Protein 2H92 (pdb70)

Solvent-accessible surface area: 30514 Å² total; per-residue (Å²): 122,31,6,1,0,2,5,0,8,1,11,2,26,17,42,54,7,0,116,67,1,4,84,99,47,110,22,40,17,0,20,3,25,5,1,15,25,0,0,0,34,15,10,29,120,66,138,105,33,112,70,8,51,107,2,18,119,107,9,80,1,49,12,1,19,74,55,104,108,26,27,6,1,9,3,54,83,59,14,0,43,79,63,0,101,42,13,28,0,23,106,49,12,13,68,0,6,17,51,113,46,0,9,46,41,0,5,119,55,1,90,140,36,6,84,163,81,23,10,2,0,5,4,35,2,0,2,25,49,3,16,68,120,12,55,17,12,1,19,0,58,12,62,39,92,50,13,0,88,62,86,73,125,46,4,63,149,160,36,8,102,28,66,66,94,63,28,78,137,37,6,64,61,38,6,92,97,8,88,98,19,169,55,21,29,4,120,93,10,156,93,13,62,61,2,65,7,48,76,77,51,87,101,93,2,1,84,64,1,37,50,32,18,95,142,145,123,29,5,0,0,0,7,0,3,0,5,1,9,16,39,51,1,0,104,74,0,4,84,102,44,112,22,69,12,0,23,3,23,5,1,16,24,0,0,0,58,18,9,49,108,41,31,65,17,53,18,7,41,76,4,19,116,119,10,83,1,83,24,57,67,123,100,101,136,21,26,17,2,41,1,48,140,88,84,3,34,122,116,0,84,76,62,93,4,24,101,47,13,13,62,0,7,19,44,93,32,0,10,61,37,0,19,137,46,1,97,109,62,4,72,152,85,22,11,0,0,5,2,38,3,1,2,36,55,2,15,68,129,11,58,15,13,1,23,0,63,11,65,42,72,48,11,0,85,72,73,68,148,57,2,66,149,143,66,46,144,28,82,49,103,66,29,58,169,48,6,83,61,28,4,95,100,8,86,102,18,171,63,24,19,7,139,88,9,156,92,15,64,65,6,66,6,52,73,67,50,72,86,91,0,1,82,64,0,38,62,47,24,96,163,130,122,30,8,0,0,0,6,0,8,0,11,3,13,24,43,70,6,0,89,80,0,4,84,105,46,111,25,45,13,1,20,4,21,6,2,16,31,0,0,0,48,19,10,48,118,72,140,98,30,117,61,6,60,111,4,21,115,120,10,79,1,51,12,0,20,75,60,104,110,14,22,8,1,2,6,54,57,75,23,0,32,124,89,0,94,80,62,93,4,26,106,48,12,13,67,0,6,18,52,94,32,0,10,59,34,0,19,138,49,0,89,99,36,4,70,152,88,21,9,0,0,1,2,27,2,0,2,27,54,2,17,68,126,11,59,8,12,1,26,0,62,12,62,30,81,51,11,0,79,101,80,62,139,58,3,69,149,142,66,51,156,30,79,55,104,78,31,60,182,46,8,72,59,38,6,85,97,7,82,106,19,174,64,20,28,5,127,90,12,157,91,13,61,57,5,59,18,51,76,68,53,51,100,87,2,0,84,62,0,37,55,32,19,100,147,116

B-factor: mean 42.33, std 24.15, range [4.58, 169.53]

InterPro domains:
  IPR003136 Cytidylate kinase [MF_00238] (4-219)
  IPR003136 Cytidylate kinase [TIGR00017] (4-213)
  IPR011994 Cytidylate kinase domain [PF02224] (6-216)
  IPR011994 Cytidylate kinase domain [cd02020] (6-200)
  IPR027417 P-loop containing nucleoside triphosphate hydrolase [G3DSA:3.40.50.300] (1-219)
  IPR027417 P-loop containing nucleoside triphosphate hydrolase [SSF52540] (1-217)

Secondary structure (DSSP, 8-state):
---EEEE--TTSSHHHHHHHHHHHTT-EEEEHHHHHHHHHHHHHHTTS-S-HHHHHHT--EEEEE-TT--EEEEETTEE-GGGSSSSHHHHHHHHHHTSHHHHHHHHHHHHHHHTT--EEEEESSIIIII-TT-SEEEEEE--HHHHHHHHHHHHHHTT----HHHHHHHHHHHHHHHHH-SSS-S---TT-EEEE-TT--HHHHHHHHHHHHHT-/---EEEE--TTSSHHHHHHHHHHHTT-EEEEHHHHHHHHHHHHHHTTS-S-HHHHHHT--EEEEE-TT--EEEEETTEE-GGGSSSSHHHHHHHHHHTSHHHHHHHHHHHHHHHTT--EEEEESSIIIII-TT-SEEEEEE--HHHHHHHHHHHHHHTT----HHHHHHHHHHHHHHHHH-SSS-S---TT-EEEE-TT--HHHHHHHHHHHHHT-/---EEEE--TTSSHHHHHHHHHHHTT-EEEEHHHHHHHHHHHHHHTTS-S-HHHHHHT--EEEEE-TT--EEEEETTEE-GGGSSSSHHHHHHHHHHTSHHHHHHHHHHHHHHHTT--EEEEESSIIIII-TT-SEEEEEE--HHHHHHHHHHHHHHTT----HHHHHHHHHHHHHHHHH-SSS-S---TT-EEEE-TT--HHHHHHHHHHHHHT-

Foldseek 3Di:
DFEEEEEEAPLLCLQVLLLVLLVVVVFAEDELLLLLLVLLVLCVVVVNDPPSLVSLVPKDWDWDADPSSDIFIQIPNRTCSPPRDPDCSLVCSLVSCLDDNSVVSSLVNLLVVCVVHRYYYYYQQCCPPRCVPGPAYAYEYEDLLQSLVSVCVVQVVVVHHDDSVVSSVSSVVSLVSQQPRPPRRRDDDPRHHYDYCGPHDSVRSSVVVVVVVVVD/DFEEEEEEAPLLCQQVLLLVLLVVVVFAEDELLLLLLLLLVLCVVVVNDPCLLVSLVPKDWDWDADPSSDIFIQIPNRGCSPPRDPDCSLVCSLVSCLDPNSVVSSLVNLLVVCVVHRYYYYYQQCCPPRCVPGPAYAYEYEDLLQSLVSVCVVCVVVVHHDDSVVSSVSSVVSLVSQQPRPPRRRDDDPPHHYDYCGPHDSVRSSVVVVVVVVVD/DFEEEAEEAPLLCQQVLQLVLLVVVVFAEDELLLLLLVLLVLCVVVVNDPPLLVSLVPKDWDWDADPSSDIFIQIPNRGCSPVRDPDCSLVCSLVSCLDPNSVVSSLVNLLVVCVVHRYYYYYQQCCPPRCVPGPAYAYEYEDLLQSLVSVCVVQVVVVHHDDSVVSSVSSVVSLVSQQPRPPRRRDDDPRHHYDYCGPHDSVRSSVVVVVVVVVD

Organism: Staphylococcus aureus (strain MW2) (NCBI:txid196620)

Structure (mmCIF, N/CA/C/O backbone):
data_2H92
#
_entry.id   2H92
#
_cell.length_a   157.890
_cell.length_b   157.890
_cell.length_c   76.230
_cell.angle_alpha   90.00
_cell.angle_beta   90.00
_cell.angle_gamma   120.00
#
_symmetry.space_group_name_H-M   'P 64'
#
loop_
_entity.id
_entity.type
_entity.pdbx_description
1 polymer 'Cytidylate kinase'
2 non-polymer 'SULFATE ION'
3 non-polymer "CYTIDINE-5'-MONOPHOSPHATE"
4 non-polymer 'TETRAETHYLENE GLYCOL'
5 water water
#
loop_
_atom_site.group_PDB
_atom_site.id
_atom_site.type_symbol
_atom_site.label_atom_id
_atom_site.label_alt_id
_atom_site.label_comp_id
_atom_site.label_asym_id
_atom_site.label_entity_id
_atom_site.label_seq_id
_atom_site.pdbx_PDB_ins_code
_atom_site.Cartn_x
_atom_site.Cartn_y
_atom_site.Cartn_z
_atom_site.occupancy
_atom_site.B_iso_or_equiv
_atom_site.auth_seq_id
_atom_site.auth_comp_id
_atom_site.auth_asym_id
_atom_site.auth_atom_id
_atom_site.pdbx_PDB_model_num
ATOM 1 N N . ALA A 1 3 ? -33.000 124.837 28.678 1.00 67.10 3 ALA A N 1
ATOM 2 C CA . ALA A 1 3 ? -31.840 125.775 28.774 1.00 64.50 3 ALA A CA 1
ATOM 3 C C . ALA A 1 3 ? -32.328 127.208 28.643 1.00 72.11 3 ALA A C 1
ATOM 4 O O . ALA A 1 3 ? -32.571 127.701 27.542 1.00 77.39 3 ALA A O 1
ATOM 6 N N . ILE A 1 4 ? -32.447 127.880 29.780 1.00 77.97 4 ILE A N 1
ATOM 7 C CA . ILE A 1 4 ? -32.942 129.246 29.826 1.00 72.82 4 ILE A CA 1
ATOM 8 C C . ILE A 1 4 ? -32.131 130.106 30.802 1.00 68.39 4 ILE A C 1
ATOM 9 O O . ILE A 1 4 ? -31.529 129.591 31.745 1.00 63.56 4 ILE A O 1
ATOM 14 N N . ASN A 1 5 ? -32.098 131.412 30.551 1.00 63.94 5 ASN A N 1
ATOM 15 C CA . ASN A 1 5 ? -31.431 132.354 31.448 1.00 50.22 5 ASN A CA 1
ATOM 16 C C . ASN A 1 5 ? -32.487 133.349 31.889 1.00 47.26 5 ASN A C 1
ATOM 17 O O . ASN A 1 5 ? -33.295 133.810 31.085 1.00 47.43 5 ASN A O 1
ATOM 22 N N . ILE A 1 6 ? -32.499 133.653 33.179 1.00 47.99 6 ILE A N 1
ATOM 23 C CA . ILE A 1 6 ? -33.461 134.599 33.723 1.00 50.19 6 ILE A CA 1
ATOM 24 C C . ILE A 1 6 ? -32.743 135.792 34.343 1.00 51.74 6 ILE A C 1
ATOM 25 O O . ILE A 1 6 ? -31.903 135.626 35.224 1.00 60.40 6 ILE A O 1
ATOM 30 N N . ALA A 1 7 ? -33.072 136.988 33.867 1.00 49.94 7 ALA A N 1
ATOM 31 C CA . ALA A 1 7 ? -32.465 138.215 34.372 1.00 37.32 7 ALA A CA 1
ATOM 32 C C . ALA A 1 7 ? -33.376 138.825 35.416 1.00 39.82 7 ALA A C 1
ATOM 33 O O . ALA A 1 7 ? -34.568 139.011 35.187 1.00 51.64 7 ALA A O 1
ATOM 35 N N . LEU A 1 8 ? -32.806 139.125 36.575 1.00 40.89 8 LEU A N 1
ATOM 36 C CA . LEU A 1 8 ? -33.573 139.695 37.665 1.00 33.78 8 LEU A CA 1
ATOM 37 C C . LEU A 1 8 ? -32.888 140.979 38.112 1.00 43.57 8 LEU A C 1
ATOM 38 O O . LEU A 1 8 ? -31.915 140.935 38.863 1.00 56.65 8 LEU A O 1
ATOM 43 N N . ASP A 1 9 ? -33.384 142.119 37.633 1.00 38.73 9 ASP A N 1
ATOM 44 C CA . ASP A 1 9 ? -32.808 143.417 37.986 1.00 42.87 9 ASP A CA 1
ATOM 45 C C . ASP A 1 9 ? -33.705 144.154 38.983 1.00 41.94 9 ASP A C 1
ATOM 46 O O . ASP A 1 9 ? -34.913 143.926 39.030 1.00 41.08 9 ASP A O 1
ATOM 51 N N . GLY A 1 10 ? -33.111 145.044 39.772 1.00 43.03 10 GLY A N 1
ATOM 52 C CA . GLY A 1 10 ? -33.877 145.786 40.759 1.00 41.76 10 GLY A CA 1
ATOM 53 C C . GLY A 1 10 ? -33.004 146.598 41.700 1.00 46.36 10 GLY A C 1
ATOM 54 O O . GLY A 1 10 ? -31.788 146.401 41.747 1.00 50.38 10 GLY A O 1
ATOM 55 N N . PRO A 1 11 ? -33.602 147.519 42.472 1.00 53.14 11 PRO A N 1
ATOM 56 C CA . PRO A 1 11 ? -32.877 148.373 43.421 1.00 49.89 11 PRO A CA 1
ATOM 57 C C . PRO A 1 11 ? -32.396 147.611 44.663 1.00 49.42 11 PRO A C 1
ATOM 58 O O . PRO A 1 11 ? -32.620 146.412 44.785 1.00 49.30 11 PRO A O 1
ATOM 62 N N . ALA A 1 12 ? -31.746 148.317 45.584 1.00 50.77 12 ALA A N 1
ATOM 63 C CA . ALA A 1 12 ? -31.230 147.686 46.798 1.00 54.35 12 ALA A CA 1
ATOM 64 C C . ALA A 1 12 ? -32.316 147.169 47.741 1.00 59.81 12 ALA A C 1
ATOM 65 O O . ALA A 1 12 ? -33.405 147.741 47.848 1.00 52.63 12 ALA A O 1
ATOM 67 N N . ALA A 1 13 ? -32.002 146.068 48.418 1.00 65.72 13 ALA A N 1
ATOM 68 C CA . ALA A 1 13 ? -32.910 145.448 49.377 1.00 60.50 13 ALA A CA 1
ATOM 69 C C . ALA A 1 13 ? -34.282 145.160 48.801 1.00 56.89 13 ALA A C 1
ATOM 70 O O . ALA A 1 13 ? -35.279 145.216 49.512 1.00 62.03 13 ALA A O 1
ATOM 72 N N . ALA A 1 14 ? -34.339 144.849 47.513 1.00 64.05 14 ALA A N 1
ATOM 73 C CA . ALA A 1 14 ? -35.615 144.554 46.869 1.00 64.90 14 ALA A CA 1
ATOM 74 C C . ALA A 1 14 ? -35.996 143.077 47.011 1.00 74.22 14 ALA A C 1
ATOM 75 O O . ALA A 1 14 ? -37.096 142.676 46.626 1.00 68.17 14 ALA A O 1
ATOM 77 N N . GLY A 1 15 ? -35.083 142.277 47.563 1.00 79.41 15 GLY A N 1
ATOM 78 C CA . GLY A 1 15 ? -35.346 140.857 47.746 1.00 79.34 15 GLY A CA 1
ATOM 79 C C . GLY A 1 15 ? -34.676 139.951 46.726 1.00 78.28 15 GLY A C 1
ATOM 80 O O . GLY A 1 15 ? -34.492 138.757 46.965 1.00 81.08 15 GLY A O 1
ATOM 81 N N . LYS A 1 16 ? -34.306 140.534 45.591 1.00 70.04 16 LYS A N 1
ATOM 82 C CA . LYS A 1 16 ? -33.668 139.827 44.483 1.00 58.79 16 LYS A CA 1
ATOM 83 C C . LYS A 1 16 ? -32.948 138.504 44.786 1.00 62.67 16 LYS A C 1
ATOM 84 O O . LYS A 1 16 ? -33.359 137.454 44.290 1.00 54.42 16 LYS A O 1
ATOM 90 N N . SER A 1 17 ? -31.883 138.557 45.585 1.00 72.19 17 SER A N 1
ATOM 91 C CA . SER A 1 17 ? -31.092 137.371 45.934 1.00 78.04 17 SER A CA 1
ATOM 92 C C . SER A 1 17 ? -31.938 136.240 46.520 1.00 81.22 17 SER A C 1
ATOM 93 O O . SER A 1 17 ? -31.805 135.081 46.129 1.00 85.97 17 SER A O 1
ATOM 96 N N . THR A 1 18 ? -32.792 136.592 47.474 1.00 80.16 18 THR A N 1
ATOM 97 C CA . THR A 1 18 ? -33.698 135.651 48.126 1.00 76.06 18 THR A CA 1
ATOM 98 C C . THR A 1 18 ? -34.511 134.955 47.043 1.00 70.25 18 THR A C 1
ATOM 99 O O . THR A 1 18 ? -34.462 133.735 46.871 1.00 68.56 18 THR A O 1
ATOM 103 N N . ILE A 1 19 ? -35.276 135.769 46.326 1.00 65.02 19 ILE A N 1
ATOM 104 C CA . ILE A 1 19 ? -36.128 135.293 45.251 1.00 56.20 19 ILE A CA 1
ATOM 105 C C . ILE A 1 19 ? -35.358 134.472 44.230 1.00 54.19 19 ILE A C 1
ATOM 106 O O . ILE A 1 19 ? -35.789 133.393 43.847 1.00 63.79 19 ILE A O 1
ATOM 111 N N . ALA A 1 20 ? -34.221 134.990 43.790 1.00 51.43 20 ALA A N 1
ATOM 112 C CA . ALA A 1 20 ? -33.406 134.305 42.804 1.00 42.03 20 ALA A CA 1
ATOM 113 C C . ALA A 1 20 ? -32.980 132.908 43.241 1.00 52.53 20 ALA A C 1
ATOM 114 O O . ALA A 1 20 ? -32.823 132.010 42.413 1.00 63.54 20 ALA A O 1
ATOM 116 N N . LYS A 1 21 ? -32.790 132.726 44.541 1.00 57.32 21 LYS A N 1
ATOM 117 C CA . LYS A 1 21 ? -32.371 131.437 45.074 1.00 60.73 21 LYS A CA 1
ATOM 118 C C . LYS A 1 21 ? -33.500 130.428 44.896 1.00 65.09 21 LYS A C 1
ATOM 119 O O . LYS A 1 21 ? -33.306 129.333 44.361 1.00 71.34 21 LYS A O 1
ATOM 125 N N . ARG A 1 22 ? -34.682 130.813 45.368 1.00 57.37 22 ARG A N 1
ATOM 126 C CA . ARG A 1 22 ? -35.865 129.968 45.293 1.00 53.92 22 ARG A CA 1
ATOM 127 C C . ARG A 1 22 ? -36.163 129.565 43.865 1.00 58.26 22 ARG A C 1
ATOM 128 O O . ARG A 1 22 ? -36.295 128.381 43.553 1.00 68.52 22 ARG A O 1
ATOM 136 N N . VAL A 1 23 ? -36.293 130.562 43.000 1.00 56.02 23 VAL A N 1
ATOM 137 C CA . VAL A 1 23 ? -36.591 130.297 41.605 1.00 43.14 23 VAL A CA 1
ATOM 138 C C . VAL A 1 23 ? -35.575 129.324 41.022 1.00 51.80 23 VAL A C 1
ATOM 139 O O . VAL A 1 23 ? -35.959 128.341 40.395 1.00 58.21 23 VAL A O 1
ATOM 143 N N . ALA A 1 24 ? -34.287 129.582 41.244 1.00 52.12 24 ALA A N 1
ATOM 144 C CA . ALA A 1 24 ? -33.246 128.706 40.720 1.00 58.93 24 ALA A CA 1
ATOM 145 C C . ALA A 1 24 ? -33.446 127.283 41.233 1.00 55.95 24 ALA A C 1
ATOM 146 O O . ALA A 1 24 ? -33.300 126.313 40.489 1.00 56.69 24 ALA A O 1
ATOM 148 N N . SER A 1 25 ? -33.784 127.177 42.512 1.00 60.66 25 SER A N 1
ATOM 149 C CA . SER A 1 25 ? -34.004 125.889 43.150 1.00 70.64 25 SER A CA 1
ATOM 150 C C . SER A 1 25 ? -35.129 125.137 42.462 1.00 71.73 25 SER A C 1
ATOM 151 O O . SER A 1 25 ? -34.959 123.998 42.036 1.00 75.77 25 SER A O 1
ATOM 154 N N . GLU A 1 26 ? -36.282 125.787 42.353 1.00 77.08 26 GLU A N 1
ATOM 155 C CA . GLU A 1 26 ? -37.439 125.169 41.727 1.00 77.11 26 GLU A CA 1
ATOM 156 C C . GLU A 1 26 ? -37.246 124.800 40.257 1.00 67.37 26 GLU A C 1
ATOM 157 O O . GLU A 1 26 ? -37.880 123.874 39.767 1.00 80.88 26 GLU A O 1
ATOM 163 N N . LEU A 1 27 ? -36.358 125.496 39.559 1.00 52.07 27 LEU A N 1
ATOM 164 C CA . LEU A 1 27 ? -36.116 125.198 38.154 1.00 46.95 27 LEU A CA 1
ATOM 165 C C . LEU A 1 27 ? -34.816 124.435 37.948 1.00 55.78 27 LEU A C 1
ATOM 166 O O . LEU A 1 27 ? -34.343 124.284 36.816 1.00 56.42 27 LEU A O 1
ATOM 171 N N . SER A 1 28 ? -34.238 123.940 39.039 1.00 59.40 28 SER A N 1
ATOM 172 C CA . SER A 1 28 ? -32.988 123.191 38.948 1.00 61.09 28 SER A CA 1
ATOM 173 C C . SER A 1 28 ? -31.966 124.003 38.161 1.00 65.50 28 SER A C 1
ATOM 174 O O . SER A 1 28 ? -31.295 123.478 37.270 1.00 57.89 28 SER A O 1
ATOM 177 N N . MET A 1 29 ? -31.866 125.288 38.489 1.00 72.30 29 MET A N 1
ATOM 178 C CA . MET A 1 29 ? -30.927 126.188 37.826 1.00 72.42 29 MET A CA 1
ATOM 179 C C . MET A 1 29 ? -29.975 126.771 38.861 1.00 72.34 29 MET A C 1
ATOM 180 O O . MET A 1 29 ? -30.119 126.524 40.060 1.00 76.57 29 MET A O 1
ATOM 185 N N . ILE A 1 30 ? -28.999 127.544 38.408 1.00 71.18 30 ILE A N 1
ATOM 186 C CA . ILE A 1 30 ? -28.071 128.140 39.347 1.00 61.09 30 ILE A CA 1
ATOM 187 C C . ILE A 1 30 ? -28.291 129.640 39.466 1.00 52.42 30 ILE A C 1
ATOM 188 O O . ILE A 1 30 ? -28.530 130.341 38.483 1.00 48.12 30 ILE A O 1
ATOM 193 N N . TYR A 1 31 ? -28.228 130.106 40.702 1.00 46.08 31 TYR A N 1
ATOM 194 C CA . TYR A 1 31 ? -28.399 131.508 41.020 1.00 44.51 31 TYR A CA 1
ATOM 195 C C . TYR A 1 31 ? -27.055 132.219 41.084 1.00 44.83 31 TYR A C 1
ATOM 196 O O . TYR A 1 31 ? -26.157 131.794 41.803 1.00 44.94 31 TYR A O 1
ATOM 205 N N . VAL A 1 32 ? -26.919 133.299 40.324 1.00 41.36 32 VAL A N 1
ATOM 206 C CA . VAL A 1 32 ? -25.691 134.078 40.348 1.00 33.01 32 VAL A CA 1
ATOM 207 C C . VAL A 1 32 ? -26.009 135.476 40.869 1.00 34.86 32 VAL A C 1
ATOM 208 O O . VAL A 1 32 ? -26.780 136.220 40.264 1.00 48.44 32 VAL A O 1
ATOM 212 N N . ASP A 1 33 ? -25.417 135.808 42.013 1.00 30.87 33 ASP A N 1
ATOM 213 C CA . ASP A 1 33 ? -25.589 137.099 42.679 1.00 27.74 33 ASP A CA 1
ATOM 214 C C . ASP A 1 33 ? -24.433 137.996 42.214 1.00 28.69 33 ASP A C 1
ATOM 215 O O . ASP A 1 33 ? -23.322 137.881 42.727 1.00 33.78 33 ASP A O 1
ATOM 220 N N . THR A 1 34 ? -24.699 138.882 41.254 1.00 27.79 34 THR A N 1
ATOM 221 C CA . THR A 1 34 ? -23.671 139.750 40.701 1.00 23.56 34 THR A CA 1
ATOM 222 C C . THR A 1 34 ? -23.244 140.830 41.683 1.00 27.03 34 THR A C 1
ATOM 223 O O . THR A 1 34 ? -22.123 141.333 41.621 1.00 39.98 34 THR A O 1
ATOM 227 N N . GLY A 1 35 ? -24.146 141.197 42.579 1.00 24.13 35 GLY A N 1
ATOM 228 C CA . GLY A 1 35 ? -23.798 142.194 43.577 1.00 26.86 35 GLY A CA 1
ATOM 229 C C . GLY A 1 35 ? -22.581 141.740 44.380 1.00 28.50 35 GLY A C 1
ATOM 230 O O . GLY A 1 35 ? -21.686 142.541 44.699 1.00 27.36 35 GLY A O 1
ATOM 231 N N . ALA A 1 36 ? -22.538 140.449 44.702 1.00 25.41 36 ALA A N 1
ATOM 232 C CA . ALA A 1 36 ? -21.439 139.918 45.486 1.00 21.36 36 ALA A CA 1
ATOM 233 C C . ALA A 1 36 ? -20.112 140.193 44.784 1.00 25.31 36 ALA A C 1
ATOM 234 O O . ALA A 1 36 ? -19.107 140.479 45.431 1.00 26.83 36 ALA A O 1
ATOM 236 N N . MET A 1 37 ? -20.121 140.142 43.460 1.00 17.45 37 MET A N 1
ATOM 237 C CA . MET A 1 37 ? -18.920 140.407 42.700 1.00 16.92 37 MET A CA 1
ATOM 238 C C . MET A 1 37 ? -18.434 141.837 42.875 1.00 21.11 37 MET A C 1
ATOM 239 O O . MET A 1 37 ? -17.250 142.081 43.143 1.00 18.90 37 MET A O 1
ATOM 244 N N . TYR A 1 38 ? -19.343 142.794 42.719 1.00 24.57 38 TYR A N 1
ATOM 245 C CA . TYR A 1 38 ? -18.949 144.186 42.871 1.00 14.51 38 TYR A CA 1
ATOM 246 C C . TYR A 1 38 ? -18.520 144.461 44.314 1.00 21.10 38 TYR A C 1
ATOM 247 O O . TYR A 1 38 ? -17.582 145.227 44.553 1.00 23.74 38 TYR A O 1
ATOM 256 N N . ARG A 1 39 ? -19.195 143.835 45.278 1.00 18.39 39 ARG A N 1
ATOM 257 C CA . ARG A 1 39 ? -18.813 144.020 46.678 1.00 14.61 39 ARG A CA 1
ATOM 258 C C . ARG A 1 39 ? -17.420 143.436 46.938 1.00 20.44 39 ARG A C 1
ATOM 259 O O . ARG A 1 39 ? -16.641 144.020 47.692 1.00 22.12 39 ARG A O 1
ATOM 267 N N . ALA A 1 40 ? -17.101 142.294 46.321 1.00 18.71 40 ALA A N 1
ATOM 268 C CA . ALA A 1 40 ? -15.788 141.676 46.529 1.00 12.04 40 ALA A CA 1
ATOM 269 C C . ALA A 1 40 ? -14.704 142.603 46.008 1.00 18.18 40 ALA A C 1
ATOM 270 O O . ALA A 1 40 ? -13.677 142.803 46.653 1.00 22.05 40 ALA A O 1
ATOM 272 N N . LEU A 1 41 ? -14.945 143.182 44.839 1.00 26.08 41 LEU A N 1
ATOM 273 C CA . LEU A 1 41 ? -13.989 144.101 44.229 1.00 17.69 41 LEU A CA 1
ATOM 274 C C . LEU A 1 41 ? -13.866 145.357 45.113 1.00 19.03 41 LEU A C 1
ATOM 275 O O . LEU A 1 41 ? -12.787 145.943 45.236 1.00 18.91 41 LEU A O 1
ATOM 280 N N . THR A 1 42 ? -14.972 145.754 45.740 1.00 24.08 42 THR A N 1
ATOM 281 C CA . THR A 1 42 ? -14.974 146.920 46.637 1.00 21.90 42 THR A CA 1
ATOM 282 C C . THR A 1 42 ? -14.156 146.562 47.894 1.00 22.78 42 THR A C 1
ATOM 283 O O . THR A 1 42 ? -13.474 147.397 48.472 1.00 20.34 42 THR A O 1
ATOM 287 N N . TYR A 1 43 ? -14.236 145.303 48.302 1.00 22.68 43 TYR A N 1
ATOM 288 C CA . TYR A 1 43 ? -13.485 144.818 49.459 1.00 18.91 43 TYR A CA 1
ATOM 289 C C . TYR A 1 43 ? -11.986 144.954 49.156 1.00 17.81 43 TYR A C 1
ATOM 290 O O . TYR A 1 43 ? -11.193 145.396 49.995 1.00 17.79 43 TYR A O 1
ATOM 299 N N . LYS A 1 44 ? -11.612 144.580 47.940 1.00 19.32 44 LYS A N 1
ATOM 300 C CA . LYS A 1 44 ? -10.217 144.652 47.510 1.00 12.52 44 LYS A CA 1
ATOM 301 C C . LYS A 1 44 ? -9.790 146.121 47.469 1.00 20.14 44 LYS A C 1
ATOM 302 O O . LYS A 1 44 ? -8.687 146.469 47.874 1.00 26.36 44 LYS A O 1
ATOM 308 N N . TYR A 1 45 ? -10.688 146.967 46.969 1.00 27.61 45 TYR A N 1
ATOM 309 C CA . TYR A 1 45 ? -10.476 148.407 46.881 1.00 17.79 45 TYR A CA 1
ATOM 310 C C . TYR A 1 45 ? -10.151 148.986 48.261 1.00 21.61 45 TYR A C 1
ATOM 311 O O . TYR A 1 45 ? -9.184 149.733 48.411 1.00 16.13 45 TYR A O 1
ATOM 320 N N . LEU A 1 46 ? -10.933 148.605 49.272 1.00 21.31 46 LEU A N 1
ATOM 321 C CA . LEU A 1 46 ? -10.702 149.100 50.628 1.00 15.09 46 LEU A CA 1
ATOM 322 C C . LEU A 1 46 ? -9.361 148.608 51.146 1.00 21.79 46 LEU A C 1
ATOM 323 O O . LEU A 1 46 ? -8.604 149.363 51.754 1.00 26.74 46 LEU A O 1
ATOM 328 N N . LYS A 1 47 ? -9.063 147.339 50.888 1.00 22.99 47 LYS A N 1
ATOM 329 C CA . LYS A 1 47 ? -7.806 146.738 51.326 1.00 21.53 47 LYS A CA 1
ATOM 330 C C . LYS A 1 47 ? -6.634 147.517 50.702 1.00 25.67 47 LYS A C 1
ATOM 331 O O . LYS A 1 47 ? -5.589 147.703 51.321 1.00 29.07 47 LYS A O 1
ATOM 337 N N . LEU A 1 48 ? -6.817 147.972 49.467 1.00 21.74 48 LEU A N 1
ATOM 338 C CA . LEU A 1 48 ? -5.767 148.717 48.778 1.00 16.14 48 LEU A CA 1
ATOM 339 C C . LEU A 1 48 ? -5.791 150.236 49.031 1.00 24.83 48 LEU A C 1
ATOM 340 O O . LEU A 1 48 ? -5.413 151.019 48.152 1.00 23.99 48 LEU A O 1
ATOM 345 N N . ASN A 1 49 ? -6.249 150.644 50.214 1.00 26.85 49 ASN A N 1
ATOM 346 C CA . ASN A 1 49 ? -6.300 152.052 50.570 1.00 25.77 49 ASN A CA 1
ATOM 347 C C . ASN A 1 49 ? -7.111 152.905 49.594 1.00 24.93 49 ASN A C 1
ATOM 348 O O . ASN A 1 49 ? -6.707 154.014 49.246 1.00 24.46 49 ASN A O 1
ATOM 353 N N . LYS A 1 50 ? -8.250 152.365 49.164 1.00 26.07 50 LYS A N 1
ATOM 354 C CA . LYS A 1 50 ? -9.157 153.032 48.232 1.00 20.26 50 LYS A CA 1
ATOM 355 C C . LYS A 1 50 ? -8.418 153.581 47.012 1.00 26.03 50 LYS A C 1
ATOM 356 O O . LYS A 1 50 ? -8.553 154.750 46.661 1.00 24.42 50 LYS A O 1
ATOM 362 N N . THR A 1 51 ? -7.633 152.723 46.371 1.00 25.05 51 THR A N 1
ATOM 363 C CA . THR A 1 51 ? -6.900 153.114 45.175 1.00 23.80 51 THR A CA 1
ATOM 364 C C . THR A 1 51 ? -7.833 153.641 44.085 1.00 28.34 51 THR A C 1
ATOM 365 O O . THR A 1 51 ? -8.955 153.165 43.917 1.00 28.83 51 THR A O 1
ATOM 369 N N . GLU A 1 52 ? -7.352 154.623 43.337 1.00 25.74 52 GLU A N 1
ATOM 370 C CA . GLU A 1 52 ? -8.130 155.184 42.240 1.00 24.63 52 GLU A CA 1
ATOM 371 C C . GLU A 1 52 ? -7.722 154.505 40.939 1.00 33.03 52 GLU A C 1
ATOM 372 O O . GLU A 1 52 ? -8.291 154.789 39.887 1.00 31.87 52 GLU A O 1
ATOM 378 N N . ASP A 1 53 ? -6.736 153.610 41.012 1.00 20.86 53 ASP A N 1
ATOM 379 C CA . ASP A 1 53 ? -6.292 152.903 39.817 1.00 17.97 53 ASP A CA 1
ATOM 380 C C . ASP A 1 53 ? -7.034 151.571 39.703 1.00 20.14 53 ASP A C 1
ATOM 381 O O . ASP A 1 53 ? -6.503 150.505 40.049 1.00 23.72 53 ASP A O 1
ATOM 386 N N . PHE A 1 54 ? -8.267 151.639 39.210 1.00 17.15 5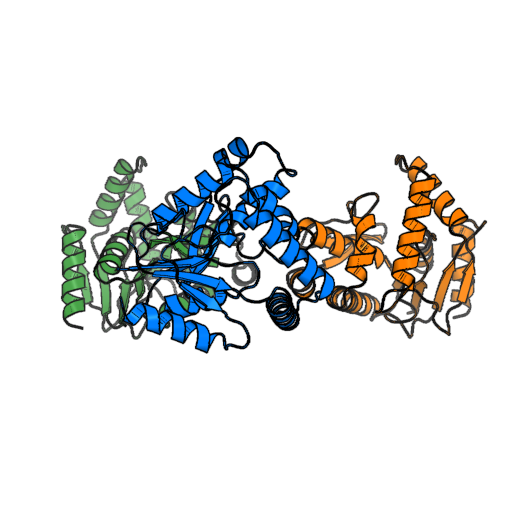4 PHE A N 1
ATOM 387 C CA . PHE A 1 54 ? -9.094 150.446 39.061 1.00 18.40 54 PHE A CA 1
ATOM 388 C C . PHE A 1 54 ? -8.604 149.467 38.006 1.00 26.18 54 PHE A C 1
ATOM 389 O O . PHE A 1 54 ? -8.842 148.259 38.123 1.00 30.89 54 PHE A O 1
ATOM 397 N N . ALA A 1 55 ? -7.910 149.970 36.988 1.00 27.18 55 ALA A N 1
ATOM 398 C CA . ALA A 1 55 ? -7.372 149.096 35.950 1.00 28.47 55 ALA A CA 1
ATOM 399 C C . ALA A 1 55 ? -6.344 148.175 36.591 1.00 30.32 55 ALA A C 1
ATOM 400 O O . ALA A 1 55 ? -6.343 146.969 36.368 1.00 32.30 55 ALA A O 1
ATOM 402 N N . LYS A 1 56 ? -5.473 148.757 37.401 1.00 26.07 56 LYS A N 1
ATOM 403 C CA . LYS A 1 56 ? -4.443 147.991 38.072 1.00 21.64 56 LYS A CA 1
ATOM 404 C C . LYS A 1 56 ? -5.075 147.032 39.097 1.00 32.05 56 LYS A C 1
ATOM 405 O O . LYS A 1 56 ? -4.665 145.876 39.230 1.00 51.87 56 LYS A O 1
ATOM 411 N N . LEU A 1 57 ? -6.087 147.511 39.809 1.00 37.65 57 LEU A N 1
ATOM 412 C CA . LEU A 1 57 ? -6.747 146.686 40.811 1.00 28.67 57 LEU A CA 1
ATOM 413 C C . LEU A 1 57 ? -7.273 145.414 40.155 1.00 26.77 57 LEU A C 1
ATOM 414 O O . LEU A 1 57 ? -7.053 144.309 40.643 1.00 32.95 57 LEU A O 1
ATOM 419 N N . VAL A 1 58 ? -7.966 145.584 39.039 1.00 26.89 58 VAL A N 1
ATOM 420 C CA . VAL A 1 58 ? -8.539 144.459 38.329 1.00 32.17 58 VAL A CA 1
ATOM 421 C C . VAL A 1 58 ? -7.491 143.540 37.733 1.00 29.49 58 VAL A C 1
ATOM 422 O O . VAL A 1 58 ? -7.647 142.322 37.738 1.00 35.65 58 VAL A O 1
ATOM 426 N N . ASP A 1 59 ? -6.429 144.135 37.213 1.00 34.04 59 ASP A N 1
ATOM 427 C CA . ASP A 1 59 ? -5.337 143.386 36.605 1.00 30.65 59 ASP A CA 1
ATOM 428 C C . ASP A 1 59 ? -4.724 142.418 37.590 1.00 33.16 59 ASP A C 1
ATOM 429 O O . ASP A 1 59 ? -4.447 141.266 37.270 1.00 47.16 59 ASP A O 1
ATOM 434 N N . GLN A 1 60 ? -4.486 142.927 38.791 1.00 35.26 60 GLN A N 1
ATOM 435 C CA . GLN A 1 60 ? -3.853 142.172 39.859 1.00 38.87 60 GLN A CA 1
ATOM 436 C C . GLN A 1 60 ? -4.848 141.472 40.784 1.00 42.64 60 GLN A C 1
ATOM 437 O O . GLN A 1 60 ? -4.587 141.309 41.981 1.00 38.23 60 GLN A O 1
ATOM 443 N N . THR A 1 61 ? -5.977 141.042 40.236 1.00 47.33 61 THR A N 1
ATOM 444 C CA . THR A 1 61 ? -6.989 140.396 41.055 1.00 33.00 61 THR A CA 1
ATOM 445 C C . THR A 1 61 ? -7.606 139.185 40.376 1.00 38.87 61 THR A C 1
ATOM 446 O O . THR A 1 61 ? -7.827 139.189 39.166 1.00 42.71 61 THR A O 1
ATOM 450 N N . THR A 1 62 ? -7.872 138.147 41.163 1.00 31.83 62 THR A N 1
ATOM 451 C CA . THR A 1 62 ? -8.516 136.954 40.636 1.00 36.88 62 THR A CA 1
ATOM 452 C C . THR A 1 62 ? -9.829 136.884 41.394 1.00 33.61 62 THR A C 1
ATOM 453 O O . THR A 1 62 ? -9.873 137.168 42.602 1.00 25.33 62 THR A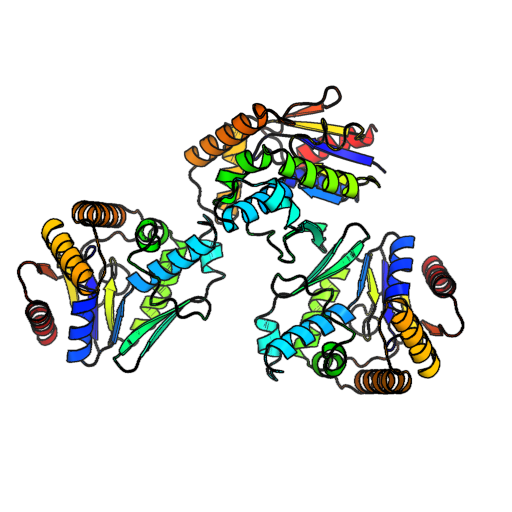 O 1
ATOM 457 N N . LEU A 1 63 ? -10.892 136.518 40.692 1.00 27.73 63 LEU A N 1
ATOM 458 C CA . LEU A 1 63 ? -12.197 136.457 41.315 1.00 24.97 63 LEU A CA 1
ATOM 459 C C . LEU A 1 63 ? -12.997 135.334 40.677 1.00 24.53 63 LEU A C 1
ATOM 460 O O . LEU A 1 63 ? -13.187 135.323 39.463 1.00 29.69 63 LEU A O 1
ATOM 465 N N . ASP A 1 64 ? -13.475 134.407 41.494 1.00 26.11 64 ASP A N 1
ATOM 466 C CA . ASP A 1 64 ? -14.275 133.310 40.989 1.00 26.71 64 ASP A CA 1
ATOM 467 C C . ASP A 1 64 ? -15.484 133.125 41.877 1.00 27.88 64 ASP A C 1
ATOM 468 O O . ASP A 1 64 ? -15.402 133.324 43.094 1.00 29.83 64 ASP A O 1
ATOM 473 N N . LEU A 1 65 ? -16.607 132.775 41.257 1.00 44.65 65 LEU A N 1
ATOM 474 C CA . LEU A 1 65 ? -17.831 132.494 41.986 1.00 39.60 65 LEU A CA 1
ATOM 475 C C . LEU A 1 65 ? -17.890 130.972 41.995 1.00 35.13 65 LEU A C 1
ATOM 476 O O . LEU A 1 65 ? -17.654 130.341 40.973 1.00 37.14 65 LEU A O 1
ATOM 481 N N . THR A 1 66 ? -18.159 130.388 43.154 1.00 35.79 66 THR A N 1
ATOM 482 C CA . THR A 1 66 ? -18.253 128.938 43.267 1.00 31.98 66 THR A CA 1
ATOM 483 C C . THR A 1 66 ? -19.503 128.641 44.071 1.00 39.83 66 THR A C 1
ATOM 484 O O . THR A 1 66 ? -20.037 129.545 44.737 1.00 35.38 66 THR A O 1
ATOM 488 N N . TYR A 1 67 ? -19.967 127.389 44.020 1.00 40.16 67 TYR A N 1
ATOM 489 C CA . TYR A 1 67 ? -21.189 127.025 44.725 1.00 45.17 67 TYR A CA 1
ATOM 490 C C . TYR A 1 67 ? -21.064 125.800 45.619 1.00 39.11 67 TYR A C 1
ATOM 491 O O . TYR A 1 67 ? -20.430 124.813 45.252 1.00 34.94 67 TYR A O 1
ATOM 500 N N . LYS A 1 68 ? -21.662 125.892 46.805 1.00 50.98 68 LYS A N 1
ATOM 501 C CA . LYS A 1 68 ? -21.619 124.815 47.789 1.00 60.73 68 LYS A CA 1
ATOM 502 C C . LYS A 1 68 ? -22.639 123.703 47.551 1.00 84.91 68 LYS A C 1
ATOM 503 O O . LYS A 1 68 ? -23.187 123.554 46.452 1.00 89.15 68 LYS A O 1
ATOM 509 N N . ALA A 1 69 ? -22.868 122.917 48.600 1.00 91.79 69 ALA A N 1
ATOM 510 C CA . ALA A 1 69 ? -23.803 121.802 48.560 1.00 92.24 69 ALA A CA 1
ATOM 511 C C . ALA A 1 69 ? -25.207 122.348 48.377 1.00 85.20 69 ALA A C 1
ATOM 512 O O . ALA A 1 69 ? -25.940 121.941 47.471 1.00 84.34 69 ALA A O 1
ATOM 514 N N . ASP A 1 70 ? -25.568 123.282 49.250 1.00 76.97 70 ASP A N 1
ATOM 515 C CA . ASP A 1 70 ? -26.876 123.913 49.218 1.00 96.77 70 ASP A CA 1
ATOM 516 C C . ASP A 1 70 ? -27.009 124.853 48.014 1.00 93.00 70 ASP A C 1
ATOM 517 O O . ASP A 1 70 ? -27.977 125.610 47.908 1.00 100.58 70 ASP A O 1
ATOM 522 N N . LYS A 1 71 ? -26.033 124.788 47.110 1.00 75.79 71 LYS A N 1
ATOM 523 C CA . LYS A 1 71 ? -26.005 125.623 45.912 1.00 60.26 71 LYS A CA 1
ATOM 524 C C . LYS A 1 71 ? -25.784 127.100 46.252 1.00 54.58 71 LYS A C 1
ATOM 525 O O . LYS A 1 71 ? -25.939 127.976 45.399 1.00 46.37 71 LYS A O 1
ATOM 531 N N . GLY A 1 72 ? -25.432 127.372 47.506 1.00 54.65 72 GLY A N 1
ATOM 532 C CA . GLY A 1 72 ? -25.175 128.741 47.921 1.00 52.79 72 GLY A CA 1
ATOM 533 C C . GLY A 1 72 ? -23.908 129.250 47.238 1.00 50.07 72 GLY A C 1
ATOM 534 O O . GLY A 1 72 ? -22.942 128.503 47.079 1.00 39.00 72 GLY A O 1
ATOM 535 N N . GLN A 1 73 ? -23.905 130.515 46.829 1.00 45.02 73 GLN A N 1
ATOM 536 C CA . GLN A 1 73 ? -22.747 131.089 46.151 1.00 36.58 73 GLN A CA 1
ATOM 537 C C . GLN A 1 73 ? -21.622 131.517 47.086 1.00 36.71 73 GLN A C 1
ATOM 538 O O . GLN A 1 73 ? -21.853 132.121 48.129 1.00 44.38 73 GLN A O 1
ATOM 544 N N . CYS A 1 74 ? -20.401 131.185 46.685 1.00 31.84 74 CYS A N 1
ATOM 545 C CA . CYS A 1 74 ? -19.184 131.530 47.418 1.00 43.41 74 CYS A CA 1
ATOM 546 C C . CYS A 1 74 ? -18.317 132.397 46.523 1.00 40.14 74 CYS A C 1
ATOM 547 O O . CYS A 1 74 ? -18.145 132.102 45.334 1.00 33.50 74 CYS A O 1
ATOM 550 N N . VAL A 1 75 ? -17.760 133.458 47.094 1.00 35.87 75 VAL A N 1
ATOM 551 C CA . VAL A 1 75 ? -16.917 134.364 46.326 1.00 21.38 75 VAL A CA 1
ATOM 552 C C . VAL A 1 75 ? -15.460 134.169 46.709 1.00 20.90 75 VAL A C 1
ATOM 553 O O . VAL A 1 75 ? -15.075 134.389 47.857 1.00 27.32 75 VAL A O 1
ATOM 557 N N . ILE A 1 76 ? -14.654 133.752 45.746 1.00 20.30 76 ILE A N 1
ATOM 558 C CA . ILE A 1 76 ? -13.238 133.526 45.986 1.00 19.60 76 ILE A CA 1
ATOM 559 C C . ILE A 1 76 ? -12.434 134.671 45.379 1.00 22.52 76 ILE A C 1
ATOM 560 O O . ILE A 1 76 ? -12.275 134.763 44.168 1.00 24.22 76 ILE A O 1
ATOM 565 N N . LEU A 1 77 ? -11.921 135.538 46.236 1.00 32.57 77 LEU A N 1
ATOM 566 C CA . LEU A 1 77 ? -11.152 136.695 45.801 1.00 17.38 77 LEU A CA 1
ATOM 567 C C . LEU A 1 77 ? -9.681 136.477 46.148 1.00 21.49 77 LEU A C 1
ATOM 568 O O . LEU A 1 77 ? -9.335 136.305 47.316 1.00 26.78 77 LEU A O 1
ATOM 573 N N . ASP A 1 78 ? -8.816 136.508 45.139 1.00 28.13 78 ASP A N 1
ATOM 574 C CA . ASP A 1 78 ? -7.386 136.277 45.346 1.00 21.58 78 ASP A CA 1
ATOM 575 C C . ASP A 1 78 ? -7.198 135.020 46.216 1.00 30.82 78 ASP A C 1
ATOM 576 O O . ASP A 1 78 ? -6.420 135.042 47.167 1.00 29.94 78 ASP A O 1
ATOM 581 N N . ASN A 1 79 ? -7.931 133.946 45.908 1.00 26.90 79 ASN A N 1
ATOM 582 C CA . ASN A 1 79 ? -7.829 132.684 46.653 1.00 31.06 79 ASN A CA 1
ATOM 583 C C . ASN A 1 79 ? -8.353 132.677 48.076 1.00 28.61 79 ASN A C 1
ATOM 584 O O . ASN A 1 79 ? -8.060 131.753 48.838 1.00 35.38 79 ASN A O 1
ATOM 589 N N . GLU A 1 80 ? -9.117 133.696 48.447 1.00 20.24 80 GLU A N 1
ATOM 590 C CA . GLU A 1 80 ? -9.673 133.729 49.791 1.00 19.54 80 GLU A CA 1
ATOM 591 C C . GLU A 1 80 ? -11.184 133.758 49.653 1.00 23.30 80 GLU A C 1
ATOM 592 O O . GLU A 1 80 ? -11.714 134.415 48.758 1.00 23.45 80 GLU A O 1
ATOM 598 N N . ASP A 1 81 ? -11.870 133.028 50.525 1.00 20.20 81 ASP A N 1
ATOM 599 C CA . ASP A 1 81 ? -13.311 133.008 50.501 1.00 19.09 81 ASP A CA 1
ATOM 600 C C . ASP A 1 81 ? -13.757 134.252 51.291 1.00 31.72 81 ASP A C 1
ATOM 601 O O . ASP A 1 81 ? -13.674 134.275 52.519 1.00 29.42 81 ASP A O 1
ATOM 606 N N . VAL A 1 82 ? -14.211 135.285 50.583 1.00 34.92 82 VAL A N 1
ATOM 607 C CA . VAL A 1 82 ? -14.641 136.522 51.235 1.00 26.45 82 VAL A CA 1
ATOM 608 C C . VAL A 1 82 ? -16.155 136.689 51.291 1.00 28.58 82 VAL A C 1
ATOM 609 O O . VAL A 1 82 ? -16.654 137.768 51.617 1.00 37.57 82 VAL A O 1
ATOM 613 N N . THR A 1 83 ? -16.867 135.604 50.994 1.00 24.77 83 THR A N 1
ATOM 614 C CA . THR A 1 83 ? -18.333 135.579 50.978 1.00 22.82 83 THR A CA 1
ATOM 615 C C . THR A 1 83 ? -19.015 136.278 52.144 1.00 24.53 83 THR A C 1
ATOM 616 O O . THR A 1 83 ? -19.979 137.014 51.956 1.00 32.74 83 THR A O 1
ATOM 620 N N . ASP A 1 84 ? -18.493 136.062 53.341 1.00 23.45 84 ASP A N 1
ATOM 621 C CA . ASP A 1 84 ? -19.088 136.612 54.555 1.00 34.64 84 ASP A CA 1
ATOM 622 C C . ASP A 1 84 ? -18.624 138.022 54.956 1.00 29.77 84 ASP A C 1
ATOM 623 O O . ASP A 1 84 ? -19.002 138.505 56.020 1.00 39.34 84 ASP A O 1
ATOM 628 N N . PHE A 1 85 ? -17.828 138.684 54.111 1.00 28.26 85 PHE A N 1
ATOM 629 C CA . PHE A 1 85 ? -17.316 140.020 54.452 1.00 27.12 85 PHE A CA 1
ATOM 630 C C . PHE A 1 85 ? -17.728 141.099 53.470 1.00 18.42 85 PHE A C 1
ATOM 631 O O . PHE A 1 85 ? -17.068 142.120 53.364 1.00 27.30 85 PHE A O 1
ATOM 639 N N . LEU A 1 86 ? -18.840 140.882 52.781 1.00 23.67 86 LEU A N 1
ATOM 640 C CA . LEU A 1 86 ? -19.272 141.820 51.760 1.00 18.17 86 LEU A CA 1
ATOM 641 C C . LEU A 1 86 ? -20.460 142.728 52.077 1.00 20.49 86 LEU A C 1
ATOM 642 O O . LEU A 1 86 ? -20.903 143.488 51.214 1.00 25.57 86 LEU A O 1
ATOM 647 N N . ARG A 1 87 ? -20.975 142.665 53.301 1.00 21.99 87 ARG A N 1
ATOM 648 C CA . ARG A 1 87 ? -22.125 143.490 53.659 1.00 27.50 87 ARG A CA 1
ATOM 649 C C . ARG A 1 87 ? -22.170 143.880 55.124 1.00 29.34 87 ARG A C 1
ATOM 650 O O . ARG A 1 87 ? -21.391 143.384 55.941 1.00 31.38 87 ARG A O 1
ATOM 658 N N . ASN A 1 88 ? -23.115 144.756 55.452 1.00 24.10 88 ASN A N 1
ATOM 659 C CA . ASN A 1 88 ? -23.280 145.257 56.808 1.00 27.33 88 ASN A CA 1
ATOM 660 C C . ASN A 1 88 ? -21.951 145.796 57.314 1.00 30.37 88 ASN A C 1
ATOM 661 O O . ASN A 1 88 ? -21.612 145.618 58.480 1.00 35.65 88 ASN A O 1
ATOM 666 N N . ASN A 1 89 ? -21.199 146.442 56.426 1.00 31.73 89 ASN A N 1
ATOM 667 C CA . ASN A 1 89 ? -19.907 147.014 56.788 1.00 24.29 89 ASN A CA 1
ATOM 668 C C . ASN A 1 89 ? -19.518 148.102 55.782 1.00 20.75 89 ASN A C 1
ATOM 669 O O . ASN A 1 89 ? -20.355 148.535 54.991 1.00 25.44 89 ASN A O 1
ATOM 674 N N . ASP A 1 90 ? -18.255 148.532 55.800 1.00 16.14 90 ASP A N 1
ATOM 675 C CA . ASP A 1 90 ? -17.801 149.601 54.905 1.00 21.78 90 ASP A CA 1
ATOM 676 C C . ASP A 1 90 ? -17.925 149.297 53.416 1.00 26.48 90 ASP A C 1
ATOM 677 O O . ASP A 1 90 ? -17.918 150.209 52.589 1.00 24.50 90 ASP A O 1
ATOM 682 N N . VAL A 1 91 ? -18.008 148.022 53.064 1.00 27.43 91 VAL A N 1
ATOM 683 C CA . VAL A 1 91 ? -18.123 147.674 51.658 1.00 23.80 91 VAL A CA 1
ATOM 684 C C . VAL A 1 91 ? -19.401 148.295 51.070 1.00 21.64 91 VAL A C 1
ATOM 685 O O . VAL A 1 91 ? -19.387 148.865 49.981 1.00 24.29 91 VAL A O 1
ATOM 689 N N . THR A 1 92 ? -20.493 148.187 51.814 1.00 25.93 92 THR A N 1
ATOM 690 C CA . THR A 1 92 ? -21.786 148.715 51.395 1.00 32.04 92 THR A CA 1
ATOM 691 C C . THR A 1 92 ? -21.716 150.211 51.063 1.00 29.05 92 THR A C 1
ATOM 692 O O . THR A 1 92 ? -22.337 150.676 50.115 1.00 27.92 92 THR A O 1
ATOM 696 N N . GLN A 1 93 ? -20.948 150.955 51.856 1.00 30.34 93 GLN A N 1
ATOM 697 C CA . GLN A 1 93 ? -20.805 152.404 51.670 1.00 30.50 93 GLN A CA 1
ATOM 698 C C . GLN A 1 93 ? -19.948 152.823 50.478 1.00 29.50 93 GLN A C 1
ATOM 699 O O . GLN A 1 93 ? -19.962 153.986 50.088 1.00 39.13 93 GLN A O 1
ATOM 705 N N . HIS A 1 94 ? -19.195 151.888 49.908 1.00 30.52 94 HIS A N 1
ATOM 706 C CA . HIS A 1 94 ? -18.309 152.220 48.799 1.00 24.44 94 HIS A CA 1
ATOM 707 C C . HIS A 1 94 ? -18.598 151.450 47.510 1.00 20.59 94 HIS A C 1
ATOM 708 O O . HIS A 1 94 ? -18.077 151.804 46.452 1.00 25.92 94 HIS A O 1
ATOM 715 N N . VAL A 1 95 ? -19.418 150.403 47.586 1.00 16.63 95 VAL A N 1
ATOM 716 C CA . VAL A 1 95 ? -19.660 149.587 46.398 1.00 23.60 95 VAL A CA 1
ATOM 717 C C . VAL A 1 95 ? -20.217 150.350 45.187 1.00 22.50 95 VAL A C 1
ATOM 718 O O . VAL A 1 95 ? -19.777 150.117 44.057 1.00 27.15 95 VAL A O 1
ATOM 722 N N . SER A 1 96 ? -21.142 151.283 45.405 1.00 27.88 96 SER A N 1
ATOM 723 C CA . SER A 1 96 ? -21.710 152.046 44.281 1.00 27.76 96 SER A CA 1
ATOM 724 C C . SER A 1 96 ? -20.626 152.790 43.519 1.00 27.46 96 SER A C 1
ATOM 725 O O . SER A 1 96 ? -20.607 152.808 42.284 1.00 27.73 96 SER A O 1
ATOM 728 N N . TYR A 1 97 ? -19.710 153.392 44.266 1.00 26.47 97 TYR A N 1
ATOM 729 C CA . TYR A 1 97 ? -18.635 154.141 43.644 1.00 17.01 97 TYR A CA 1
ATOM 730 C C . TYR A 1 97 ? -17.734 153.212 42.818 1.00 24.02 97 TYR A C 1
ATOM 731 O O . TYR A 1 97 ? -17.464 153.475 41.649 1.00 35.39 97 TYR A O 1
ATOM 740 N N . VAL A 1 98 ? -17.272 152.127 43.432 1.00 22.10 98 VAL A N 1
ATOM 741 C CA . VAL A 1 98 ? -16.418 151.170 42.744 1.00 23.39 98 VAL A CA 1
ATOM 742 C C . VAL A 1 98 ? -17.127 150.535 41.513 1.00 28.20 98 VAL A C 1
ATOM 743 O O . VAL A 1 98 ? -16.524 150.371 40.455 1.00 29.34 98 VAL A O 1
ATOM 747 N N . ALA A 1 99 ? -18.409 150.213 41.647 1.00 28.24 99 ALA A N 1
ATOM 748 C CA . ALA A 1 99 ? -19.141 149.588 40.543 1.00 25.91 99 ALA A CA 1
ATOM 749 C C . ALA A 1 99 ? -19.361 150.532 39.364 1.00 25.17 99 ALA A C 1
ATOM 750 O O . ALA A 1 99 ? -19.719 150.095 38.266 1.00 23.70 99 ALA A O 1
ATOM 752 N N . SER A 1 100 ? -19.129 151.824 39.575 1.00 25.29 100 SER A N 1
ATOM 753 C CA . SER A 1 100 ? -19.331 152.779 38.492 1.00 25.74 100 SER A CA 1
ATOM 754 C C . SER A 1 100 ? -18.114 152.876 37.577 1.00 31.90 100 SER A C 1
ATOM 755 O O . SER A 1 100 ? -18.199 153.454 36.499 1.00 36.57 100 SER A O 1
ATOM 758 N N . LYS A 1 101 ? -16.994 152.290 38.001 1.00 24.03 101 LYS A N 1
ATOM 759 C CA . LYS A 1 101 ? -15.766 152.348 37.216 1.00 21.67 101 LYS A CA 1
ATOM 760 C C . LYS A 1 101 ? -15.672 151.318 36.086 1.00 29.18 101 LYS A C 1
ATOM 761 O O . LYS A 1 101 ? -15.908 150.122 36.277 1.00 32.19 101 LYS A O 1
ATOM 767 N N . GLU A 1 102 ? -15.326 151.811 34.902 1.00 36.09 102 GLU A N 1
ATOM 768 C CA . GLU A 1 102 ? -15.227 150.999 33.694 1.00 33.83 102 GLU A CA 1
ATOM 769 C C . GLU A 1 102 ? -14.450 149.684 33.812 1.00 34.96 102 GLU A C 1
ATOM 770 O O . GLU A 1 102 ? -14.969 148.622 33.452 1.00 37.36 102 GLU A O 1
ATOM 776 N N . PRO A 1 103 ? -13.199 149.730 34.305 1.00 29.74 103 PRO A N 1
ATOM 777 C CA . PRO A 1 103 ? -12.418 148.488 34.430 1.00 20.95 103 PRO A CA 1
ATOM 778 C C . PRO A 1 103 ? -13.113 147.467 35.333 1.00 28.08 103 PRO A C 1
ATOM 779 O O . PRO A 1 103 ? -13.009 146.260 35.125 1.00 27.50 103 PRO A O 1
ATOM 783 N N . VAL A 1 104 ? -13.816 147.962 36.344 1.00 29.14 104 VAL A N 1
ATOM 784 C CA . VAL A 1 104 ? -14.508 147.093 37.276 1.00 27.36 104 VAL A CA 1
ATOM 785 C C . VAL A 1 104 ? -15.663 146.391 36.582 1.00 29.97 104 VAL A C 1
ATOM 786 O O . VAL A 1 104 ? -15.784 145.162 36.655 1.00 29.80 104 VAL A O 1
ATOM 790 N N . ARG A 1 105 ? -16.501 147.162 35.895 1.00 29.12 105 ARG A N 1
ATOM 791 C CA . ARG A 1 105 ? -17.642 146.590 35.190 1.00 23.10 105 ARG A CA 1
ATOM 792 C C . ARG A 1 105 ? -17.241 145.667 34.043 1.00 29.89 105 ARG A C 1
ATOM 793 O O . ARG A 1 105 ? -17.896 144.653 33.817 1.00 38.65 105 ARG A O 1
ATOM 801 N N . SER A 1 106 ? -16.168 146.001 33.332 1.00 28.10 106 SER A N 1
ATOM 802 C CA . SER A 1 106 ? -15.704 145.174 32.221 1.00 22.16 106 SER A CA 1
ATOM 803 C C . SER A 1 106 ? -15.276 143.815 32.762 1.00 27.00 106 SER A C 1
ATOM 804 O O . SER A 1 106 ? -15.622 142.772 32.214 1.00 33.99 106 SER A O 1
ATOM 807 N N . PHE A 1 107 ? -14.514 143.845 33.848 1.00 36.59 107 PHE A N 1
ATOM 808 C CA . PHE A 1 107 ? -14.021 142.623 34.473 1.00 29.38 107 PHE A CA 1
ATOM 809 C C . PHE A 1 107 ? -15.172 141.746 34.947 1.00 30.82 107 PHE A C 1
ATOM 810 O O . PHE A 1 107 ? -15.229 140.550 34.656 1.00 34.28 107 PHE A O 1
ATOM 818 N N . ALA A 1 108 ? -16.095 142.351 35.680 1.00 31.28 108 ALA A N 1
ATOM 819 C CA . ALA A 1 108 ? -17.225 141.616 36.224 1.00 25.98 108 ALA A CA 1
ATOM 820 C C . ALA A 1 108 ? -18.185 141.080 35.171 1.00 32.36 108 ALA A C 1
ATOM 821 O O . ALA A 1 108 ? -18.624 139.931 35.254 1.00 31.24 108 ALA A O 1
ATOM 823 N N . VAL A 1 109 ? -18.525 141.916 34.196 1.00 32.54 109 VAL A N 1
ATOM 824 C CA . VAL A 1 109 ? -19.444 141.499 33.155 1.00 30.04 109 VAL A CA 1
ATOM 825 C C . VAL A 1 109 ? -18.900 140.315 32.363 1.00 27.66 109 VAL A C 1
ATOM 826 O O . VAL A 1 109 ? -19.612 139.337 32.128 1.00 31.47 109 VAL A O 1
ATOM 830 N N . LYS A 1 110 ? -17.631 140.380 31.983 1.00 24.47 110 LYS A N 1
ATOM 831 C CA . LYS A 1 110 ? -17.063 139.295 31.203 1.00 37.03 110 LYS A CA 1
ATOM 832 C C . LYS A 1 110 ? -17.192 137.991 31.957 1.00 37.52 110 LYS A C 1
ATOM 833 O O . LYS A 1 110 ? -17.552 136.971 31.379 1.00 50.18 110 LYS A O 1
ATOM 839 N N . LYS A 1 111 ? -16.940 138.027 33.258 1.00 38.30 111 LYS A N 1
ATOM 840 C CA . LYS A 1 111 ? -17.060 136.824 34.064 1.00 30.39 111 LYS A CA 1
ATOM 841 C C . LYS A 1 111 ? -18.511 136.374 34.155 1.00 38.74 111 LYS A C 1
ATOM 842 O O . LYS A 1 111 ? -18.807 135.178 34.157 1.00 41.68 111 LYS A O 1
ATOM 848 N N . GLN A 1 112 ? -19.424 137.335 34.228 1.00 41.36 112 GLN A N 1
ATOM 849 C CA . GLN A 1 112 ? -20.832 137.000 34.340 1.00 36.94 112 GLN A CA 1
ATOM 850 C C . GLN A 1 112 ? -21.366 136.335 33.076 1.00 39.89 112 GLN A C 1
ATOM 851 O O . GLN A 1 112 ? -22.160 135.407 33.162 1.00 36.26 112 GLN A O 1
ATOM 857 N N . LYS A 1 113 ? -20.921 136.791 31.911 1.00 48.25 113 LYS A N 1
ATOM 858 C CA . LYS A 1 113 ? -21.372 136.188 30.664 1.00 45.94 113 LYS A CA 1
ATOM 859 C C . LYS A 1 113 ? -20.820 134.774 30.549 1.00 48.31 113 LYS A C 1
ATOM 860 O O . LYS A 1 113 ? -21.538 133.859 30.155 1.00 52.94 113 LYS A O 1
ATOM 866 N N . GLU A 1 114 ? -19.554 134.590 30.915 1.00 48.16 114 GLU A N 1
ATOM 867 C CA . GLU A 1 114 ? -18.946 133.266 30.860 1.00 58.77 114 GLU A CA 1
ATOM 868 C C . GLU A 1 114 ? -19.774 132.292 31.689 1.00 54.95 114 GLU A C 1
ATOM 869 O O . GLU A 1 114 ? -20.021 131.158 31.288 1.00 62.77 114 GLU A O 1
ATOM 875 N N . LEU A 1 115 ? -20.194 132.752 32.856 1.00 45.66 115 LEU A N 1
ATOM 876 C CA . LEU A 1 115 ? -20.975 131.923 33.759 1.00 41.27 115 LEU A CA 1
ATOM 877 C C . LEU A 1 115 ? -22.329 131.535 33.171 1.00 41.23 115 LEU A C 1
ATOM 878 O O . LEU A 1 115 ? -22.877 130.494 33.511 1.00 46.77 115 LEU A O 1
ATOM 883 N N . ALA A 1 116 ? -22.865 132.371 32.291 1.00 45.05 116 ALA A N 1
ATOM 884 C CA . ALA A 1 116 ? -24.176 132.100 31.714 1.00 50.11 116 ALA A CA 1
ATOM 885 C C . ALA A 1 116 ? -24.164 131.637 30.253 1.00 50.25 116 ALA A C 1
ATOM 886 O O . ALA A 1 116 ? -25.221 131.499 29.642 1.00 47.19 116 ALA A O 1
ATOM 888 N N . ALA A 1 117 ? -22.976 131.381 29.706 1.00 49.75 117 ALA A N 1
ATOM 889 C CA . ALA A 1 117 ? -22.843 130.956 28.311 1.00 54.83 117 ALA A CA 1
ATOM 890 C C . ALA A 1 117 ? -23.674 129.718 27.972 1.00 67.26 117 ALA A C 1
ATOM 891 O O . ALA A 1 117 ? -24.238 129.620 26.882 1.00 72.91 117 ALA A O 1
ATOM 893 N N . GLU A 1 118 ? -23.743 128.781 28.913 1.00 63.43 118 GLU A N 1
ATOM 894 C CA . GLU A 1 118 ? -24.481 127.540 28.729 1.00 54.26 118 GLU A CA 1
ATOM 895 C C . GLU A 1 118 ? -25.892 127.642 29.290 1.00 56.24 118 GLU A C 1
ATOM 896 O O . GLU A 1 118 ? -26.566 126.628 29.476 1.00 61.55 118 GLU A O 1
ATOM 902 N N . LYS A 1 119 ? -26.330 128.868 29.564 1.00 60.16 119 LYS A N 1
ATOM 903 C CA . LYS A 1 119 ? -27.663 129.113 30.118 1.00 53.75 119 LYS A CA 1
ATOM 904 C C . LYS A 1 119 ? -27.847 128.353 31.437 1.00 51.65 119 LYS A C 1
ATOM 905 O O . LYS A 1 119 ? -26.891 127.815 32.003 1.00 53.89 119 LYS A O 1
ATOM 911 N N . GLY A 1 120 ? -29.084 128.312 31.918 1.00 42.07 120 GLY A N 1
ATOM 912 C CA . GLY A 1 120 ? -29.366 127.620 33.162 1.00 39.44 120 GLY A CA 1
ATOM 913 C C . GLY A 1 120 ? -29.107 128.516 34.362 1.00 48.79 120 GLY A C 1
ATOM 914 O O . GLY A 1 120 ? -29.101 128.061 35.510 1.00 42.78 120 GLY A O 1
ATOM 915 N N . ILE A 1 121 ? -28.914 129.805 34.100 1.00 55.83 121 ILE A N 1
ATOM 916 C CA . ILE A 1 121 ? -28.632 130.744 35.175 1.00 50.59 121 ILE A CA 1
ATOM 917 C C . ILE A 1 121 ? -29.736 131.737 35.490 1.00 48.26 121 ILE A C 1
ATOM 918 O O . ILE A 1 121 ? -30.364 132.285 34.592 1.00 49.09 121 ILE A O 1
ATOM 923 N N . VAL A 1 122 ? -29.959 131.947 36.785 1.00 52.15 122 VAL A N 1
ATOM 924 C CA . VAL A 1 122 ? -30.922 132.935 37.268 1.00 57.01 122 VAL A CA 1
ATOM 925 C C . VAL A 1 122 ? -30.002 134.007 37.864 1.00 51.99 122 VAL A C 1
ATOM 926 O O . VAL A 1 122 ? -29.565 133.890 39.008 1.00 42.37 122 VAL A O 1
ATOM 930 N N . MET A 1 123 ? -29.711 135.038 37.077 1.00 41.86 123 MET A N 1
ATOM 931 C CA . MET A 1 123 ? -28.803 136.093 37.496 1.00 28.18 123 MET A CA 1
ATOM 932 C C . MET A 1 123 ? -29.473 137.395 37.918 1.00 35.89 123 MET A C 1
ATOM 933 O O . MET A 1 123 ? -30.256 137.974 37.164 1.00 44.46 123 MET A O 1
ATOM 938 N N . ASP A 1 124 ? -29.170 137.859 39.124 1.00 37.22 124 ASP A N 1
ATOM 939 C CA . ASP A 1 124 ? -29.736 139.121 39.585 1.00 36.40 124 ASP A CA 1
ATOM 940 C C . ASP A 1 124 ? -28.662 140.207 39.537 1.00 32.27 124 ASP A C 1
ATOM 941 O O . ASP A 1 124 ? -27.464 139.914 39.461 1.00 34.11 124 ASP A O 1
ATOM 946 N N . GLY A 1 125 ? -29.098 141.462 39.565 1.00 27.66 125 GLY A N 1
ATOM 947 C CA . GLY A 1 125 ? -28.165 142.568 39.497 1.00 27.92 125 GLY A CA 1
ATOM 948 C C . GLY A 1 125 ? -28.864 143.872 39.167 1.00 33.46 125 GLY A C 1
ATOM 949 O O . GLY A 1 125 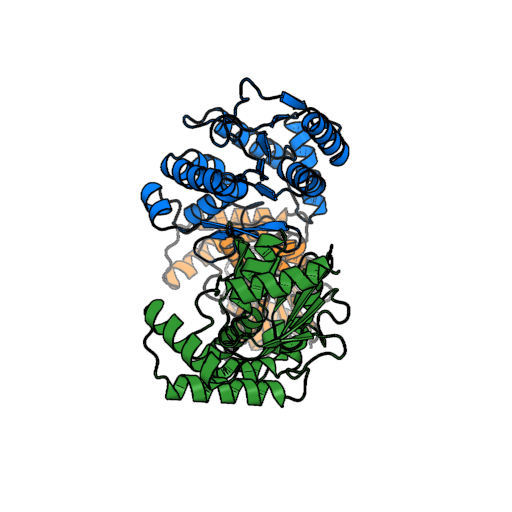? -29.995 144.087 39.599 1.00 35.32 125 GLY A O 1
ATOM 950 N N . ARG A 1 126 ? -28.191 144.739 38.409 1.00 38.04 126 ARG A N 1
ATOM 951 C CA . ARG A 1 126 ? -28.741 146.040 38.025 1.00 39.65 126 ARG A CA 1
ATOM 952 C C . ARG A 1 126 ? -28.816 146.190 36.503 1.00 42.46 126 ARG A C 1
ATOM 953 O O . ARG A 1 126 ? -29.731 146.825 35.987 1.00 34.97 126 ARG A O 1
ATOM 961 N N . ASP A 1 127 ? -27.848 145.600 35.801 1.00 33.02 127 ASP A N 1
ATOM 962 C CA . ASP A 1 127 ? -27.761 145.708 34.348 1.00 36.99 127 ASP A CA 1
ATOM 963 C C . ASP A 1 127 ? -27.773 144.354 33.663 1.00 32.12 127 ASP A C 1
ATOM 964 O O . ASP A 1 127 ? -27.175 144.185 32.599 1.00 38.56 127 ASP A O 1
ATOM 969 N N . ILE A 1 128 ? -28.443 143.385 34.271 1.00 37.99 128 ILE A N 1
ATOM 970 C CA . ILE A 1 128 ? -28.475 142.048 33.691 1.00 47.21 128 ILE A CA 1
ATOM 971 C C . ILE A 1 128 ? -29.326 142.005 32.413 1.00 41.34 128 ILE A C 1
ATOM 972 O O . ILE A 1 128 ? -28.872 141.532 31.367 1.00 38.77 128 ILE A O 1
ATOM 977 N N . GLY A 1 129 ? -30.553 142.506 32.505 1.00 39.57 129 GLY A N 1
ATOM 978 C CA . GLY A 1 129 ? -31.432 142.504 31.346 1.00 44.22 129 GLY A CA 1
ATOM 979 C C . GLY A 1 129 ? -31.041 143.494 30.259 1.00 52.31 129 GLY A C 1
ATOM 980 O O . GLY A 1 129 ? -31.466 143.358 29.105 1.00 53.18 129 GLY A O 1
ATOM 981 N N . THR A 1 130 ? -30.228 144.487 30.610 1.00 51.57 130 THR A N 1
ATOM 982 C CA . THR A 1 130 ? -29.819 145.484 29.635 1.00 38.70 130 THR A CA 1
ATOM 983 C C . THR A 1 130 ? -28.434 145.297 29.049 1.00 40.55 130 THR A C 1
ATOM 984 O O . THR A 1 130 ? -28.224 145.552 27.870 1.00 56.49 130 THR A O 1
ATOM 988 N N . VAL A 1 131 ? -27.490 144.835 29.855 1.00 38.87 131 VAL A N 1
ATOM 989 C CA . VAL A 1 131 ? -26.123 144.691 29.373 1.00 32.47 131 VAL A CA 1
ATOM 990 C C . VAL A 1 131 ? -25.532 143.286 29.383 1.00 39.95 131 VAL A C 1
ATOM 991 O O . VAL A 1 131 ? -24.964 142.835 28.390 1.00 47.49 131 VAL A O 1
ATOM 995 N N . VAL A 1 132 ? -25.667 142.592 30.505 1.00 46.58 132 VAL A N 1
ATOM 996 C CA . VAL A 1 132 ? -25.087 141.258 30.646 1.00 51.43 132 VAL A CA 1
ATOM 997 C C . VAL A 1 132 ? -25.760 140.163 29.815 1.00 53.28 132 VAL A C 1
ATOM 998 O O . VAL A 1 132 ? -25.097 139.479 29.035 1.00 57.74 132 VAL A O 1
ATOM 1002 N N . LEU A 1 133 ? -27.067 139.991 29.993 1.00 49.64 133 LEU A N 1
ATOM 1003 C CA . LEU A 1 133 ? -27.828 138.971 29.262 1.00 43.42 133 LEU A CA 1
ATOM 1004 C C . LEU A 1 133 ? -28.929 139.645 28.435 1.00 43.51 133 LEU A C 1
ATOM 1005 O O . LEU A 1 133 ? -30.120 139.467 28.700 1.00 39.25 133 LEU A O 1
ATOM 1010 N N . PRO A 1 134 ? -28.544 140.427 27.420 1.00 42.08 134 PRO A N 1
ATOM 1011 C CA . PRO A 1 134 ? -29.528 141.118 26.579 1.00 54.06 134 PRO A CA 1
ATOM 1012 C C . PRO A 1 134 ? -30.514 140.169 25.880 1.00 57.17 134 PRO A C 1
ATOM 1013 O O . PRO A 1 134 ? -31.596 140.583 25.458 1.00 65.57 134 PRO A O 1
ATOM 1017 N N . ASP A 1 135 ? -30.134 138.897 25.772 1.00 56.45 135 ASP A N 1
ATOM 1018 C CA . ASP A 1 135 ? -30.969 137.884 25.132 1.00 64.35 135 ASP A CA 1
ATOM 1019 C C . ASP A 1 135 ? -31.589 136.913 26.136 1.00 58.88 135 ASP A C 1
ATOM 1020 O O . ASP A 1 135 ? -32.003 135.815 25.764 1.00 61.40 135 ASP A O 1
ATOM 1025 N N . ALA A 1 136 ? -31.635 137.296 27.404 1.00 51.10 136 ALA A N 1
ATOM 1026 C CA . ALA A 1 136 ? -32.217 136.434 28.422 1.00 52.94 136 ALA A CA 1
ATOM 1027 C C . ALA A 1 136 ? -33.646 136.092 28.008 1.00 62.26 136 ALA A C 1
ATOM 1028 O O . ALA A 1 136 ? -34.366 136.928 27.463 1.00 65.27 136 ALA A O 1
ATOM 1030 N N . ASP A 1 137 ? -34.049 134.858 28.270 1.00 69.11 137 ASP A N 1
ATOM 1031 C CA . ASP A 1 137 ? -35.374 134.374 27.926 1.00 64.52 137 ASP A CA 1
ATOM 1032 C C . ASP A 1 137 ? -36.451 135.086 28.742 1.00 62.91 137 ASP A C 1
ATOM 1033 O O . ASP A 1 137 ? -37.588 135.237 28.289 1.00 70.88 137 ASP A O 1
ATOM 1038 N N . LEU A 1 138 ? -36.099 135.522 29.946 1.00 57.75 138 LEU A N 1
ATOM 1039 C CA . LEU A 1 138 ? -37.027 136.263 30.794 1.00 57.71 138 LEU A CA 1
ATOM 1040 C C . LEU A 1 138 ? -36.262 137.340 31.567 1.00 58.90 138 LEU A C 1
ATOM 1041 O O . LEU A 1 138 ? -35.230 137.071 32.178 1.00 61.53 138 LEU A O 1
ATOM 1046 N N . LYS A 1 139 ? -36.769 138.566 31.503 1.00 55.64 139 LYS A N 1
ATOM 1047 C CA . LYS A 1 139 ? -36.158 139.691 32.198 1.00 40.55 139 LYS A CA 1
ATOM 1048 C C . LYS A 1 139 ? -37.189 140.283 33.146 1.00 49.35 139 LYS A C 1
ATOM 1049 O O . LYS A 1 139 ? -38.237 140.766 32.717 1.00 52.95 139 LYS A O 1
ATOM 1055 N N . VAL A 1 140 ? -36.902 140.219 34.438 1.00 50.51 140 VAL A N 1
ATOM 1056 C CA . VAL A 1 140 ? -37.815 140.774 35.416 1.00 42.44 140 VAL A CA 1
ATOM 1057 C C . VAL A 1 140 ? -37.169 142.000 36.037 1.00 47.00 140 VAL A C 1
ATOM 1058 O O . VAL A 1 140 ? -35.956 142.045 36.241 1.00 51.05 140 VAL A O 1
ATOM 1062 N N . TYR A 1 141 ? -37.994 143.004 36.307 1.00 45.11 141 TYR A N 1
ATOM 1063 C CA . TYR A 1 141 ? -37.541 144.245 36.911 1.00 45.63 141 TYR A CA 1
ATOM 1064 C C . TYR A 1 141 ? -38.324 144.394 38.212 1.00 49.45 141 TYR A C 1
ATOM 1065 O O . TYR A 1 141 ? -39.473 144.836 38.206 1.00 48.30 141 TYR A O 1
ATOM 1074 N N . MET A 1 142 ? -37.703 144.006 39.322 1.00 64.00 142 MET A N 1
ATOM 1075 C CA . MET A 1 142 ? -38.347 144.081 40.629 1.00 71.85 142 MET A CA 1
ATOM 1076 C C . MET A 1 142 ? -38.282 145.466 41.252 1.00 74.99 142 MET A C 1
ATOM 1077 O O . MET A 1 142 ? -37.233 146.112 41.244 1.00 87.34 142 MET A O 1
ATOM 1082 N N . ILE A 1 143 ? -39.415 145.926 41.778 1.00 59.51 143 ILE A N 1
ATOM 1083 C CA . ILE A 1 143 ? -39.469 147.221 42.433 1.00 59.11 143 ILE A CA 1
ATOM 1084 C C . ILE A 1 143 ? -40.346 147.202 43.672 1.00 57.24 143 ILE A C 1
ATOM 1085 O O . ILE A 1 143 ? -41.147 146.288 43.876 1.00 52.93 143 ILE A O 1
ATOM 1090 N N . ALA A 1 144 ? -40.157 148.218 44.505 1.00 56.87 144 ALA A N 1
ATOM 1091 C CA . ALA A 1 144 ? -40.899 148.386 45.744 1.00 53.27 144 ALA A CA 1
ATOM 1092 C C . ALA A 1 144 ? -40.495 149.755 46.266 1.00 55.45 144 ALA A C 1
ATOM 1093 O O . ALA A 1 144 ? -39.444 150.272 45.896 1.00 62.42 144 ALA A O 1
ATOM 1095 N N . SER A 1 145 ? -41.325 150.353 47.110 1.00 66.03 145 SER A N 1
ATOM 1096 C CA . SER A 1 145 ? -40.997 151.671 47.640 1.00 66.30 145 SER A CA 1
ATOM 1097 C C . SER A 1 145 ? -39.765 151.570 48.527 1.00 65.96 145 SER A C 1
ATOM 1098 O O . SER A 1 145 ? -39.478 150.513 49.095 1.00 62.04 145 SER A O 1
ATOM 1101 N N . VAL A 1 146 ? -39.043 152.680 48.630 1.00 63.04 146 VAL A N 1
ATOM 1102 C CA . VAL A 1 146 ? -37.850 152.759 49.456 1.00 64.12 146 VAL A CA 1
ATOM 1103 C C . VAL A 1 146 ? -38.220 152.351 50.884 1.00 72.69 146 VAL A C 1
ATOM 1104 O O . VAL A 1 146 ? -37.520 151.563 51.528 1.00 72.87 146 VAL A O 1
ATOM 1108 N N . GLU A 1 147 ? -39.337 152.888 51.369 1.00 75.32 147 GLU A N 1
ATOM 1109 C CA . GLU A 1 147 ? -39.786 152.603 52.728 1.00 76.00 147 GLU A CA 1
ATOM 1110 C C . GLU A 1 147 ? -40.068 151.116 52.919 1.00 66.91 147 GLU A C 1
ATOM 1111 O O . GLU A 1 147 ? -39.710 150.527 53.943 1.00 50.10 147 GLU A O 1
ATOM 1117 N N . GLU A 1 148 ? -40.705 150.513 51.924 1.00 63.32 148 GLU A N 1
ATOM 1118 C CA . GLU A 1 148 ? -41.024 149.096 51.963 1.00 62.38 148 GLU A CA 1
ATOM 1119 C C . GLU A 1 148 ? -39.732 148.296 52.069 1.00 68.74 148 GLU A C 1
ATOM 1120 O O . GLU A 1 148 ? -39.584 147.433 52.940 1.00 74.62 148 GLU A O 1
ATOM 1126 N N . ARG A 1 149 ? -38.799 148.589 51.167 1.00 68.05 149 ARG A N 1
ATOM 1127 C CA . ARG A 1 149 ? -37.524 147.896 51.144 1.00 61.33 149 ARG A CA 1
ATOM 1128 C C . ARG A 1 149 ? -36.708 148.126 52.409 1.00 59.97 149 ARG A C 1
ATOM 1129 O O . ARG A 1 149 ? -36.097 147.193 52.942 1.00 52.11 149 ARG A O 1
ATOM 1137 N N . ALA A 1 150 ? -36.721 149.358 52.908 1.00 56.68 150 ALA A N 1
ATOM 1138 C CA . ALA A 1 150 ? -35.987 149.680 54.125 1.00 59.95 150 ALA A CA 1
ATOM 1139 C C . ALA A 1 150 ? -36.527 148.844 55.278 1.00 57.26 150 ALA A C 1
ATOM 1140 O O . ALA A 1 150 ? -35.769 148.219 56.016 1.00 68.81 150 ALA A O 1
ATOM 1142 N N . GLU A 1 151 ? -37.847 148.833 55.420 1.00 63.85 151 GLU A N 1
ATOM 1143 C CA . GLU A 1 151 ? -38.485 148.073 56.486 1.00 66.61 151 GLU A CA 1
ATOM 1144 C C . GLU A 1 151 ? -38.152 146.596 56.417 1.00 61.15 151 GLU A C 1
ATOM 1145 O O . GLU A 1 151 ? -37.893 145.967 57.444 1.00 59.25 151 GLU A O 1
ATOM 1151 N N . ARG A 1 152 ? -38.154 146.041 55.210 1.00 59.35 152 ARG A N 1
ATOM 1152 C CA . ARG A 1 152 ? -37.861 144.623 55.072 1.00 65.64 152 ARG A CA 1
ATOM 1153 C C . ARG A 1 152 ? -36.407 144.336 55.430 1.00 67.51 152 ARG A C 1
ATOM 1154 O O . ARG A 1 152 ? -36.124 143.337 56.086 1.00 67.21 152 ARG A O 1
ATOM 1162 N N . ARG A 1 153 ? -35.492 145.217 55.030 1.00 67.37 153 ARG A N 1
ATOM 1163 C CA . ARG A 1 153 ? -34.078 145.034 55.359 1.00 55.05 153 ARG A CA 1
ATOM 1164 C C . ARG A 1 153 ? -33.900 145.130 56.868 1.00 52.66 153 ARG A C 1
ATOM 1165 O O . ARG A 1 153 ? -33.178 144.335 57.471 1.00 50.41 153 ARG A O 1
ATOM 1173 N N . TYR A 1 154 ? -34.557 146.117 57.468 1.00 54.23 154 TYR A N 1
ATOM 1174 C CA . TYR A 1 154 ? -34.484 146.323 58.907 1.00 61.07 154 TYR A CA 1
ATOM 1175 C C . TYR A 1 154 ? -34.927 145.073 59.662 1.00 67.37 154 TYR A C 1
ATOM 1176 O O . TYR A 1 154 ? -34.262 144.634 60.600 1.00 69.41 154 TYR A O 1
ATOM 1185 N N . LYS A 1 155 ? -36.063 144.516 59.251 1.00 69.01 155 LYS A N 1
ATOM 1186 C CA . LYS A 1 155 ? -36.622 143.327 59.887 1.00 70.73 155 LYS A CA 1
ATOM 1187 C C . LYS A 1 155 ? -35.626 142.172 59.809 1.00 65.82 155 LYS A C 1
ATOM 1188 O O . LYS A 1 155 ? -35.300 141.540 60.812 1.00 65.64 155 LYS A O 1
ATOM 1194 N N . ASP A 1 156 ? -35.153 141.910 58.597 1.00 57.34 156 ASP A N 1
ATOM 1195 C CA . ASP A 1 156 ? -34.185 140.861 58.331 1.00 51.44 156 ASP A CA 1
ATOM 1196 C C . ASP A 1 156 ? -33.001 141.024 59.283 1.00 56.87 156 ASP A C 1
ATOM 1197 O O . ASP A 1 156 ? -32.615 140.091 59.984 1.00 59.39 156 ASP A O 1
ATOM 1202 N N . ASN A 1 157 ? -32.429 142.225 59.294 1.00 68.55 157 ASN A N 1
ATOM 1203 C CA . ASN A 1 157 ? -31.287 142.526 60.153 1.00 76.45 157 ASN A CA 1
ATOM 1204 C C . ASN A 1 157 ? -31.555 142.192 61.623 1.00 78.17 157 ASN A C 1
ATOM 1205 O O . ASN A 1 157 ? -30.770 141.477 62.247 1.00 73.65 157 ASN A O 1
ATOM 1210 N N . GLN A 1 158 ? -32.653 142.706 62.175 1.00 82.10 158 GLN A N 1
ATOM 1211 C CA . GLN A 1 158 ? -33.000 142.431 63.570 1.00 83.49 158 GLN A CA 1
ATOM 1212 C C . GLN A 1 158 ? -33.030 140.923 63.802 1.00 77.39 158 GLN A C 1
ATOM 1213 O O . GLN A 1 158 ? -32.624 140.439 64.858 1.00 77.96 158 GLN A O 1
ATOM 1219 N N . LEU A 1 159 ? -33.512 140.189 62.802 1.00 73.52 159 LEU A N 1
ATOM 1220 C CA . LEU A 1 159 ? -33.604 138.731 62.872 1.00 79.96 159 LEU A CA 1
ATOM 1221 C C . LEU A 1 159 ? -32.216 138.106 62.919 1.00 85.79 159 LEU A C 1
ATOM 1222 O O . LEU A 1 159 ? -31.883 137.365 63.847 1.00 95.15 159 LEU A O 1
ATOM 1227 N N . ARG A 1 160 ? -31.424 138.406 61.892 1.00 82.77 160 ARG A N 1
ATOM 1228 C CA . ARG A 1 160 ? -30.051 137.906 61.749 1.00 72.79 160 ARG A CA 1
ATOM 1229 C C . ARG A 1 160 ? -29.156 138.265 62.927 1.00 66.79 160 ARG A C 1
ATOM 1230 O O . ARG A 1 160 ? -27.984 137.890 62.945 1.00 58.09 160 ARG A O 1
ATOM 1238 N N . GLY A 1 161 ? -29.692 139.021 63.881 1.00 62.44 161 GLY A N 1
ATOM 1239 C CA . GLY A 1 161 ? -28.910 139.429 65.032 1.00 59.91 161 GLY A CA 1
ATOM 1240 C C . GLY A 1 161 ? -28.103 140.689 64.774 1.00 60.64 161 GLY A C 1
ATOM 1241 O O . GLY A 1 161 ? -27.098 140.936 65.444 1.00 71.93 161 GLY A O 1
ATOM 1242 N N . ILE A 1 162 ? -28.536 141.490 63.803 1.00 58.23 162 ILE A N 1
ATOM 1243 C CA . ILE A 1 162 ? -27.830 142.726 63.482 1.00 43.44 162 ILE A CA 1
ATOM 1244 C C . ILE A 1 162 ? -28.673 143.946 63.778 1.00 44.12 162 ILE A C 1
ATOM 1245 O O . ILE A 1 162 ? -29.753 144.124 63.219 1.00 47.55 162 ILE A O 1
ATOM 1250 N N . GLU A 1 163 ? -28.175 144.790 64.670 1.00 58.99 163 GLU A N 1
ATOM 1251 C CA . GLU A 1 163 ? -28.901 145.996 65.018 1.00 65.80 163 GLU A CA 1
ATOM 1252 C C . GLU A 1 163 ? -28.619 147.040 63.954 1.00 70.46 163 GLU A C 1
ATOM 1253 O O . GLU A 1 163 ? -27.477 147.225 63.527 1.00 88.42 163 GLU A O 1
ATOM 1259 N N . SER A 1 164 ? -29.677 147.707 63.515 1.00 60.23 164 SER A N 1
ATOM 1260 C CA . SER A 1 164 ? -29.567 148.725 62.487 1.00 65.82 164 SER A CA 1
ATOM 1261 C C . SER A 1 164 ? -30.568 149.828 62.768 1.00 63.46 164 SER A C 1
ATOM 1262 O O . SER A 1 164 ? -31.630 149.581 63.332 1.00 52.75 164 SER A O 1
ATOM 1265 N N . ASN A 1 165 ? -30.219 151.046 62.378 1.00 67.43 165 ASN A N 1
ATOM 1266 C CA . ASN A 1 165 ? -31.078 152.200 62.571 1.00 66.14 165 ASN A CA 1
ATOM 1267 C C . ASN A 1 165 ? -31.889 152.405 61.285 1.00 70.63 165 ASN A C 1
ATOM 1268 O O . ASN A 1 165 ? -31.324 152.648 60.222 1.00 82.53 165 ASN A O 1
ATOM 1273 N N . PHE A 1 166 ? -33.211 152.283 61.396 1.00 65.65 166 PHE A N 1
ATOM 1274 C CA . PHE A 1 166 ? -34.109 152.422 60.247 1.00 67.04 166 PHE A CA 1
ATOM 1275 C C . PHE A 1 166 ? -33.823 153.617 59.349 1.00 69.72 166 PHE A C 1
ATOM 1276 O O . PHE A 1 166 ? -33.725 153.471 58.132 1.00 75.17 166 PHE A O 1
ATOM 1284 N N . GLU A 1 167 ? -33.706 154.801 59.942 1.00 67.43 167 GLU A N 1
ATOM 1285 C CA . GLU A 1 167 ? -33.453 156.004 59.160 1.00 71.82 167 GLU A CA 1
ATOM 1286 C C . GLU A 1 167 ? -32.169 155.923 58.348 1.00 72.60 167 GLU A C 1
ATOM 1287 O O . GLU A 1 167 ? -32.141 156.331 57.192 1.00 74.54 167 GLU A O 1
ATOM 1293 N N . ASP A 1 168 ? -31.107 155.402 58.953 1.00 77.12 168 ASP A N 1
ATOM 1294 C CA . ASP A 1 168 ? -29.831 155.282 58.262 1.00 83.78 168 ASP A CA 1
ATOM 1295 C C . ASP A 1 168 ? -29.984 154.292 57.106 1.00 76.54 168 ASP A C 1
ATOM 1296 O O . ASP A 1 168 ? -29.498 154.524 55.998 1.00 84.99 168 ASP A O 1
ATOM 1301 N N . LEU A 1 169 ? -30.669 153.188 57.385 1.00 67.13 169 LEU A N 1
ATOM 1302 C CA . LEU A 1 169 ? -30.911 152.138 56.403 1.00 63.00 169 LEU A CA 1
ATOM 1303 C C . LEU A 1 169 ? -31.631 152.717 55.185 1.00 62.98 169 LEU A C 1
ATOM 1304 O O . LEU A 1 169 ? -31.215 152.522 54.042 1.00 64.91 169 LEU A O 1
ATOM 1309 N N . LYS A 1 170 ? -32.719 153.430 55.443 1.00 65.43 170 LYS A N 1
ATOM 1310 C CA . LYS A 1 170 ? -33.497 154.042 54.378 1.00 68.69 170 LYS A CA 1
ATOM 1311 C C . LYS A 1 170 ? -32.662 155.061 53.615 1.00 60.95 170 LYS A C 1
ATOM 1312 O O . LYS A 1 170 ? -32.696 155.098 52.384 1.00 65.31 170 LYS A O 1
ATOM 1318 N N . ARG A 1 171 ? -31.896 155.876 54.336 1.00 60.98 171 ARG A N 1
ATOM 1319 C CA . ARG A 1 171 ? -31.089 156.888 53.664 1.00 65.23 171 ARG A CA 1
ATOM 1320 C C . ARG A 1 171 ? -30.008 156.266 52.792 1.00 60.66 171 ARG A C 1
ATOM 1321 O O . ARG A 1 171 ? -29.792 156.713 51.667 1.00 57.75 171 ARG A O 1
ATOM 1329 N N . ASP A 1 172 ? -29.343 155.227 53.291 1.00 56.42 172 ASP A N 1
ATOM 1330 C CA . ASP A 1 172 ? -28.287 154.577 52.517 1.00 57.28 172 ASP A CA 1
ATOM 1331 C C . ASP A 1 172 ? -28.828 153.849 51.291 1.00 38.97 172 ASP A C 1
ATOM 1332 O O . ASP A 1 172 ? -28.219 153.877 50.221 1.00 46.76 172 ASP A O 1
ATOM 1337 N N . ILE A 1 173 ? -29.980 153.208 51.446 1.00 41.20 173 ILE A N 1
ATOM 1338 C CA . ILE A 1 173 ? -30.617 152.499 50.343 1.00 36.68 173 ILE A CA 1
ATOM 1339 C C . ILE A 1 173 ? -30.986 153.483 49.240 1.00 43.98 173 ILE A C 1
ATOM 1340 O O . ILE A 1 173 ? -30.797 153.215 48.052 1.00 43.54 173 ILE A O 1
ATOM 1345 N N . GLU A 1 174 ? -31.514 154.633 49.643 1.00 51.32 174 GLU A N 1
ATOM 1346 C CA . GLU A 1 174 ? -31.911 155.657 48.688 1.00 54.43 174 GLU A CA 1
ATOM 1347 C C . GLU A 1 174 ? -30.689 156.199 47.956 1.00 44.23 174 GLU A C 1
ATOM 1348 O O . GLU A 1 174 ? -30.696 156.356 46.735 1.00 48.42 174 GLU A O 1
ATOM 1354 N N . ALA A 1 175 ? -29.632 156.468 48.710 1.00 42.75 175 ALA A N 1
ATOM 1355 C CA . ALA A 1 175 ? -28.401 156.996 48.147 1.00 32.36 175 ALA A CA 1
ATOM 1356 C C . ALA A 1 175 ? -27.751 156.024 47.163 1.00 35.99 175 ALA A C 1
ATOM 1357 O O . ALA A 1 175 ? -27.242 156.447 46.128 1.00 38.48 175 ALA A O 1
ATOM 1359 N N . ARG A 1 176 ? -27.762 154.729 47.483 1.00 38.33 176 ARG A N 1
ATOM 1360 C CA . ARG A 1 176 ? -27.167 153.734 46.582 1.00 41.94 176 ARG A CA 1
ATOM 1361 C C . ARG A 1 176 ? -27.981 153.637 45.296 1.00 36.02 176 ARG A C 1
ATOM 1362 O O . ARG A 1 176 ? -27.419 153.677 44.196 1.00 45.81 176 ARG A O 1
ATOM 1370 N N . ASP A 1 177 ? -29.301 153.508 45.426 1.00 25.37 177 ASP A N 1
ATOM 1371 C CA . ASP A 1 177 ? -30.163 153.443 44.247 1.00 33.09 177 ASP A CA 1
ATOM 1372 C C . ASP A 1 177 ? -29.973 154.686 43.367 1.00 41.59 177 ASP A C 1
ATOM 1373 O O . ASP A 1 177 ? -29.859 154.583 42.146 1.00 45.50 177 ASP A O 1
ATOM 1378 N N . GLN A 1 178 ? -29.917 155.858 43.990 1.00 41.20 178 GLN A N 1
ATOM 1379 C CA . GLN A 1 178 ? -29.748 157.087 43.233 1.00 41.89 178 GLN A CA 1
ATOM 1380 C C . GLN A 1 178 ? -28.434 157.051 42.458 1.00 41.28 178 GLN A C 1
ATOM 1381 O O . GLN A 1 178 ? -28.403 157.316 41.251 1.00 46.70 178 GLN A O 1
ATOM 1387 N N . TYR A 1 179 ? -27.350 156.710 43.145 1.00 33.87 179 TYR A N 1
ATOM 1388 C CA . TYR A 1 179 ? -26.050 156.653 42.491 1.00 32.80 179 TYR A CA 1
ATOM 1389 C C . TYR A 1 179 ? -26.058 155.642 41.343 1.00 34.09 179 TYR A C 1
ATOM 1390 O O . TYR A 1 179 ? -25.579 155.937 40.246 1.00 38.93 179 TYR A O 1
ATOM 1399 N N . ASP A 1 180 ? -26.618 154.456 41.595 1.00 41.49 180 ASP A N 1
ATOM 1400 C CA . ASP A 1 180 ? -26.691 153.397 40.574 1.00 49.10 180 ASP A CA 1
ATOM 1401 C C . ASP A 1 180 ? -27.567 153.754 39.364 1.00 53.25 180 ASP A C 1
ATOM 1402 O O . ASP A 1 180 ? -27.339 153.264 38.252 1.00 39.44 180 ASP A O 1
ATOM 1407 N N . MET A 1 181 ? -28.582 154.585 39.587 1.00 52.65 181 MET A N 1
ATOM 1408 C CA . MET A 1 181 ? -29.470 154.979 38.498 1.00 45.38 181 MET A CA 1
ATOM 1409 C C . MET A 1 181 ? -28.899 156.136 37.693 1.00 39.78 181 MET A C 1
ATOM 1410 O O . MET A 1 181 ? -29.255 156.312 36.533 1.00 40.07 181 MET A O 1
ATOM 1415 N N . ASN A 1 182 ? -27.993 156.901 38.294 1.00 37.73 182 ASN A N 1
ATOM 1416 C CA . ASN A 1 182 ? -27.413 158.044 37.603 1.00 38.30 182 ASN A CA 1
ATOM 1417 C C . ASN A 1 182 ? -25.990 157.902 37.092 1.00 39.91 182 ASN A C 1
ATOM 1418 O O . ASN A 1 182 ? -25.494 158.800 36.414 1.00 54.38 182 ASN A O 1
ATOM 1423 N N . ARG A 1 183 ? -25.323 156.795 37.403 1.00 31.98 183 ARG A N 1
ATOM 1424 C CA . ARG A 1 183 ? -23.951 156.628 36.926 1.00 44.00 183 ARG A CA 1
ATOM 1425 C C . ARG A 1 183 ? -23.921 156.582 35.394 1.00 42.63 183 ARG A C 1
ATOM 1426 O O . ARG A 1 183 ? -24.894 156.176 34.756 1.00 36.58 183 ARG A O 1
ATOM 1434 N N . GLU A 1 184 ? -22.792 156.990 34.820 1.00 37.63 184 GLU A N 1
ATOM 1435 C CA . GLU A 1 184 ? -22.610 157.014 33.371 1.00 39.26 184 GLU A CA 1
ATOM 1436 C C . GLU A 1 184 ? -22.663 155.646 32.691 1.00 48.05 184 GLU A C 1
ATOM 1437 O O . GLU A 1 184 ? -23.274 155.499 31.634 1.00 50.99 184 GLU A O 1
ATOM 1443 N N . ILE A 1 185 ? -22.023 154.648 33.294 1.00 41.28 185 ILE A N 1
ATOM 1444 C CA . ILE A 1 185 ? -21.969 153.319 32.701 1.00 36.37 185 ILE A CA 1
ATOM 1445 C C . ILE A 1 185 ? -23.022 152.338 33.213 1.00 40.08 185 ILE A C 1
ATOM 1446 O O . ILE A 1 185 ? -23.188 152.160 34.420 1.00 37.03 185 ILE A O 1
ATOM 1451 N N . SER A 1 186 ? -23.736 151.713 32.277 1.00 33.87 186 SER A N 1
ATOM 1452 C CA . SER A 1 186 ? -24.768 150.715 32.585 1.00 43.18 186 SER A CA 1
ATOM 1453 C C . SER A 1 186 ? -25.573 150.987 33.854 1.00 42.89 186 SER A C 1
ATOM 1454 O O . SER A 1 186 ? -25.642 150.135 34.736 1.00 38.90 186 SER A O 1
ATOM 1457 N N . PRO A 1 187 ? -26.211 152.159 33.954 1.00 48.07 187 PRO A N 1
ATOM 1458 C CA . PRO A 1 187 ? -26.989 152.448 35.161 1.00 45.71 187 PRO A CA 1
ATOM 1459 C C . PRO A 1 187 ? -28.157 151.487 35.318 1.00 38.20 187 PRO A C 1
ATOM 1460 O O . PRO A 1 187 ? -28.552 150.823 34.363 1.00 42.97 187 PRO A O 1
ATOM 1464 N N . LEU A 1 188 ? -28.688 151.406 36.534 1.00 44.62 188 LEU A N 1
ATOM 1465 C CA . LEU A 1 188 ? -29.842 150.556 36.799 1.00 44.83 188 LEU A CA 1
ATOM 1466 C C . LEU A 1 188 ? -31.020 151.126 36.008 1.00 53.46 188 LEU A C 1
ATOM 1467 O O . LEU A 1 188 ? -31.379 152.295 36.168 1.00 38.52 188 LEU A O 1
ATOM 1472 N N . ARG A 1 189 ? -31.602 150.305 35.145 1.00 46.78 189 ARG A N 1
ATOM 1473 C CA . ARG A 1 189 ? -32.752 150.729 34.361 1.00 40.44 189 ARG A CA 1
ATOM 1474 C C . ARG A 1 189 ? -33.425 149.519 33.734 1.00 52.02 189 ARG A C 1
ATOM 1475 O O . ARG A 1 189 ? -32.780 148.509 33.464 1.00 64.08 189 ARG A O 1
ATOM 1483 N N . LYS A 1 190 ? -34.729 149.627 33.515 1.00 62.63 190 LYS A N 1
ATOM 1484 C CA . LYS A 1 190 ? -35.511 148.541 32.938 1.00 62.77 190 LYS A CA 1
ATOM 1485 C C . LYS A 1 190 ? -35.272 148.337 31.445 1.00 54.71 190 LYS A C 1
ATOM 1486 O O . LYS A 1 190 ? -35.289 149.288 30.670 1.00 49.65 190 LYS A O 1
ATOM 1492 N N . ALA A 1 191 ? -35.048 147.089 31.049 1.00 58.26 191 ALA A N 1
ATOM 1493 C CA . ALA A 1 191 ? -34.847 146.764 29.641 1.00 60.04 191 ALA A CA 1
ATOM 1494 C C . ALA A 1 191 ? -36.209 146.912 28.974 1.00 65.73 191 ALA A C 1
ATOM 1495 O O . ALA A 1 191 ? -37.244 146.812 29.637 1.00 65.27 191 ALA A O 1
ATOM 1497 N N . ASP A 1 192 ? -36.213 147.139 27.667 1.00 77.04 192 ASP A N 1
ATOM 1498 C CA . ASP A 1 192 ? -37.468 147.303 26.940 1.00 84.40 192 ASP A CA 1
ATOM 1499 C C . ASP A 1 192 ? -38.375 146.076 27.002 1.00 80.94 192 ASP A C 1
ATOM 1500 O O . ASP A 1 192 ? -39.601 146.206 27.067 1.00 82.26 192 ASP A O 1
ATOM 1505 N N . ASP A 1 193 ? -37.776 144.889 26.997 1.00 67.25 193 ASP A N 1
ATOM 1506 C CA . ASP A 1 193 ? -38.547 143.654 27.036 1.00 64.30 193 ASP A CA 1
ATOM 1507 C C . ASP A 1 193 ? -38.671 143.043 28.429 1.00 61.63 193 ASP A C 1
ATOM 1508 O O . ASP A 1 193 ? -39.009 141.867 28.576 1.00 62.24 193 ASP A O 1
ATOM 1513 N N . ALA A 1 194 ? -38.415 143.852 29.449 1.00 57.24 194 ALA A N 1
ATOM 1514 C CA . ALA A 1 194 ? -38.489 143.381 30.823 1.00 54.99 194 ALA A CA 1
ATOM 1515 C C . ALA A 1 194 ? -39.903 143.550 31.368 1.00 61.47 194 ALA A C 1
ATOM 1516 O O . ALA A 1 194 ? -40.669 144.370 30.873 1.00 67.37 194 ALA A O 1
ATOM 1518 N N . VAL A 1 195 ? -40.242 142.771 32.389 1.00 62.63 195 VAL A N 1
ATOM 1519 C CA . VAL A 1 195 ? -41.560 142.842 32.991 1.00 53.78 195 VAL A CA 1
ATOM 1520 C C . VAL A 1 195 ? -41.439 143.395 34.404 1.00 58.09 195 VAL A C 1
ATOM 1521 O O . VAL A 1 195 ? -40.683 142.873 35.219 1.00 75.65 195 VAL A O 1
ATOM 1525 N N . THR A 1 196 ? -42.179 144.455 34.693 1.00 51.35 196 THR A N 1
ATOM 1526 C CA . THR A 1 196 ? -42.123 145.050 36.011 1.00 53.65 196 THR A CA 1
ATOM 1527 C C . THR A 1 196 ? -42.831 144.158 37.012 1.00 60.33 196 THR A C 1
ATOM 1528 O O . THR A 1 196 ? -43.867 143.577 36.703 1.00 62.52 196 THR A O 1
ATOM 1532 N N . LEU A 1 197 ? -42.258 144.038 38.204 1.00 69.95 197 LEU A N 1
ATOM 1533 C CA . LEU A 1 197 ? -42.852 143.209 39.236 1.00 76.78 197 LEU A CA 1
ATOM 1534 C C . LEU A 1 197 ? -42.680 143.900 40.583 1.00 84.84 197 LEU A C 1
ATOM 1535 O O . LEU A 1 197 ? -41.572 144.016 41.105 1.00 97.26 197 LEU A O 1
ATOM 1540 N N . ASP A 1 198 ? -43.794 144.374 41.122 1.00 84.93 198 ASP A N 1
ATOM 1541 C CA . ASP A 1 198 ? -43.828 145.061 42.406 1.00 89.91 198 ASP A CA 1
ATOM 1542 C C . ASP A 1 198 ? -43.848 143.973 43.478 1.00 97.86 198 ASP A C 1
ATOM 1543 O O . ASP A 1 198 ? -44.698 143.088 43.446 1.00 101.34 198 ASP A O 1
ATOM 1548 N N . THR A 1 199 ? -42.913 144.034 44.418 1.00 102.80 199 THR A N 1
ATOM 1549 C CA . THR A 1 199 ? -42.835 143.019 45.461 1.00 112.60 199 THR A CA 1
ATOM 1550 C C . THR A 1 199 ? -43.519 143.418 46.761 1.00 113.81 199 THR A C 1
ATOM 1551 O O . THR A 1 199 ? -43.662 142.600 47.670 1.00 119.20 199 THR A O 1
ATOM 1555 N N . THR A 1 200 ? -43.946 144.672 46.842 1.00 109.01 200 THR A N 1
ATOM 1556 C CA . THR A 1 200 ? -44.604 145.183 48.038 1.00 104.41 200 THR A CA 1
ATOM 1557 C C . THR A 1 200 ? -45.786 144.326 48.484 1.00 103.35 200 THR A C 1
ATOM 1558 O O . THR A 1 200 ? -46.600 143.903 47.665 1.00 99.00 200 THR A O 1
ATOM 1562 N N . GLY A 1 201 ? -45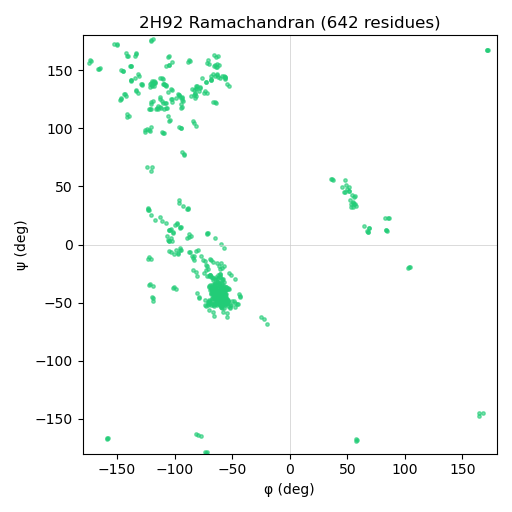.875 144.085 49.791 1.00 104.70 201 GLY A N 1
ATOM 1563 C CA . GLY A 1 201 ? -46.965 143.293 50.338 1.00 109.56 201 GLY A CA 1
ATOM 1564 C C . GLY A 1 201 ? -47.110 141.910 49.730 1.00 114.03 201 GLY A C 1
ATOM 1565 O O . GLY A 1 201 ? -48.225 141.408 49.575 1.00 115.46 201 GLY A O 1
ATOM 1566 N N . LYS A 1 202 ? -45.987 141.293 49.376 1.00 110.17 202 LYS A N 1
ATOM 1567 C CA . LYS A 1 202 ? -46.017 139.959 48.795 1.00 96.43 202 LYS A CA 1
ATOM 1568 C C . LYS A 1 202 ? -44.993 139.047 49.447 1.00 95.29 202 LYS A C 1
ATOM 1569 O O . LYS A 1 202 ? -43.828 139.406 49.626 1.00 104.05 202 LYS A O 1
ATOM 1575 N N . SER A 1 203 ? -45.449 137.856 49.803 1.00 94.64 203 SER A N 1
ATOM 1576 C CA . SER A 1 203 ? -44.596 136.874 50.438 1.00 103.99 203 SER A CA 1
ATOM 1577 C C . SER A 1 203 ? -43.463 136.461 49.507 1.00 104.85 203 SER A C 1
ATOM 1578 O O . SER A 1 203 ? -43.631 136.409 48.289 1.00 99.41 203 SER A O 1
ATOM 1581 N N . ILE A 1 204 ? -42.308 136.182 50.098 1.00 109.97 204 ILE A N 1
ATOM 1582 C CA . ILE A 1 204 ? -41.133 135.729 49.365 1.00 118.54 204 ILE A CA 1
ATOM 1583 C C . ILE A 1 204 ? -41.540 134.598 48.410 1.00 128.18 204 ILE A C 1
ATOM 1584 O O . ILE A 1 204 ? -40.939 134.412 47.349 1.00 137.09 204 ILE A O 1
ATOM 1589 N N . GLU A 1 205 ? -42.562 133.845 48.811 1.00 128.46 205 GLU A N 1
ATOM 1590 C CA . GLU A 1 205 ? -43.070 132.726 48.019 1.00 123.90 205 GLU A CA 1
ATOM 1591 C C . GLU A 1 205 ? -43.949 133.213 46.878 1.00 115.37 205 GLU A C 1
ATOM 1592 O O . GLU A 1 205 ? -43.844 132.735 45.747 1.00 116.23 205 GLU A O 1
ATOM 1598 N N . GLU A 1 206 ? -44.835 134.150 47.195 1.00 106.49 206 GLU A N 1
ATOM 1599 C CA . GLU A 1 206 ? -45.743 134.719 46.209 1.00 102.30 206 GLU A CA 1
ATOM 1600 C C . GLU A 1 206 ? -44.983 135.258 45.006 1.00 102.04 206 GLU A C 1
ATOM 1601 O O . GLU A 1 206 ? -45.330 134.968 43.856 1.00 103.43 206 GLU A O 1
ATOM 1607 N N . VAL A 1 207 ? -43.947 136.050 45.267 1.00 94.41 207 VAL A N 1
ATOM 1608 C CA . VAL A 1 207 ? -43.184 136.617 44.169 1.00 84.66 207 VAL A CA 1
ATOM 1609 C C . VAL A 1 207 ? -42.471 135.533 43.380 1.00 87.02 207 VAL A C 1
ATOM 1610 O O . VAL A 1 207 ? -42.342 135.643 42.159 1.00 82.19 207 VAL A O 1
ATOM 1614 N N . THR A 1 208 ? -42.029 134.478 44.060 1.00 86.38 208 THR A N 1
ATOM 1615 C CA . THR A 1 208 ? -41.360 133.381 43.372 1.00 91.84 208 THR A CA 1
ATOM 1616 C C . THR A 1 208 ? -42.383 132.696 42.463 1.00 93.90 208 THR A C 1
ATOM 1617 O O . THR A 1 208 ? -42.080 132.369 41.313 1.00 94.74 208 THR A O 1
ATOM 1621 N N . ASP A 1 209 ? -43.599 132.502 42.972 1.00 93.12 209 ASP A N 1
ATOM 1622 C CA . ASP A 1 209 ? -44.671 131.874 42.198 1.00 83.80 209 ASP A CA 1
ATOM 1623 C C . ASP A 1 209 ? -44.997 132.692 40.947 1.00 77.27 209 ASP A C 1
ATOM 1624 O O . ASP A 1 209 ? -45.255 132.141 39.870 1.00 68.37 209 ASP A O 1
ATOM 1629 N N . GLU A 1 210 ? -44.989 134.013 41.093 1.00 70.51 210 GLU A N 1
ATOM 1630 C CA . GLU A 1 210 ? -45.305 134.874 39.967 1.00 66.60 210 GLU A CA 1
ATOM 1631 C C . GLU A 1 210 ? -44.258 134.738 38.873 1.00 68.57 210 GLU A C 1
ATOM 1632 O O . GLU A 1 210 ? -44.595 134.618 37.692 1.00 63.42 210 GLU A O 1
ATOM 1638 N N . ILE A 1 211 ? -42.989 134.744 39.263 1.00 72.52 211 ILE A N 1
ATOM 1639 C CA . ILE A 1 211 ? -41.913 134.617 38.296 1.00 77.19 211 ILE A CA 1
ATOM 1640 C C . ILE A 1 211 ? -41.970 133.245 37.620 1.00 80.56 211 ILE A C 1
ATOM 1641 O O . ILE A 1 211 ? -41.763 133.129 36.411 1.00 78.78 211 ILE A O 1
ATOM 1646 N N . LEU A 1 212 ? -42.271 132.210 38.397 1.00 77.67 212 LEU A N 1
ATOM 1647 C CA . LEU A 1 212 ? -42.369 130.865 37.852 1.00 73.81 212 LEU A CA 1
ATOM 1648 C C . LEU A 1 212 ? -43.486 130.845 36.819 1.00 71.69 212 LEU A C 1
ATOM 1649 O O . LEU A 1 212 ? -43.360 130.238 35.753 1.00 67.64 212 LEU A O 1
ATOM 1654 N N . ALA A 1 213 ? -44.584 131.516 37.153 1.00 71.26 213 ALA A N 1
ATOM 1655 C CA . ALA A 1 213 ? -45.731 131.599 36.263 1.00 72.80 213 ALA A CA 1
ATOM 1656 C C . ALA A 1 213 ? -45.296 132.163 34.915 1.00 72.81 213 ALA A C 1
ATOM 1657 O O . ALA A 1 213 ? -45.718 131.680 33.867 1.00 77.74 213 ALA A O 1
ATOM 1659 N N . MET A 1 214 ? -44.449 133.188 34.948 1.00 70.76 214 MET A N 1
ATOM 1660 C CA . MET A 1 214 ? -43.966 133.801 33.720 1.00 66.23 214 MET A CA 1
ATOM 1661 C C . MET A 1 214 ? -43.051 132.824 32.983 1.00 71.89 214 MET A C 1
ATOM 1662 O O . MET A 1 214 ? -43.080 132.735 31.754 1.00 67.76 214 MET A O 1
ATOM 1667 N N . VAL A 1 215 ? -42.246 132.087 33.744 1.00 85.50 215 VAL A N 1
ATOM 1668 C CA . VAL A 1 215 ? -41.313 131.122 33.166 1.00 87.71 215 VAL A CA 1
ATOM 1669 C C . VAL A 1 215 ? -42.050 130.027 32.409 1.00 96.90 215 VAL A C 1
ATOM 1670 O O . VAL A 1 215 ? -41.624 129.612 31.332 1.00 102.69 215 VAL A O 1
ATOM 1674 N N . SER A 1 216 ? -43.155 129.560 32.982 1.00 99.99 216 SER A N 1
ATOM 1675 C CA . SER A 1 216 ? -43.945 128.503 32.360 1.00 103.84 216 SER A CA 1
ATOM 1676 C C . SER A 1 216 ? -44.464 128.943 30.993 1.00 104.24 216 SER A C 1
ATOM 1677 O O . SER A 1 216 ? -44.725 128.115 30.123 1.00 107.09 216 SER A O 1
ATOM 1680 N N . GLN A 1 217 ? -44.603 130.253 30.813 1.00 102.88 217 GLN A N 1
ATOM 1681 C CA . GLN A 1 217 ? -45.093 130.804 29.556 1.00 98.14 217 GLN A CA 1
ATOM 1682 C C . GLN A 1 217 ? -43.997 130.893 28.502 1.00 106.66 217 GLN A C 1
ATOM 1683 O O . GLN A 1 217 ? -44.256 131.279 27.365 1.00 102.45 217 GLN A O 1
ATOM 1689 N N . ILE A 1 218 ? -42.765 130.575 28.876 1.00 119.24 218 ILE A N 1
ATOM 1690 C CA . ILE A 1 218 ? -41.734 130.596 27.862 1.00 128.08 218 ILE A CA 1
ATOM 1691 C C . ILE A 1 218 ? -40.643 129.558 28.047 1.00 145.45 218 ILE A C 1
ATOM 1692 O O . ILE A 1 218 ? -40.672 128.846 29.073 1.00 153.34 218 ILE A O 1
ATOM 1697 N N . ALA B 1 3 ? -8.470 138.800 100.773 1.00 44.59 3 ALA B N 1
ATOM 1698 C CA . ALA B 1 3 ? -9.194 138.592 99.479 1.00 48.60 3 ALA B CA 1
ATOM 1699 C C . ALA B 1 3 ? -10.194 139.722 99.264 1.00 43.89 3 ALA B C 1
ATOM 1700 O O . ALA B 1 3 ? -11.303 139.691 99.789 1.00 57.34 3 ALA B O 1
ATOM 1702 N N . ILE B 1 4 ? -9.793 140.713 98.480 1.00 45.50 4 ILE B N 1
ATOM 1703 C CA . ILE B 1 4 ? -10.645 141.865 98.213 1.00 38.88 4 ILE B CA 1
ATOM 1704 C C . ILE B 1 4 ? -10.593 142.272 96.736 1.00 37.02 4 ILE B C 1
ATOM 1705 O O . ILE B 1 4 ? -9.610 142.000 96.039 1.00 27.33 4 ILE B O 1
ATOM 1710 N N . ASN B 1 5 ? -11.667 142.905 96.266 1.00 32.31 5 ASN B N 1
ATOM 1711 C CA . ASN B 1 5 ? -11.747 143.433 94.908 1.00 32.57 5 ASN B CA 1
ATOM 1712 C C . ASN B 1 5 ? -11.919 144.943 95.042 1.00 32.67 5 ASN B C 1
ATOM 1713 O O . ASN B 1 5 ? -12.691 145.419 95.882 1.00 27.30 5 ASN B O 1
ATOM 1718 N N . ILE B 1 6 ? -11.194 145.690 94.217 1.00 35.77 6 ILE B N 1
ATOM 1719 C CA . ILE B 1 6 ? -11.283 147.141 94.224 1.00 23.86 6 ILE B CA 1
ATOM 1720 C C . ILE B 1 6 ? -11.730 147.647 92.854 1.00 20.88 6 ILE B C 1
ATOM 1721 O O . ILE B 1 6 ? -11.076 147.390 91.850 1.00 26.66 6 ILE B O 1
ATOM 1726 N N . ALA B 1 7 ? -12.852 148.358 92.831 1.00 22.31 7 ALA B N 1
ATOM 1727 C CA . ALA B 1 7 ? -13.391 148.942 91.603 1.00 25.83 7 ALA B CA 1
ATOM 1728 C C . ALA B 1 7 ? -12.883 150.384 91.453 1.00 29.30 7 ALA B C 1
ATOM 1729 O O . ALA B 1 7 ? -13.031 151.201 92.356 1.00 22.95 7 ALA B O 1
ATOM 1731 N N . LEU B 1 8 ? -12.298 150.683 90.300 1.00 23.88 8 LEU B N 1
ATOM 1732 C CA . LEU B 1 8 ? -11.781 152.006 90.016 1.00 20.85 8 LEU B CA 1
ATOM 1733 C C . LEU B 1 8 ? -12.426 152.512 88.731 1.00 23.09 8 LEU B C 1
ATOM 1734 O O . LEU B 1 8 ? -12.000 152.132 87.634 1.00 27.69 8 LEU B O 1
ATOM 1739 N N . ASP B 1 9 ? -13.452 153.349 88.863 1.00 21.12 9 ASP B N 1
ATOM 1740 C CA . ASP B 1 9 ? -14.143 153.901 87.701 1.00 24.36 9 ASP B CA 1
ATOM 1741 C C . ASP B 1 9 ? -13.821 155.368 87.510 1.00 18.07 9 ASP B C 1
ATOM 1742 O O . ASP B 1 9 ? -13.491 156.070 88.466 1.00 29.79 9 ASP B O 1
ATOM 1747 N N . GLY B 1 10 ? -13.923 155.832 86.272 1.00 25.43 10 GLY B N 1
ATOM 1748 C CA . GLY B 1 10 ? -13.636 157.224 85.985 1.00 19.93 10 GLY B CA 1
ATOM 1749 C C . GLY B 1 10 ? -13.596 157.534 84.499 1.00 19.12 10 GLY B C 1
ATOM 1750 O O . GLY B 1 10 ? -13.579 156.621 83.675 1.00 29.46 10 GLY B O 1
ATOM 1751 N N . PRO B 1 11 ? -13.595 158.827 84.125 1.00 26.68 11 PRO B N 1
ATOM 1752 C CA . PRO B 1 11 ? -13.555 159.239 82.714 1.00 29.98 11 PRO B CA 1
ATOM 1753 C C . PRO B 1 11 ? -12.174 159.033 82.052 1.00 23.65 11 PRO B C 1
ATOM 1754 O O . PRO B 1 11 ? -11.246 158.541 82.691 1.00 29.93 11 PRO B O 1
ATOM 1758 N N . ALA B 1 12 ? -12.049 159.411 80.781 1.00 23.48 12 ALA B N 1
ATOM 1759 C CA . ALA B 1 12 ? -10.801 159.225 80.034 1.00 18.15 12 ALA B CA 1
ATOM 1760 C C . ALA B 1 12 ? -9.622 160.039 80.559 1.00 27.84 12 ALA B C 1
ATOM 1761 O O . ALA B 1 12 ? -9.791 161.163 81.035 1.00 27.05 12 ALA B O 1
ATOM 1763 N N . ALA B 1 13 ? -8.432 159.452 80.471 1.00 31.96 13 ALA B N 1
ATOM 1764 C CA . ALA B 1 13 ? -7.192 160.109 80.896 1.00 23.33 13 ALA B CA 1
ATOM 1765 C C . ALA B 1 13 ? -7.234 160.598 82.316 1.00 29.52 13 ALA B C 1
ATOM 1766 O O . ALA B 1 13 ? -6.616 161.615 82.640 1.00 36.69 13 ALA B O 1
ATOM 1768 N N . ALA B 1 14 ? -7.960 159.894 83.178 1.00 33.40 14 ALA B N 1
ATOM 1769 C CA . ALA B 1 14 ? -8.045 160.313 84.570 1.00 31.75 14 ALA B CA 1
ATOM 1770 C C . ALA B 1 14 ? -6.902 159.733 85.414 1.00 46.95 14 ALA B C 1
ATOM 1771 O O . ALA B 1 14 ? -6.761 160.089 86.587 1.00 40.58 14 ALA B O 1
ATOM 1773 N N . GLY B 1 15 ? -6.093 158.855 84.815 1.00 47.64 15 GLY B N 1
ATOM 1774 C CA . GLY B 1 15 ? -4.973 158.252 85.524 1.00 49.25 15 GLY B CA 1
ATOM 1775 C C . GLY B 1 15 ? -5.196 156.811 85.965 1.00 46.87 15 GLY B C 1
ATOM 1776 O O . GLY B 1 15 ? -4.244 156.070 86.226 1.00 50.10 15 GLY B O 1
ATOM 1777 N N . LYS B 1 16 ? -6.462 156.416 86.020 1.00 31.85 16 LYS B N 1
ATOM 1778 C CA . LYS B 1 16 ? -6.873 155.087 86.461 1.00 27.51 16 LYS B CA 1
ATOM 1779 C C . LYS B 1 16 ? -5.876 153.937 86.330 1.00 30.71 16 LYS B C 1
ATOM 1780 O O . LYS B 1 16 ? -5.497 153.353 87.339 1.00 32.65 16 LYS B O 1
ATOM 1786 N N . SER B 1 17 ? -5.461 153.615 85.108 1.00 42.17 17 SER B N 1
ATOM 1787 C CA . SER B 1 17 ? -4.522 152.515 84.858 1.00 42.00 17 SER B CA 1
ATOM 1788 C C . SER B 1 17 ? -3.215 152.650 85.659 1.00 32.22 17 SER B C 1
ATOM 1789 O O . SER B 1 17 ? -2.743 151.703 86.284 1.00 34.88 17 SER B O 1
ATOM 1792 N N . THR B 1 18 ? -2.633 153.838 85.619 1.00 33.43 18 THR B N 1
ATOM 1793 C CA . THR B 1 18 ? -1.397 154.106 86.330 1.00 49.20 18 THR B CA 1
ATOM 1794 C C . THR B 1 18 ? -1.626 153.812 87.808 1.00 62.72 18 THR B C 1
ATOM 1795 O O . THR B 1 18 ? -0.948 152.973 88.412 1.00 76.21 18 THR B O 1
ATOM 1799 N N . ILE B 1 19 ? -2.599 154.509 88.382 1.00 58.73 19 ILE B N 1
ATOM 1800 C CA . ILE B 1 19 ? -2.940 154.335 89.781 1.00 45.80 19 ILE B CA 1
ATOM 1801 C C . ILE B 1 19 ? -3.260 152.884 90.116 1.00 34.93 19 ILE B C 1
ATOM 1802 O O . ILE B 1 19 ? -2.760 152.345 91.095 1.00 42.18 19 ILE B O 1
ATOM 1807 N N . ALA B 1 20 ? -4.081 152.248 89.298 1.00 28.85 20 ALA B N 1
ATOM 1808 C CA . ALA B 1 20 ? -4.457 150.876 89.565 1.00 29.96 20 ALA B CA 1
ATOM 1809 C C . ALA B 1 20 ? -3.265 149.914 89.588 1.00 39.20 20 ALA B C 1
ATOM 1810 O O . ALA B 1 20 ? -3.296 148.895 90.284 1.00 43.33 20 ALA B O 1
ATOM 1812 N N . LYS B 1 21 ? -2.213 150.246 88.845 1.00 39.17 21 LYS B N 1
ATOM 1813 C CA . LYS B 1 21 ? -1.030 149.396 88.800 1.00 41.04 21 LYS B CA 1
ATOM 1814 C C . LYS B 1 21 ? -0.322 149.470 90.150 1.00 36.77 21 LYS B C 1
ATOM 1815 O O . LYS B 1 21 ? -0.011 148.449 90.761 1.00 48.53 21 LYS B O 1
ATOM 1821 N N . ARG B 1 22 ? -0.070 150.690 90.606 1.00 27.08 22 ARG B N 1
ATOM 1822 C CA . ARG B 1 22 ? 0.611 150.896 91.867 1.00 37.53 22 ARG B CA 1
ATOM 1823 C C . ARG B 1 22 ? -0.143 150.284 93.031 1.00 42.26 22 ARG B C 1
ATOM 1824 O O . ARG B 1 22 ? 0.435 149.537 93.825 1.00 48.01 22 ARG B O 1
ATOM 1832 N N . VAL B 1 23 ? -1.432 150.590 93.126 1.00 39.68 23 VAL B N 1
ATOM 1833 C CA . VAL B 1 23 ? -2.254 150.048 94.191 1.00 30.60 23 VAL B CA 1
ATOM 1834 C C . VAL B 1 23 ? -2.149 148.525 94.197 1.00 30.12 23 VAL B C 1
ATOM 1835 O O . VAL B 1 23 ? -1.903 147.926 95.235 1.00 39.51 23 VAL B O 1
ATOM 1839 N N . ALA B 1 24 ? -2.324 147.908 93.034 1.00 33.14 24 ALA B N 1
ATOM 1840 C CA . ALA B 1 24 ? -2.264 146.457 92.933 1.00 37.44 24 ALA B CA 1
ATOM 1841 C C . ALA B 1 24 ? -0.911 145.955 93.415 1.00 37.12 24 ALA B C 1
ATOM 1842 O O . ALA B 1 24 ? -0.831 144.960 94.129 1.00 46.36 24 ALA B O 1
ATOM 1844 N N . SER B 1 25 ? 0.144 146.655 93.015 1.00 38.68 25 SER B N 1
ATOM 1845 C CA . SER B 1 25 ? 1.497 146.298 93.409 1.00 37.86 25 SER B CA 1
ATOM 1846 C C . SER B 1 25 ? 1.638 146.318 94.933 1.00 40.56 25 SER B C 1
ATOM 1847 O O . SER B 1 25 ? 2.051 145.332 95.533 1.00 46.06 25 SER B O 1
ATOM 1850 N N . GLU B 1 26 ? 1.286 147.445 95.547 1.00 41.46 26 GLU B N 1
ATOM 1851 C CA . GLU B 1 26 ? 1.363 147.602 97.000 1.00 33.96 26 GLU B CA 1
ATOM 1852 C C . GLU B 1 26 ? 0.540 146.576 97.777 1.00 33.76 26 GLU B C 1
ATOM 1853 O O . GLU B 1 26 ? 0.895 146.222 98.892 1.00 55.96 26 GLU B O 1
ATOM 1859 N N . LEU B 1 27 ? -0.558 146.106 97.192 1.00 27.66 27 LEU B N 1
ATOM 1860 C CA . LEU B 1 27 ? -1.416 145.133 97.862 1.00 27.27 27 LEU B CA 1
ATOM 1861 C C . LEU B 1 27 ? -1.202 143.713 97.367 1.00 25.29 27 LEU B C 1
ATOM 1862 O O . LEU B 1 27 ? -1.987 142.820 97.684 1.00 37.79 27 LEU B O 1
ATOM 1867 N N . SER B 1 28 ? -0.148 143.508 96.586 1.00 36.74 28 SER B N 1
ATOM 1868 C CA . SER B 1 28 ? 0.112 142.189 96.027 1.00 37.44 28 SER B CA 1
ATOM 1869 C C . SER B 1 28 ? -1.155 141.660 95.370 1.00 40.94 28 SER B C 1
ATOM 1870 O O . SER B 1 28 ? -1.567 140.522 95.605 1.00 50.48 28 SER B O 1
ATOM 1873 N N . MET B 1 29 ? -1.778 142.508 94.560 1.00 50.08 29 MET B N 1
ATOM 1874 C CA . MET B 1 29 ? -2.999 142.148 93.845 1.00 46.51 29 MET B CA 1
ATOM 1875 C C . MET B 1 29 ? -2.756 142.287 92.347 1.00 42.30 29 MET B C 1
ATOM 1876 O O . MET B 1 29 ? -1.694 142.746 91.907 1.00 33.35 29 MET B O 1
ATOM 1881 N N . ILE B 1 30 ? -3.739 141.904 91.549 1.00 35.48 30 ILE B N 1
ATOM 1882 C CA . ILE B 1 30 ? -3.573 142.046 90.113 1.00 38.94 30 ILE B CA 1
ATOM 1883 C C . ILE B 1 30 ? -4.455 143.156 89.551 1.00 43.35 30 ILE B C 1
ATOM 1884 O O . ILE B 1 30 ? -5.612 143.330 89.934 1.00 37.28 30 ILE B O 1
ATOM 1889 N N . TYR B 1 31 ? -3.864 143.924 88.651 1.00 41.78 31 TYR B N 1
ATOM 1890 C CA . TYR B 1 31 ? -4.531 145.027 87.994 1.00 33.64 31 TYR B CA 1
ATOM 1891 C C . TYR B 1 31 ? -5.163 144.573 86.684 1.00 38.98 31 TYR B C 1
ATOM 1892 O O . TYR B 1 31 ? -4.477 144.027 85.826 1.00 41.81 31 TYR B O 1
ATOM 1901 N N . VAL B 1 32 ? -6.469 144.789 86.539 1.00 29.86 32 VAL B N 1
ATOM 1902 C CA . VAL B 1 32 ? -7.155 144.460 85.295 1.00 29.61 32 VAL B CA 1
ATOM 1903 C C . VAL B 1 32 ? -7.658 145.759 84.645 1.00 31.10 32 VAL B C 1
ATOM 1904 O O . VAL B 1 32 ? -8.494 146.467 85.196 1.00 21.94 32 VAL B O 1
ATOM 1908 N N . ASP B 1 33 ? -7.126 146.050 83.467 1.00 27.94 33 ASP B N 1
ATOM 1909 C CA . ASP B 1 33 ? -7.465 147.229 82.696 1.00 18.88 33 ASP B CA 1
ATOM 1910 C C . ASP B 1 33 ? -8.567 146.808 81.711 1.00 22.25 33 ASP B C 1
ATOM 1911 O O . ASP B 1 33 ? -8.278 146.205 80.682 1.00 20.05 33 ASP B O 1
ATOM 1916 N N . THR B 1 34 ? -9.828 147.119 82.017 1.00 20.43 34 THR B N 1
ATOM 1917 C CA . THR B 1 34 ? -10.912 146.691 81.137 1.00 20.75 34 THR B CA 1
ATOM 1918 C C . THR B 1 34 ? -10.994 147.495 79.846 1.00 24.17 34 THR B C 1
ATOM 1919 O O . THR B 1 34 ? -11.510 147.014 78.834 1.00 22.55 34 THR B O 1
ATOM 1923 N N . GLY B 1 35 ? -10.490 148.720 79.870 1.00 17.59 35 GLY B N 1
ATOM 1924 C CA . GLY B 1 35 ? -10.503 149.500 78.648 1.00 10.90 35 GLY B CA 1
ATOM 1925 C C . GLY B 1 35 ? -9.746 148.751 77.554 1.00 11.94 35 GLY B C 1
ATOM 1926 O O . GLY B 1 35 ? -10.147 148.756 76.388 1.00 15.99 35 GLY B O 1
ATOM 1927 N N . ALA B 1 36 ? -8.647 148.090 77.923 1.00 15.20 36 ALA B N 1
ATOM 1928 C CA . ALA B 1 36 ? -7.856 147.361 76.936 1.00 6.74 36 ALA B CA 1
ATOM 1929 C C . ALA B 1 36 ? -8.744 146.342 76.208 1.00 18.28 36 ALA B C 1
ATOM 1930 O O . ALA B 1 36 ? -8.640 146.144 74.992 1.00 17.46 36 ALA B O 1
ATOM 1932 N N . MET B 1 37 ? -9.642 145.702 76.945 1.00 20.47 37 MET B N 1
ATOM 1933 C CA . MET B 1 37 ? -10.536 144.723 76.324 1.00 20.86 37 MET B CA 1
ATOM 1934 C C . MET B 1 37 ? -11.430 145.357 75.270 1.00 21.59 37 MET B C 1
ATOM 1935 O O . MET B 1 37 ? -11.553 144.831 74.160 1.00 24.46 37 MET B O 1
ATOM 1940 N N . TYR B 1 38 ? -12.077 146.473 75.604 1.00 26.66 38 TYR B N 1
ATOM 1941 C CA . TYR B 1 38 ? -12.951 147.111 74.624 1.00 14.14 38 TYR B CA 1
ATOM 1942 C C . TYR B 1 38 ? -12.141 147.623 73.449 1.00 19.10 38 TYR B C 1
ATOM 1943 O O . TYR B 1 38 ? -12.605 147.562 72.307 1.00 17.64 38 TYR B O 1
ATOM 1952 N N . ARG B 1 39 ? -10.929 148.106 73.717 1.00 15.09 39 ARG B N 1
ATOM 1953 C CA . ARG B 1 39 ? -10.069 148.591 72.634 1.00 16.25 39 ARG B CA 1
ATOM 1954 C C . ARG B 1 39 ? -9.676 147.424 71.702 1.00 16.16 39 ARG B C 1
ATOM 1955 O O . ARG B 1 39 ? -9.662 147.583 70.480 1.00 19.59 39 ARG B O 1
ATOM 1963 N N . ALA B 1 40 ? -9.360 146.254 72.276 1.00 18.09 40 ALA B N 1
ATOM 1964 C CA . ALA B 1 40 ? -8.967 145.095 71.458 1.00 9.56 40 ALA B CA 1
ATOM 1965 C C . ALA B 1 40 ? -10.139 144.716 70.553 1.00 13.85 40 ALA B C 1
ATOM 1966 O O . ALA B 1 40 ? -9.971 144.458 69.360 1.00 12.91 40 ALA B O 1
ATOM 1968 N N . LEU B 1 41 ? -11.340 144.713 71.114 1.00 18.01 41 LEU B N 1
ATOM 1969 C CA . LEU B 1 41 ? -12.525 144.392 70.326 1.00 15.94 41 LEU B CA 1
ATOM 1970 C C . LEU B 1 41 ? -12.724 145.443 69.222 1.00 18.91 41 LEU B C 1
ATOM 1971 O O . LEU B 1 41 ? -13.176 145.126 68.108 1.00 17.06 41 LEU B O 1
ATOM 1976 N N . THR B 1 42 ? -12.385 146.698 69.527 1.00 24.75 42 THR B N 1
ATOM 1977 C CA . THR B 1 42 ? -12.522 147.773 68.539 1.00 12.01 42 THR B CA 1
ATOM 1978 C C . THR B 1 42 ? -11.471 147.581 67.446 1.00 11.40 42 THR B C 1
ATOM 1979 O O . THR B 1 42 ? -11.715 147.871 66.273 1.00 19.24 42 THR B O 1
ATOM 1983 N N . TYR B 1 43 ? -10.299 147.096 67.843 1.00 16.87 43 TYR B N 1
ATOM 1984 C CA . TYR B 1 43 ? -9.228 146.812 66.895 1.00 15.07 43 TYR B CA 1
ATOM 1985 C C . TYR B 1 43 ? -9.736 145.741 65.906 1.00 19.95 43 TYR B C 1
ATOM 1986 O O . TYR B 1 43 ? -9.518 145.860 64.699 1.00 16.93 43 TYR B O 1
ATOM 1995 N N . LYS B 1 44 ? -10.424 144.711 66.418 1.00 17.83 44 LYS B N 1
ATOM 1996 C CA . LYS B 1 44 ? -10.934 143.659 65.534 1.00 16.27 44 LYS B CA 1
ATOM 1997 C C . LYS B 1 44 ? -12.008 144.256 64.626 1.00 19.98 44 LYS B C 1
ATOM 1998 O O . LYS B 1 44 ? -12.071 143.951 63.440 1.00 21.61 44 LYS B O 1
ATOM 2004 N N . TYR B 1 45 ? -12.845 145.115 65.200 1.00 27.51 45 TYR B N 1
ATOM 2005 C CA . TYR B 1 45 ? -13.923 145.783 64.462 1.00 11.91 45 TYR B CA 1
ATOM 2006 C C . TYR B 1 45 ? -13.335 146.543 63.263 1.00 16.64 45 TYR B C 1
ATOM 2007 O O . TYR B 1 45 ? -13.847 146.460 62.136 1.00 13.21 45 TYR B O 1
ATOM 2016 N N . LEU B 1 46 ? -12.239 147.266 63.488 1.00 19.34 46 LEU B N 1
ATOM 2017 C CA . LEU B 1 46 ? -11.607 148.008 62.400 1.00 12.85 46 LEU B CA 1
ATOM 2018 C C . LEU B 1 46 ? -11.029 147.067 61.353 1.00 22.63 46 LEU B C 1
ATOM 2019 O O . LEU B 1 46 ? -11.121 147.332 60.138 1.00 22.15 46 LEU B O 1
ATOM 2024 N N . LYS B 1 47 ? -10.425 145.974 61.807 1.00 23.53 47 LYS B N 1
ATOM 2025 C CA . LYS B 1 47 ? -9.863 145.010 60.875 1.00 16.10 47 LYS B CA 1
ATOM 2026 C C . LYS B 1 47 ? -10.995 144.406 60.033 1.00 24.44 47 LYS B C 1
ATOM 2027 O O . LYS B 1 47 ? -10.796 144.104 58.867 1.00 25.37 47 LYS B O 1
ATOM 2033 N N . LEU B 1 48 ? -12.185 144.272 60.614 1.00 30.06 48 LEU B N 1
ATOM 2034 C CA . LEU B 1 48 ? -13.334 143.701 59.901 1.00 24.14 48 LEU B CA 1
ATOM 2035 C C . LEU B 1 48 ? -14.162 144.747 59.137 1.00 26.61 48 LEU B C 1
ATOM 2036 O O . LEU B 1 48 ? -15.372 144.597 58.955 1.00 27.65 48 LEU B O 1
ATOM 2041 N N . ASN B 1 49 ? -13.497 145.801 58.679 1.00 23.80 49 ASN B N 1
ATOM 2042 C CA . ASN B 1 49 ? -14.160 146.871 57.932 1.00 16.19 49 ASN B CA 1
ATOM 2043 C C . ASN B 1 49 ? -15.358 147.478 58.665 1.00 21.70 49 ASN B C 1
ATOM 2044 O O . ASN B 1 49 ? -16.399 147.756 58.068 1.00 29.88 49 ASN B O 1
ATOM 2049 N N . LYS B 1 50 ? -15.184 147.693 59.967 1.00 24.57 50 LYS B N 1
ATOM 2050 C CA . LYS B 1 50 ? -16.215 148.295 60.812 1.00 19.62 50 LYS B CA 1
ATOM 2051 C C . LYS B 1 50 ? -17.562 147.599 60.681 1.00 21.62 50 LYS B C 1
ATOM 2052 O O . LYS B 1 50 ? -18.585 148.230 60.474 1.00 23.12 50 LYS B O 1
ATOM 2058 N N . THR B 1 51 ? -17.543 146.283 60.801 1.00 23.67 51 THR B N 1
ATOM 2059 C CA . THR B 1 51 ? -18.745 145.491 60.729 1.00 27.01 51 THR B CA 1
ATOM 2060 C C . THR B 1 51 ? -19.789 145.939 61.768 1.00 22.10 51 THR B C 1
ATOM 2061 O O . THR B 1 51 ? -19.454 146.328 62.883 1.00 32.09 51 THR B O 1
ATOM 2065 N N . GLU B 1 52 ? -21.059 145.871 61.387 1.00 25.52 52 GLU B N 1
ATOM 2066 C CA . GLU B 1 52 ? -22.162 146.258 62.267 1.00 24.72 52 GLU B CA 1
ATOM 2067 C C . GLU B 1 52 ? -22.692 145.026 62.974 1.00 25.08 52 GLU B C 1
ATOM 2068 O O . GLU B 1 52 ? -23.559 145.115 63.835 1.00 44.05 52 GLU B O 1
ATOM 2074 N N . ASP B 1 53 ? -22.152 143.874 62.597 1.00 25.42 53 ASP B N 1
ATOM 2075 C CA . ASP B 1 53 ? -22.570 142.596 63.161 1.00 23.17 53 ASP B CA 1
ATOM 2076 C C . ASP B 1 53 ? -21.698 142.266 64.362 1.00 21.10 53 ASP B C 1
ATOM 2077 O O . ASP B 1 53 ? -20.787 141.444 64.263 1.00 25.54 53 ASP B O 1
ATOM 2082 N N . PHE B 1 54 ? -21.986 142.897 65.499 1.00 28.76 54 PHE B N 1
ATOM 2083 C CA . PHE B 1 54 ? -21.192 142.686 66.701 1.00 32.50 54 PHE B CA 1
ATOM 2084 C C . PHE B 1 54 ? -21.368 141.312 67.334 1.00 30.87 54 PHE B C 1
ATOM 2085 O O . PHE B 1 54 ? -20.454 140.811 67.990 1.00 28.57 54 PHE B O 1
ATOM 2093 N N . ALA B 1 55 ? -22.533 140.703 67.132 1.00 27.55 55 ALA B N 1
ATOM 2094 C CA . ALA B 1 55 ? -22.782 139.372 67.673 1.00 25.98 55 ALA B CA 1
ATOM 2095 C C . ALA B 1 55 ? -21.822 138.413 66.986 1.00 30.49 55 ALA B C 1
ATOM 2096 O O . ALA B 1 55 ? -21.171 137.598 67.637 1.00 37.24 55 ALA B O 1
ATOM 2098 N N . LYS B 1 56 ? -21.713 138.519 65.665 1.00 28.77 56 LYS B N 1
ATOM 2099 C CA . LYS B 1 56 ? -20.808 137.627 64.950 1.00 26.61 56 LYS B CA 1
ATOM 2100 C C . LYS B 1 56 ? -19.352 137.959 65.259 1.00 39.82 56 LYS B C 1
ATOM 2101 O O . LYS B 1 56 ? -18.511 137.062 65.352 1.00 32.89 56 LYS B O 1
ATOM 2107 N N . LEU B 1 57 ? -19.043 139.242 65.416 1.00 31.68 57 LEU B N 1
ATOM 2108 C CA . LEU B 1 57 ? -17.672 139.627 65.714 1.00 23.21 57 LEU B CA 1
ATOM 2109 C C . LEU B 1 57 ? -17.221 138.945 67.002 1.00 26.34 57 LEU B C 1
ATOM 2110 O O . LEU B 1 57 ? -16.147 138.340 67.060 1.00 32.93 57 LEU B O 1
ATOM 2115 N N . VAL B 1 58 ? -18.055 139.042 68.028 1.00 24.16 58 VAL B N 1
ATOM 2116 C CA . VAL B 1 58 ? -17.758 138.443 69.318 1.00 32.92 58 VAL B CA 1
ATOM 2117 C C . VAL B 1 58 ? -17.750 136.914 69.284 1.00 41.84 58 VAL B C 1
ATOM 2118 O O . VAL B 1 58 ? -16.920 136.276 69.931 1.00 44.17 58 VAL B O 1
ATOM 2122 N N . ASP B 1 59 ? -18.663 136.335 68.515 1.00 37.53 59 ASP B N 1
ATOM 2123 C CA . ASP B 1 59 ? -18.745 134.893 68.433 1.00 38.04 59 ASP B CA 1
ATOM 2124 C C . ASP B 1 59 ? -17.483 134.300 67.810 1.00 39.15 59 ASP B C 1
ATOM 2125 O O . ASP B 1 59 ? -16.976 133.285 68.275 1.00 49.93 59 ASP B O 1
ATOM 2130 N N . GLN B 1 60 ? -16.965 134.949 66.776 1.00 28.31 60 GLN B N 1
ATOM 2131 C CA . GLN B 1 60 ? -15.764 134.460 66.121 1.00 35.02 60 GLN B CA 1
ATOM 2132 C C . GLN B 1 60 ? -14.483 135.132 66.620 1.00 46.21 60 GLN B C 1
ATOM 2133 O O . GLN B 1 60 ? -13.547 135.385 65.859 1.00 51.63 60 GLN B O 1
ATOM 2139 N N . THR B 1 61 ? -14.436 135.393 67.921 1.00 52.76 61 THR B N 1
ATOM 2140 C CA . THR B 1 61 ? -13.271 136.030 68.508 1.00 39.60 61 THR B CA 1
ATOM 2141 C C . THR B 1 61 ? -12.859 135.423 69.847 1.00 31.57 61 THR B C 1
ATOM 2142 O O . THR B 1 61 ? -13.706 135.039 70.654 1.00 45.53 61 THR B O 1
ATOM 2146 N N . THR B 1 62 ? -11.553 135.315 70.073 1.00 27.64 62 THR B N 1
ATOM 2147 C CA . THR B 1 62 ? -11.051 134.830 71.355 1.00 29.72 62 THR B CA 1
ATOM 2148 C C . THR B 1 62 ? -10.245 135.985 71.947 1.00 28.14 62 THR B C 1
ATOM 2149 O O . THR B 1 62 ? -9.508 136.689 71.235 1.00 23.50 62 THR B O 1
ATOM 2153 N N . LEU B 1 63 ? -10.390 136.197 73.246 1.00 26.34 63 LEU B N 1
ATOM 2154 C CA . LEU B 1 63 ? -9.682 137.294 73.888 1.00 19.51 63 LEU B CA 1
ATOM 2155 C C . LEU B 1 63 ? -9.331 136.889 75.293 1.00 24.24 63 LEU B C 1
ATOM 2156 O O . LEU B 1 63 ? -10.198 136.508 76.079 1.00 34.33 63 LEU B O 1
ATOM 2161 N N . ASP B 1 64 ? -8.048 136.978 75.604 1.00 19.63 64 ASP B N 1
ATOM 2162 C CA . ASP B 1 64 ? -7.572 136.663 76.934 1.00 23.91 64 ASP B CA 1
ATOM 2163 C C . ASP B 1 64 ? -6.672 137.772 77.420 1.00 29.21 64 ASP B C 1
ATOM 2164 O O . ASP B 1 64 ? -5.950 138.388 76.629 1.00 23.26 64 ASP B O 1
ATOM 2169 N N . LEU B 1 65 ? -6.738 138.035 78.720 1.00 34.68 65 LEU B N 1
ATOM 2170 C CA . LEU B 1 65 ? -5.877 139.012 79.349 1.00 27.84 65 LEU B CA 1
ATOM 2171 C C . LEU B 1 65 ? -4.844 138.132 80.048 1.00 23.97 65 LEU B C 1
ATOM 2172 O O . LEU B 1 65 ? -5.197 137.143 80.681 1.00 31.37 65 LEU B O 1
ATOM 2177 N N . THR B 1 66 ? -3.571 138.474 79.905 1.00 21.26 66 THR B N 1
ATOM 2178 C CA . THR B 1 66 ? -2.503 137.702 80.522 1.00 23.69 66 THR B CA 1
ATOM 2179 C C . THR B 1 66 ? -1.554 138.702 81.155 1.00 31.55 66 THR B C 1
ATOM 2180 O O . THR B 1 66 ? -1.583 139.887 80.805 1.00 27.66 66 THR B O 1
ATOM 2184 N N . TYR B 1 67 ? -0.707 138.235 82.067 1.00 31.47 67 TYR B N 1
ATOM 2185 C CA . TYR B 1 67 ? 0.222 139.132 82.737 1.00 22.57 67 TYR B CA 1
ATOM 2186 C C . TYR B 1 67 ? 1.680 138.701 82.705 1.00 16.71 67 TYR B C 1
ATOM 2187 O O . TYR B 1 67 ? 2.004 137.526 82.883 1.00 29.52 67 TYR B O 1
ATOM 2196 N N . LYS B 1 68 ? 2.550 139.679 82.473 1.00 26.42 68 LYS B N 1
ATOM 2197 C CA . LYS B 1 68 ? 3.999 139.480 82.392 1.00 48.33 68 LYS B CA 1
ATOM 2198 C C . LYS B 1 68 ? 4.691 139.320 83.743 1.00 56.44 68 LYS B C 1
ATOM 2199 O O . LYS B 1 68 ? 4.053 139.105 84.773 1.00 57.06 68 LYS B O 1
ATOM 2205 N N . ALA B 1 69 ? 6.017 139.453 83.700 1.00 52.68 69 ALA B N 1
ATOM 2206 C CA . ALA B 1 69 ? 6.867 139.356 84.875 1.00 51.34 69 ALA B CA 1
ATOM 2207 C C . ALA B 1 69 ? 6.557 140.544 85.776 1.00 59.07 69 ALA B C 1
ATOM 2208 O O . ALA B 1 69 ? 6.267 140.386 86.967 1.00 52.52 69 ALA B O 1
ATOM 2210 N N . ASP B 1 70 ? 6.613 141.734 85.183 1.00 58.16 70 ASP B N 1
ATOM 2211 C CA . ASP B 1 70 ? 6.338 142.977 85.897 1.00 55.93 70 ASP B CA 1
ATOM 2212 C C . ASP B 1 70 ? 4.847 143.126 86.215 1.00 53.20 70 ASP B C 1
ATOM 2213 O O . ASP B 1 70 ? 4.406 144.186 86.646 1.00 40.43 70 ASP B O 1
ATOM 2218 N N . LYS B 1 71 ? 4.086 142.056 86.001 1.00 59.66 71 LYS B N 1
ATOM 2219 C CA . LYS B 1 71 ? 2.643 142.047 86.249 1.00 45.15 71 LYS B CA 1
ATOM 2220 C C . LYS B 1 71 ? 1.885 142.951 85.273 1.00 42.71 71 LYS B C 1
ATOM 2221 O O . LYS B 1 71 ? 0.699 143.228 85.463 1.00 34.73 71 LYS B O 1
ATOM 2227 N N . GLY B 1 72 ? 2.572 143.427 84.239 1.00 33.62 72 GLY B N 1
ATOM 2228 C CA . GLY B 1 72 ? 1.910 144.254 83.247 1.00 23.76 72 GLY B CA 1
ATOM 2229 C C . GLY B 1 72 ? 0.920 143.409 82.446 1.00 33.28 72 GLY B C 1
ATOM 2230 O O . GLY B 1 72 ? 1.183 142.241 82.135 1.00 31.08 72 GLY B O 1
ATOM 2231 N N . GLN B 1 73 ? -0.226 143.997 82.115 1.00 30.61 73 GLN B N 1
ATOM 2232 C CA . GLN B 1 73 ? -1.277 143.302 81.369 1.00 31.47 73 GLN B CA 1
ATOM 2233 C C . GLN B 1 73 ? -1.025 143.171 79.866 1.00 31.81 73 GLN B C 1
ATOM 2234 O O . GLN B 1 73 ? -0.629 144.136 79.216 1.00 40.98 73 GLN B O 1
ATOM 2240 N N . CYS B 1 74 ? -1.262 141.976 79.329 1.00 35.37 74 CYS B N 1
ATOM 2241 C CA . CYS B 1 74 ? -1.116 141.708 77.900 1.00 33.00 74 CYS B CA 1
ATOM 2242 C C . CYS B 1 74 ? -2.462 141.255 77.376 1.00 31.26 74 CYS B C 1
ATOM 2243 O O . CYS B 1 74 ? -3.174 140.481 78.025 1.00 39.75 74 CYS B O 1
ATOM 2246 N N . VAL B 1 75 ? -2.815 141.743 76.196 1.00 29.71 75 VAL B N 1
ATOM 2247 C CA . VAL B 1 75 ? -4.099 141.400 75.612 1.00 27.54 75 VAL B CA 1
ATOM 2248 C C . VAL B 1 75 ? -3.884 140.490 74.419 1.00 23.87 75 VAL B C 1
ATOM 2249 O O . VAL B 1 75 ? -3.265 140.899 73.436 1.00 25.40 75 VAL B O 1
ATOM 2253 N N . ILE B 1 76 ? -4.389 139.262 74.509 1.00 18.44 76 ILE B N 1
ATOM 2254 C CA . ILE B 1 76 ? -4.233 138.315 73.409 1.00 22.72 76 ILE B CA 1
ATOM 2255 C C . ILE B 1 76 ? -5.548 138.182 72.690 1.00 16.82 76 ILE B C 1
ATOM 2256 O O . ILE B 1 76 ? -6.516 137.624 73.215 1.00 24.04 76 ILE B O 1
ATOM 2261 N N . LEU B 1 77 ? -5.565 138.705 71.476 1.00 20.02 77 LEU B N 1
ATOM 2262 C CA . LEU B 1 77 ? -6.759 138.707 70.651 1.00 33.47 77 LEU B CA 1
ATOM 2263 C C . LEU B 1 77 ? -6.553 137.747 69.497 1.00 30.38 77 LEU B C 1
ATOM 2264 O O . LEU B 1 77 ? -5.630 137.932 68.709 1.00 21.99 77 LEU B O 1
ATOM 2269 N N . ASP B 1 78 ? -7.421 136.746 69.381 1.00 24.53 78 ASP B N 1
ATOM 2270 C CA . ASP B 1 78 ? -7.287 135.747 68.316 1.00 23.04 78 ASP B CA 1
ATOM 2271 C C . ASP B 1 78 ? -5.839 135.255 68.237 1.00 23.09 78 ASP B C 1
ATOM 2272 O O . ASP B 1 78 ? -5.261 135.194 67.158 1.00 24.76 78 ASP B O 1
ATOM 2277 N N . ASN B 1 79 ? -5.247 134.957 69.392 1.00 25.00 79 ASN B N 1
ATOM 2278 C CA . ASN B 1 79 ? -3.873 134.452 69.460 1.00 25.03 79 ASN B CA 1
ATOM 2279 C C . ASN B 1 79 ? -2.769 135.414 69.086 1.00 24.63 79 ASN B C 1
ATOM 2280 O O . ASN B 1 79 ? -1.627 135.005 68.859 1.00 31.59 79 ASN B O 1
ATOM 2285 N N . GLU B 1 80 ? -3.103 136.693 69.012 1.00 22.03 80 GLU B N 1
ATOM 2286 C CA . GLU B 1 80 ? -2.106 137.722 68.723 1.00 20.51 80 GLU B CA 1
ATOM 2287 C C . GLU B 1 80 ? -1.989 138.687 69.901 1.00 16.40 80 GLU B C 1
ATOM 2288 O O . GLU B 1 80 ? -2.989 139.077 70.509 1.00 17.65 80 GLU B O 1
ATOM 2294 N N . ASP B 1 81 ? -0.765 139.068 70.229 1.00 19.06 81 ASP B N 1
ATOM 2295 C CA . ASP B 1 81 ? -0.547 140.011 71.311 1.00 18.96 81 ASP B CA 1
ATOM 2296 C C . ASP B 1 81 ? -0.793 141.388 70.702 1.00 26.75 81 ASP B C 1
ATOM 2297 O O . ASP B 1 81 ? 0.076 141.909 70.004 1.00 22.11 81 ASP B O 1
ATOM 2302 N N . VAL B 1 82 ? -1.957 141.981 70.946 1.00 29.75 82 VAL B N 1
ATOM 2303 C CA . VAL B 1 82 ? -2.231 143.304 70.381 1.00 21.34 82 VAL B CA 1
ATOM 2304 C C . VAL B 1 82 ? -2.093 144.449 71.393 1.00 24.83 82 VAL B C 1
ATOM 2305 O O . VAL B 1 82 ? -2.519 145.578 71.120 1.00 23.73 82 VAL B O 1
ATOM 2309 N N . THR B 1 83 ? -1.493 144.150 72.545 1.00 24.47 83 THR B N 1
ATOM 2310 C CA . THR B 1 83 ? -1.305 145.121 73.625 1.00 22.17 83 THR B CA 1
ATOM 2311 C C . THR B 1 83 ? -0.848 146.499 73.171 1.00 31.10 83 THR B C 1
ATOM 2312 O O . THR B 1 83 ? -1.356 147.517 73.624 1.00 32.92 83 THR B O 1
ATOM 2316 N N . ASP B 1 84 ? 0.124 146.527 72.272 1.00 29.76 84 ASP B N 1
ATOM 2317 C CA . ASP B 1 84 ? 0.685 147.790 71.833 1.00 22.73 84 ASP B CA 1
ATOM 2318 C C . ASP B 1 84 ? -0.031 148.494 70.688 1.00 26.34 84 ASP B C 1
ATOM 2319 O O . ASP B 1 84 ? 0.471 149.488 70.186 1.00 26.65 84 ASP B O 1
ATOM 2324 N N . PHE B 1 85 ? -1.190 148.005 70.264 1.00 32.68 85 PHE B N 1
ATOM 2325 C CA . PHE B 1 85 ? -1.874 148.658 69.153 1.00 17.68 85 PHE B CA 1
ATOM 2326 C C . PHE B 1 85 ? -3.278 149.098 69.512 1.00 21.56 85 PHE B C 1
ATOM 2327 O O . PHE B 1 85 ? -4.153 149.190 68.653 1.00 22.32 85 PHE B O 1
ATOM 2335 N N . LEU B 1 86 ? -3.474 149.411 70.784 1.00 18.16 86 LEU B N 1
ATOM 2336 C CA . LEU B 1 86 ? -4.787 149.798 71.260 1.00 22.23 86 LEU B CA 1
ATOM 2337 C C . LEU B 1 86 ? -5.020 151.276 71.549 1.00 24.13 86 LEU B C 1
ATOM 2338 O O . LEU B 1 86 ? -6.103 151.646 72.008 1.00 19.35 86 LEU B O 1
ATOM 2343 N N . ARG B 1 87 ? -4.028 152.119 71.293 1.00 32.48 87 ARG B N 1
ATOM 2344 C CA . ARG B 1 87 ? -4.199 153.540 71.571 1.00 25.97 87 ARG B CA 1
ATOM 2345 C C . ARG B 1 87 ? -3.360 154.450 70.704 1.00 17.14 87 ARG B C 1
ATOM 2346 O O . ARG B 1 87 ? -2.529 153.988 69.928 1.00 22.56 87 ARG B O 1
ATOM 2354 N N . ASN B 1 88 ? -3.609 155.754 70.837 1.00 21.87 88 ASN B N 1
ATOM 2355 C CA . ASN B 1 88 ? -2.902 156.758 70.063 1.00 16.85 88 ASN B CA 1
ATOM 2356 C C . ASN B 1 88 ? -3.052 156.429 68.577 1.00 20.18 88 ASN B C 1
ATOM 2357 O O . ASN B 1 88 ? -2.117 156.619 67.809 1.00 27.15 88 ASN B O 1
ATOM 2362 N N . ASN B 1 89 ? -4.231 155.927 68.196 1.00 18.02 89 ASN B N 1
ATOM 2363 C CA . ASN B 1 89 ? -4.523 155.564 66.806 1.00 16.95 89 ASN B CA 1
ATOM 2364 C C . ASN B 1 89 ? -6.038 155.531 66.594 1.00 17.32 89 ASN B C 1
ATOM 2365 O O . ASN B 1 89 ? -6.781 155.983 67.451 1.00 14.13 89 ASN B O 1
ATOM 2370 N N . ASP B 1 90 ? -6.497 154.978 65.480 1.00 24.93 90 ASP B N 1
ATOM 2371 C CA . ASP B 1 90 ? -7.925 154.945 65.203 1.00 17.98 90 ASP B CA 1
ATOM 2372 C C . ASP B 1 90 ? -8.772 154.149 66.186 1.00 22.92 90 ASP B C 1
ATOM 2373 O O . ASP B 1 90 ? -9.989 154.300 66.219 1.00 29.16 90 ASP B O 1
ATOM 2378 N N . VAL B 1 91 ? -8.152 153.301 66.990 1.00 18.14 91 VAL B N 1
ATOM 2379 C CA . VAL B 1 91 ? -8.952 152.534 67.931 1.00 20.76 91 VAL B CA 1
ATOM 2380 C C . VAL B 1 91 ? -9.609 153.490 68.925 1.00 17.61 91 VAL B C 1
ATOM 2381 O O . VAL B 1 91 ? -10.780 153.328 69.282 1.00 19.60 91 VAL B O 1
ATOM 2385 N N . THR B 1 92 ? -8.864 154.498 69.360 1.00 19.50 92 THR B N 1
ATOM 2386 C CA . THR B 1 92 ? -9.402 155.450 70.325 1.00 15.75 92 THR B CA 1
ATOM 2387 C C . THR B 1 92 ? -10.620 156.202 69.780 1.00 20.73 92 THR B C 1
ATOM 2388 O O . THR B 1 92 ? -11.537 156.517 70.529 1.00 17.69 92 THR B O 1
ATOM 2392 N N . GLN B 1 93 ? -10.631 156.456 68.476 1.00 13.78 93 GLN B N 1
ATOM 2393 C CA . GLN B 1 93 ? -11.718 157.171 67.829 1.00 14.00 93 GLN B CA 1
ATOM 2394 C C . GLN B 1 93 ? -12.982 156.334 67.634 1.00 25.29 93 GLN B C 1
ATOM 2395 O O . GLN B 1 93 ? -14.041 156.873 67.317 1.00 23.44 93 GLN B O 1
ATOM 2401 N N . HIS B 1 94 ? -12.878 155.018 67.812 1.00 21.43 94 HIS B N 1
ATOM 2402 C CA . HIS B 1 94 ? -14.049 154.169 67.615 1.00 19.17 94 HIS B CA 1
ATOM 2403 C C . HIS B 1 94 ? -14.447 153.325 68.808 1.00 17.86 94 HIS B C 1
ATOM 2404 O O . HIS B 1 94 ? -15.522 152.717 68.813 1.00 17.52 94 HIS B O 1
ATOM 2411 N N . VAL B 1 95 ? -13.593 153.262 69.819 1.00 18.59 95 VAL B N 1
ATOM 2412 C CA . VAL B 1 95 ? -13.918 152.415 70.944 1.00 16.86 95 VAL B CA 1
ATOM 2413 C C . VAL B 1 95 ? -15.243 152.727 71.636 1.00 16.74 95 VAL B C 1
ATOM 2414 O O . VAL B 1 95 ? -15.959 151.806 71.993 1.00 19.74 95 VAL B O 1
ATOM 2418 N N . SER B 1 96 ? -15.574 153.999 71.841 1.00 22.86 96 SER B N 1
ATOM 2419 C CA . SER B 1 96 ? -16.836 154.343 72.500 1.00 15.60 96 SER B CA 1
ATOM 2420 C C . SER B 1 96 ? -18.010 153.724 71.771 1.00 21.30 96 SER B C 1
ATOM 2421 O O . SER B 1 96 ? -18.954 153.207 72.377 1.00 24.06 96 SER B O 1
ATOM 2424 N N . TYR B 1 97 ? -17.966 153.797 70.454 1.00 19.83 97 TYR B N 1
ATOM 2425 C CA . TYR B 1 97 ? -19.050 153.251 69.664 1.00 20.54 97 TYR B CA 1
ATOM 2426 C C . TYR B 1 97 ? -19.165 151.737 69.857 1.00 23.35 97 TYR B C 1
ATOM 2427 O O . TYR B 1 97 ? -20.243 151.214 70.147 1.00 25.75 97 TYR B O 1
ATOM 2436 N N . VAL B 1 98 ? -18.051 151.038 69.675 1.00 22.73 98 VAL B N 1
ATOM 2437 C CA . VAL B 1 98 ? -18.024 149.588 69.837 1.00 16.66 98 VAL B CA 1
ATOM 2438 C C . VAL B 1 98 ? -18.397 149.162 71.264 1.00 22.77 98 VAL B C 1
ATOM 2439 O O . VAL B 1 98 ? -19.140 148.201 71.449 1.00 28.69 98 VAL B O 1
ATOM 2443 N N . ALA B 1 99 ? -17.917 149.888 72.267 1.00 20.95 99 ALA B N 1
ATOM 2444 C CA . ALA B 1 99 ? -18.204 149.526 73.648 1.00 20.29 99 ALA B CA 1
ATOM 2445 C C . ALA B 1 99 ? -19.679 149.732 74.030 1.00 24.25 99 ALA B C 1
ATOM 2446 O O . ALA B 1 99 ? -20.132 149.235 75.056 1.00 34.76 99 ALA B O 1
ATOM 2448 N N . SER B 1 100 ? -20.427 150.438 73.186 1.00 29.30 100 SER B N 1
ATOM 2449 C CA . SER B 1 100 ? -21.837 150.708 73.459 1.00 29.02 100 SER B CA 1
ATOM 2450 C C . SER B 1 100 ? -22.737 149.548 73.050 1.00 29.61 100 SER B C 1
ATOM 2451 O O . SER B 1 100 ? -23.906 149.494 73.432 1.00 33.08 100 SER B O 1
ATOM 2454 N N . LYS B 1 101 ? -22.183 148.621 72.278 1.00 27.03 101 LYS B N 1
ATOM 2455 C CA . LYS B 1 101 ? -22.933 147.487 71.753 1.00 26.30 101 LYS B CA 1
ATOM 2456 C C . LYS B 1 101 ? -23.108 146.306 72.727 1.00 25.13 101 LYS B C 1
ATOM 2457 O O . LYS B 1 101 ? -22.140 145.780 73.274 1.00 33.01 101 LYS B O 1
ATOM 2463 N N . GLU B 1 102 ? -24.358 145.883 72.909 1.00 33.07 102 GLU B N 1
ATOM 2464 C CA . GLU B 1 102 ? -24.696 144.784 73.829 1.00 29.62 102 GLU B CA 1
ATOM 2465 C C . GLU B 1 102 ? -23.854 143.515 73.733 1.00 21.73 102 GLU B C 1
ATOM 2466 O O . GLU B 1 102 ? -23.371 143.006 74.751 1.00 31.57 102 GLU B O 1
ATOM 2472 N N . PRO B 1 103 ? -23.673 142.968 72.518 1.00 28.63 103 PRO B N 1
ATOM 2473 C CA . PRO B 1 103 ? -22.862 141.745 72.397 1.00 21.25 103 PRO B CA 1
ATOM 2474 C C . PRO B 1 103 ? -21.421 141.954 72.872 1.00 17.83 103 PRO B C 1
ATOM 2475 O O . PRO B 1 103 ? -20.801 141.044 73.414 1.00 25.64 103 PRO B O 1
ATOM 2479 N N . VAL B 1 104 ? -20.904 143.161 72.671 1.00 21.65 104 VAL B N 1
ATOM 2480 C CA . VAL B 1 104 ? -19.541 143.495 73.064 1.00 21.52 104 VAL B CA 1
ATOM 2481 C C . VAL B 1 104 ? -19.447 143.551 74.592 1.00 24.82 104 VAL B C 1
ATOM 2482 O O . VAL B 1 104 ? -18.558 142.939 75.198 1.00 27.53 104 VAL B O 1
ATOM 2486 N N . ARG B 1 105 ? -20.384 144.266 75.209 1.00 20.04 105 ARG B N 1
ATOM 2487 C CA . ARG B 1 105 ? -20.405 144.409 76.662 1.00 23.31 105 ARG B CA 1
ATOM 2488 C C . ARG B 1 105 ? -20.619 143.089 77.394 1.00 24.52 105 ARG B C 1
ATOM 2489 O O . ARG B 1 105 ? -19.978 142.826 78.414 1.00 32.53 105 ARG B O 1
ATOM 2497 N N . SER B 1 106 ? -21.515 142.254 76.868 1.00 33.72 106 SER B N 1
ATOM 2498 C CA . SER B 1 106 ? -21.791 140.959 77.492 1.00 27.71 106 SER B CA 1
ATOM 2499 C C . SER B 1 106 ? -20.557 140.089 77.443 1.00 31.26 106 SER B C 1
ATOM 2500 O O . SER B 1 106 ? -20.202 139.448 78.424 1.00 34.95 106 SER B O 1
ATOM 2503 N N . PHE B 1 107 ? -19.901 140.075 76.292 1.00 27.89 107 PHE B N 1
ATOM 2504 C CA . PHE B 1 107 ? -18.695 139.280 76.114 1.00 24.31 107 PHE B CA 1
ATOM 2505 C C . PHE B 1 107 ? -17.608 139.729 77.085 1.00 24.03 107 PHE B C 1
ATOM 2506 O O . PHE B 1 107 ? -17.022 138.916 77.787 1.00 35.38 107 PHE B O 1
ATOM 2514 N N . ALA B 1 108 ? -17.349 141.033 77.125 1.00 29.76 108 ALA B N 1
ATOM 2515 C CA . ALA B 1 108 ? -16.300 141.589 77.991 1.00 20.66 108 ALA B CA 1
ATOM 2516 C C . ALA B 1 108 ? -16.579 141.415 79.479 1.00 18.73 108 ALA B C 1
ATOM 2517 O O . ALA B 1 108 ? -15.697 141.017 80.242 1.00 22.62 108 ALA B O 1
ATOM 2519 N N . VAL B 1 109 ? -17.802 141.738 79.883 1.00 28.51 109 VAL B N 1
ATOM 2520 C CA . VAL B 1 109 ? -18.188 141.646 81.279 1.00 37.47 109 VAL B CA 1
ATOM 2521 C C . VAL B 1 109 ? -18.032 140.236 81.822 1.00 34.74 109 VAL B C 1
ATOM 2522 O O . VAL B 1 109 ? -17.464 140.034 82.892 1.00 39.56 109 VAL B O 1
ATOM 2526 N N . LYS B 1 110 ? -18.530 139.261 81.072 1.00 41.81 110 LYS B N 1
ATOM 2527 C CA . LYS B 1 110 ? -18.433 137.873 81.496 1.00 31.81 110 LYS B CA 1
ATOM 2528 C C . LYS B 1 110 ? -16.989 137.528 81.780 1.00 27.97 110 LYS B C 1
ATOM 2529 O O . LYS B 1 110 ? -16.681 136.931 82.806 1.00 32.65 110 LYS B O 1
ATOM 2535 N N . LYS B 1 111 ? -16.093 137.904 80.873 1.00 20.24 111 LYS B N 1
ATOM 2536 C CA . LYS B 1 111 ? -14.681 137.626 81.099 1.00 16.08 111 LYS B CA 1
ATOM 2537 C C . LYS B 1 111 ? -14.146 138.378 82.316 1.00 28.93 111 LYS B C 1
ATOM 2538 O O . LYS B 1 111 ? -13.310 137.862 83.058 1.00 37.12 111 LYS B O 1
ATOM 2544 N N . GLN B 1 112 ? -14.616 139.603 82.517 1.00 36.43 112 GLN B N 1
ATOM 2545 C CA . GLN B 1 112 ? -14.147 140.411 83.635 1.00 31.63 112 GLN B CA 1
ATOM 2546 C C . GLN B 1 112 ? -14.534 139.796 84.983 1.00 31.00 112 GLN B C 1
ATOM 2547 O O . GLN B 1 112 ? -13.739 139.784 85.920 1.00 31.51 112 GLN B O 1
ATOM 2553 N N . LYS B 1 113 ? -15.756 139.287 85.075 1.00 30.59 113 LYS B N 1
ATOM 2554 C CA . LYS B 1 113 ? -16.208 138.655 86.304 1.00 35.25 113 LYS B CA 1
ATOM 2555 C C . LYS B 1 113 ? -15.392 137.397 86.589 1.00 42.43 113 LYS B C 1
ATOM 2556 O O . LYS B 1 113 ? -14.968 137.168 87.719 1.00 49.52 113 LYS B O 1
ATOM 2562 N N . GLU B 1 114 ? -15.164 136.586 85.560 1.00 40.32 114 GLU B N 1
ATOM 2563 C CA . GLU B 1 114 ? -14.403 135.362 85.736 1.00 42.95 114 GLU B CA 1
ATOM 2564 C C . GLU B 1 114 ? -13.036 135.710 86.300 1.00 42.22 114 GLU B C 1
ATOM 2565 O O . GLU B 1 114 ? -12.527 135.025 87.187 1.00 52.83 114 GLU B O 1
ATOM 2571 N N . LEU B 1 115 ? -12.446 136.784 85.790 1.00 30.92 115 LEU B N 1
ATOM 2572 C CA . LEU B 1 115 ? -11.136 137.197 86.260 1.00 31.69 115 LEU B CA 1
ATOM 2573 C C . LEU B 1 115 ? -11.132 137.593 87.725 1.00 38.69 115 LEU B C 1
ATOM 2574 O O . LEU B 1 115 ? -10.112 137.448 88.409 1.00 40.09 115 LEU B O 1
ATOM 2579 N N . ALA B 1 116 ? -12.267 138.102 88.200 1.00 30.05 116 ALA B N 1
ATOM 2580 C CA . ALA B 1 116 ? -12.367 138.560 89.579 1.00 31.15 116 ALA B CA 1
ATOM 2581 C C . ALA B 1 116 ? -13.105 137.618 90.536 1.00 34.61 116 ALA B C 1
ATOM 2582 O O . ALA B 1 116 ? -13.328 137.962 91.700 1.00 35.13 116 ALA B O 1
ATOM 2584 N N . ALA B 1 117 ? -13.486 136.441 90.056 1.00 37.42 117 ALA B N 1
ATOM 2585 C CA . ALA B 1 117 ? -14.218 135.482 90.890 1.00 49.29 117 ALA B CA 1
ATOM 2586 C C . ALA B 1 117 ? -13.523 135.152 92.215 1.00 46.37 117 ALA B C 1
ATOM 2587 O O . ALA B 1 117 ? -14.180 135.005 93.239 1.00 45.75 117 ALA B O 1
ATOM 2589 N N . GLU B 1 118 ? -12.200 135.038 92.187 1.00 40.42 118 GLU B N 1
ATOM 2590 C CA . GLU B 1 118 ? -11.418 134.712 93.375 1.00 37.99 118 GLU B CA 1
ATOM 2591 C C . GLU B 1 118 ? -10.878 135.961 94.058 1.00 50.75 118 GLU B C 1
ATOM 2592 O O . GLU B 1 118 ? -9.975 135.882 94.902 1.00 50.27 118 GLU B O 1
ATOM 2598 N N . LYS B 1 119 ? -11.424 137.115 93.689 1.00 46.23 119 LYS B N 1
ATOM 2599 C CA . LYS B 1 119 ? -10.994 138.383 94.263 1.00 19.76 119 LYS B CA 1
ATOM 2600 C C . LYS B 1 119 ? -9.505 138.622 94.025 1.00 22.84 119 LYS B C 1
ATOM 2601 O O . LYS B 1 119 ? -8.857 137.916 93.262 1.00 29.04 119 LYS B O 1
ATOM 2607 N N . GLY B 1 120 ? -8.966 139.624 94.705 1.00 27.75 120 GLY B N 1
ATOM 2608 C CA . GLY B 1 120 ? -7.562 139.946 94.550 1.00 30.76 120 GLY B CA 1
ATOM 2609 C C . GLY B 1 120 ? -7.324 140.823 93.343 1.00 37.22 120 GLY B C 1
ATOM 2610 O O . GLY B 1 120 ? -6.180 141.037 92.925 1.00 32.62 120 GLY B O 1
ATOM 2611 N N . ILE B 1 121 ? -8.409 141.353 92.788 1.00 36.03 121 ILE B N 1
ATOM 2612 C CA . ILE B 1 121 ? -8.304 142.201 91.606 1.00 32.76 121 ILE B CA 1
ATOM 2613 C C . ILE B 1 121 ? -8.575 143.688 91.831 1.00 32.22 121 ILE B C 1
ATOM 2614 O O . ILE B 1 121 ? -9.511 144.059 92.536 1.00 31.75 121 ILE B O 1
ATOM 2619 N N . VAL B 1 122 ? -7.751 144.527 91.214 1.00 22.59 122 VAL B N 1
ATOM 2620 C CA . VAL B 1 122 ? -7.939 145.973 91.234 1.00 19.88 122 VAL B CA 1
ATOM 2621 C C . VAL B 1 122 ? -8.331 146.256 89.778 1.00 23.51 122 VAL B C 1
ATOM 2622 O O . VAL B 1 122 ? -7.475 146.363 88.903 1.00 31.78 122 VAL B O 1
ATOM 2626 N N . MET B 1 123 ? -9.636 146.353 89.538 1.00 19.24 123 MET B N 1
ATOM 2627 C CA . MET B 1 123 ? -10.189 146.546 88.202 1.00 21.49 123 MET B CA 1
ATOM 2628 C C . MET B 1 123 ? -10.636 147.972 87.890 1.00 26.69 123 MET B C 1
ATOM 2629 O O . MET B 1 123 ? -11.444 148.540 88.625 1.00 21.32 123 MET B O 1
ATOM 2634 N N . ASP B 1 124 ? -10.118 148.552 86.806 1.00 24.30 124 ASP B N 1
ATOM 2635 C CA . ASP B 1 124 ? -10.528 149.899 86.430 1.00 31.44 124 ASP B CA 1
ATOM 2636 C C . ASP B 1 124 ? -11.451 149.814 85.226 1.00 32.43 124 ASP B C 1
ATOM 2637 O O . ASP B 1 124 ? -11.492 148.797 84.531 1.00 34.63 124 ASP B O 1
ATOM 2642 N N . GLY B 1 125 ? -12.205 150.877 84.986 1.00 26.79 125 GLY B N 1
ATOM 2643 C CA . GLY B 1 125 ? -13.125 150.887 83.868 1.00 24.47 125 GLY B CA 1
ATOM 2644 C C . GLY B 1 125 ? -14.142 152.007 83.985 1.00 19.09 125 GLY B C 1
ATOM 2645 O O . GLY B 1 125 ? -13.836 153.076 84.506 1.00 24.16 125 GLY B O 1
ATOM 2646 N N . ARG B 1 126 ? -15.349 151.757 83.489 1.00 15.54 126 ARG B N 1
ATOM 2647 C CA . ARG B 1 126 ? -16.436 152.736 83.514 1.00 16.53 126 ARG B CA 1
ATOM 2648 C C . ARG B 1 126 ? -17.630 152.227 84.325 1.00 24.29 126 ARG B C 1
ATOM 2649 O O . ARG B 1 126 ? -18.309 153.003 84.996 1.00 24.09 126 ARG B O 1
ATOM 2657 N N . ASP B 1 127 ? -17.887 150.920 84.254 1.00 21.40 127 ASP B N 1
ATOM 2658 C CA . ASP B 1 127 ? -19.028 150.330 84.952 1.00 20.24 127 ASP B CA 1
ATOM 2659 C C . ASP B 1 127 ? -18.621 149.222 85.905 1.00 21.68 127 ASP B C 1
ATOM 2660 O O . ASP B 1 127 ? -19.377 148.270 86.131 1.00 26.10 127 ASP B O 1
ATOM 2665 N N . ILE B 1 128 ? -17.430 149.334 86.475 1.00 15.96 128 ILE B N 1
ATOM 2666 C CA . ILE B 1 128 ? -16.983 148.282 87.378 1.00 24.99 128 ILE B CA 1
ATOM 2667 C C . ILE B 1 128 ? -17.758 148.295 88.690 1.00 27.41 128 ILE B C 1
ATOM 2668 O O . ILE B 1 128 ? -18.268 147.262 89.139 1.00 33.39 128 ILE B O 1
ATOM 2673 N N . GLY B 1 129 ? -17.859 149.465 89.306 1.00 25.92 129 GLY B N 1
ATOM 2674 C CA . GLY B 1 129 ? -18.578 149.554 90.566 1.00 21.43 129 GLY B CA 1
ATOM 2675 C C . GLY B 1 129 ? -20.092 149.441 90.429 1.00 30.40 129 GLY B C 1
ATOM 2676 O O . GLY B 1 129 ? -20.784 149.177 91.414 1.00 26.64 129 GLY B O 1
ATOM 2677 N N . THR B 1 130 ? -20.612 149.633 89.218 1.00 25.11 130 THR B N 1
ATOM 2678 C CA . THR B 1 130 ? -22.047 149.554 89.015 1.00 20.49 130 THR B CA 1
ATOM 2679 C C . THR B 1 130 ? -22.537 148.247 88.399 1.00 26.26 130 THR B C 1
ATOM 2680 O O . THR B 1 130 ? -23.581 147.758 88.787 1.00 24.99 130 THR B O 1
ATOM 2684 N N . VAL B 1 131 ? -21.787 147.673 87.462 1.00 34.40 131 VAL B N 1
ATOM 2685 C CA . VAL B 1 131 ? -22.237 146.450 86.807 1.00 27.45 131 VAL B CA 1
ATOM 2686 C C . VAL B 1 131 ? -21.358 145.214 86.966 1.00 25.40 131 VAL B C 1
ATOM 2687 O O . VAL B 1 131 ? -21.860 144.140 87.266 1.00 34.37 131 VAL B O 1
ATOM 2691 N N . VAL B 1 132 ? -20.054 145.355 86.783 1.00 21.93 132 VAL B N 1
ATOM 2692 C CA . VAL B 1 132 ? -19.166 144.213 86.868 1.00 25.09 132 VAL B CA 1
ATOM 2693 C C . VAL B 1 132 ? -18.925 143.663 88.269 1.00 30.60 132 VAL B C 1
ATOM 2694 O O . VAL B 1 132 ? -19.096 142.466 88.508 1.00 30.09 132 VAL B O 1
ATOM 2698 N N . LEU B 1 133 ? -18.527 144.530 89.194 1.00 24.22 133 LEU B N 1
ATOM 2699 C CA . LEU B 1 133 ? -18.246 144.122 90.573 1.00 30.58 133 LEU B CA 1
ATOM 2700 C C . LEU B 1 133 ? -19.154 144.897 91.524 1.00 28.24 133 LEU B C 1
ATOM 2701 O O . LEU B 1 133 ? -18.681 145.660 92.359 1.00 28.21 133 LEU B O 1
ATOM 2706 N N . PRO B 1 134 ? -20.474 144.696 91.421 1.00 28.85 134 PRO B N 1
ATOM 2707 C CA . PRO B 1 134 ? -21.373 145.434 92.314 1.00 28.56 134 PRO B CA 1
ATOM 2708 C C . PRO B 1 134 ? -21.132 145.176 93.803 1.00 36.16 134 PRO B C 1
ATOM 2709 O O . PRO B 1 134 ? -21.592 145.938 94.644 1.00 39.64 134 PRO B O 1
ATOM 2713 N N . ASP B 1 135 ? -20.398 144.122 94.134 1.00 34.15 135 ASP B N 1
ATOM 2714 C CA . ASP B 1 135 ? -20.114 143.845 95.534 1.00 25.63 135 ASP B CA 1
ATOM 2715 C C . ASP B 1 135 ? -18.643 144.031 95.871 1.00 41.87 135 ASP B C 1
ATOM 2716 O O . ASP B 1 135 ? -18.137 143.472 96.843 1.00 49.48 135 ASP B O 1
ATOM 2721 N N . ALA B 1 136 ? -17.959 144.839 95.067 1.00 39.83 136 ALA B N 1
ATOM 2722 C CA . ALA B 1 136 ? -16.554 145.123 95.320 1.00 34.31 136 ALA B CA 1
ATOM 2723 C C . ALA B 1 136 ? -16.426 145.688 96.732 1.00 27.47 136 ALA B C 1
ATOM 2724 O O . ALA B 1 136 ? -17.278 146.450 97.182 1.00 24.41 136 ALA B O 1
ATOM 2726 N N . ASP B 1 137 ? -15.350 145.330 97.422 1.00 25.96 137 ASP B N 1
ATOM 2727 C CA . ASP B 1 137 ? -15.147 145.806 98.789 1.00 28.63 137 ASP B CA 1
ATOM 2728 C C . ASP B 1 137 ? -14.860 147.299 98.839 1.00 34.09 137 ASP B C 1
ATOM 2729 O O . ASP B 1 137 ? -15.133 147.956 99.839 1.00 32.97 137 ASP B O 1
ATOM 2734 N N . LEU B 1 138 ? -14.306 147.832 97.757 1.00 35.53 138 LEU B N 1
ATOM 2735 C CA . LEU B 1 138 ? -14.031 149.262 97.659 1.00 26.21 138 LEU B CA 1
ATOM 2736 C C . LEU B 1 138 ? -14.314 149.742 96.230 1.00 25.71 138 LEU B C 1
ATOM 2737 O O . LEU B 1 138 ? -13.833 149.157 95.256 1.00 29.74 138 LEU B O 1
ATOM 2742 N N . LYS B 1 139 ? -15.113 150.794 96.121 1.00 29.33 139 LYS B N 1
ATOM 2743 C CA . LYS B 1 139 ? -15.457 151.377 94.833 1.00 34.59 139 LYS B CA 1
ATOM 2744 C C . LYS B 1 139 ? -14.990 152.818 94.830 1.00 37.28 139 LYS B C 1
ATOM 2745 O O . LYS B 1 139 ? -15.471 153.626 95.621 1.00 37.92 139 LYS B O 1
ATOM 2751 N N . VAL B 1 140 ? -14.048 153.145 93.953 1.00 31.22 140 VAL B N 1
ATOM 2752 C CA . VAL B 1 140 ? -13.578 154.511 93.879 1.00 15.93 140 VAL B CA 1
ATOM 2753 C C . VAL B 1 140 ? -14.011 155.099 92.537 1.00 25.64 140 VAL B C 1
ATOM 2754 O O . VAL B 1 140 ? -14.041 154.406 91.511 1.00 23.66 140 VAL B O 1
ATOM 2758 N N . TYR B 1 141 ? -14.372 156.374 92.560 1.00 17.23 141 TYR B N 1
ATOM 2759 C CA . TYR B 1 141 ? -14.775 157.062 91.354 1.00 14.46 141 TYR B CA 1
ATOM 2760 C C . TYR B 1 141 ? -13.822 158.236 91.184 1.00 18.90 141 TYR B C 1
ATOM 2761 O O . TYR B 1 141 ? -13.963 159.274 91.831 1.00 25.58 141 TYR B O 1
ATOM 2770 N N . MET B 1 142 ? -12.850 158.064 90.302 1.00 21.62 142 MET B N 1
ATOM 2771 C CA . MET B 1 142 ? -11.846 159.097 90.060 1.00 26.01 142 MET B CA 1
ATOM 2772 C C . MET B 1 142 ? -12.297 160.134 89.043 1.00 26.09 142 MET B C 1
ATOM 2773 O O . MET B 1 142 ? -12.852 159.797 87.999 1.00 41.14 142 MET B O 1
ATOM 2778 N N . ILE B 1 143 ? -12.080 161.402 89.368 1.00 32.84 143 ILE B N 1
ATOM 2779 C CA . ILE B 1 143 ? -12.483 162.489 88.482 1.00 30.70 143 ILE B CA 1
ATOM 2780 C C . ILE B 1 143 ? -11.459 163.597 88.486 1.00 36.56 143 ILE B C 1
ATOM 2781 O O . ILE B 1 143 ? -10.583 163.664 89.356 1.00 35.50 143 ILE B O 1
ATOM 2786 N N . ALA B 1 144 ? -11.588 164.465 87.494 1.00 31.66 144 ALA B N 1
ATOM 2787 C CA . ALA B 1 144 ? -10.746 165.638 87.354 1.00 27.11 144 ALA B CA 1
ATOM 2788 C C . ALA B 1 144 ? -11.333 166.417 86.191 1.00 29.45 144 ALA B C 1
ATOM 2789 O O . ALA B 1 144 ? -12.074 165.858 85.385 1.00 33.36 144 ALA B O 1
ATOM 2791 N N . SER B 1 145 ? -11.040 167.711 86.120 1.00 27.64 145 SER B N 1
ATOM 2792 C CA . SER B 1 145 ? -11.553 168.517 85.023 1.00 30.45 145 SER B CA 1
ATOM 2793 C C . SER B 1 145 ? -11.014 167.984 83.693 1.00 27.58 145 SER B C 1
ATOM 2794 O O . SER B 1 145 ? -9.956 167.345 83.648 1.00 28.93 145 SER B O 1
ATOM 2797 N N . VAL B 1 146 ? -11.757 168.243 82.621 1.00 24.57 146 VAL B N 1
ATOM 2798 C CA . VAL B 1 146 ? -11.345 167.825 81.288 1.00 33.46 146 VAL B CA 1
ATOM 2799 C C . VAL B 1 146 ? -9.986 168.455 80.981 1.00 28.35 146 VAL B C 1
ATOM 2800 O O . VAL B 1 146 ? -9.079 167.799 80.460 1.00 43.21 146 VAL B O 1
ATOM 2804 N N . GLU B 1 147 ? -9.854 169.731 81.321 1.00 33.24 147 GLU B N 1
ATOM 2805 C CA . GLU B 1 147 ? -8.613 170.467 81.082 1.00 31.99 147 GLU B CA 1
ATOM 2806 C C . GLU B 1 147 ? -7.447 169.792 81.787 1.00 24.82 147 GLU B C 1
ATOM 2807 O O . GLU B 1 147 ? -6.376 169.609 81.208 1.00 37.97 147 GLU B O 1
ATOM 2813 N N . GLU B 1 148 ? -7.660 169.459 83.057 1.00 21.00 148 GLU B N 1
ATOM 2814 C CA . GLU B 1 148 ? -6.638 168.817 83.869 1.00 25.51 148 GLU B CA 1
ATOM 2815 C C . GLU B 1 148 ? -6.207 167.497 83.227 1.00 30.31 148 GLU B C 1
ATOM 2816 O O . GLU B 1 148 ? -5.026 167.232 83.028 1.00 33.35 148 GLU B O 1
ATOM 2822 N N . ARG B 1 149 ? -7.194 166.679 82.898 1.00 27.77 149 ARG B N 1
ATOM 2823 C CA . ARG B 1 149 ? -6.967 165.392 82.270 1.00 34.22 149 ARG B CA 1
ATOM 2824 C C . ARG B 1 149 ? -6.300 165.516 80.889 1.00 26.13 149 ARG B C 1
ATOM 2825 O O . ARG B 1 149 ? -5.402 164.739 80.558 1.00 30.44 149 ARG B O 1
ATOM 2833 N N . ALA B 1 150 ? -6.724 166.498 80.098 1.00 26.88 150 ALA B N 1
ATOM 2834 C CA . ALA B 1 150 ? -6.121 166.700 78.787 1.00 21.24 150 ALA B CA 1
ATOM 2835 C C . ALA B 1 150 ? -4.647 167.062 78.947 1.00 27.72 150 ALA B C 1
ATOM 2836 O O . ALA B 1 150 ? -3.788 166.488 78.272 1.00 30.77 150 ALA B O 1
ATOM 2838 N N . GLU B 1 151 ? -4.363 167.996 79.856 1.00 27.97 151 GLU B N 1
ATOM 2839 C CA . GLU B 1 151 ? -2.997 168.458 80.124 1.00 32.58 151 GLU B CA 1
ATOM 2840 C C . GLU B 1 151 ? -2.093 167.304 80.500 1.00 35.59 151 GLU B C 1
ATOM 2841 O O . GLU B 1 151 ? -0.968 167.172 80.026 1.00 45.95 151 GLU B O 1
ATOM 2847 N N . ARG B 1 152 ? -2.607 166.474 81.389 1.00 39.38 152 ARG B N 1
ATOM 2848 C CA . ARG B 1 152 ? -1.890 165.322 81.883 1.00 39.48 152 ARG B CA 1
ATOM 2849 C C . ARG B 1 152 ? -1.562 164.345 80.748 1.00 49.03 152 ARG B C 1
ATOM 2850 O O . ARG B 1 152 ? -0.432 163.860 80.633 1.00 47.85 152 ARG B O 1
ATOM 2858 N N . ARG B 1 153 ? -2.556 164.063 79.910 1.00 40.03 153 ARG B N 1
ATOM 2859 C CA . ARG B 1 153 ? -2.367 163.151 78.797 1.00 33.60 153 ARG B CA 1
ATOM 2860 C C . ARG B 1 153 ? -1.374 163.770 77.798 1.00 33.94 153 ARG B C 1
ATOM 2861 O O . ARG B 1 153 ? -0.513 163.072 77.278 1.00 37.43 153 ARG B O 1
ATOM 2869 N N . TYR B 1 154 ? -1.477 165.077 77.564 1.00 29.72 154 TYR B N 1
ATOM 2870 C CA . TYR B 1 154 ? -0.573 165.762 76.634 1.00 40.70 154 TYR B CA 1
ATOM 2871 C C . TYR B 1 154 ? 0.871 165.624 77.097 1.00 46.95 154 TYR B C 1
ATOM 2872 O O . TYR B 1 154 ? 1.766 165.321 76.309 1.00 58.34 154 TYR B O 1
ATOM 2881 N N . LYS B 1 155 ? 1.075 165.867 78.386 1.00 50.79 155 LYS B N 1
ATOM 2882 C CA . LYS B 1 155 ? 2.382 165.801 79.043 1.00 50.96 155 LYS B CA 1
ATOM 2883 C C . LYS B 1 155 ? 2.996 164.436 78.792 1.00 48.70 155 LYS B C 1
ATOM 2884 O O . LYS B 1 155 ? 4.099 164.296 78.263 1.00 66.23 155 LYS B O 1
ATOM 2890 N N . ASP B 1 156 ? 2.259 163.431 79.230 1.00 41.52 156 ASP B N 1
ATOM 2891 C CA . ASP B 1 156 ? 2.665 162.051 79.084 1.00 50.26 156 ASP B CA 1
ATOM 2892 C C . ASP B 1 156 ? 3.051 161.757 77.629 1.00 58.24 156 ASP B C 1
ATOM 2893 O O . ASP B 1 156 ? 4.138 161.247 77.358 1.00 65.11 156 ASP B O 1
ATOM 2898 N N . ASN B 1 157 ? 2.170 162.092 76.694 1.00 48.05 157 ASN B N 1
ATOM 2899 C CA . ASN B 1 157 ? 2.456 161.843 75.295 1.00 50.83 157 ASN B CA 1
ATOM 2900 C C . ASN B 1 157 ? 3.776 162.494 74.832 1.00 63.30 157 ASN B C 1
ATOM 2901 O O . ASN B 1 157 ? 4.604 161.817 74.224 1.00 77.68 157 ASN B O 1
ATOM 2906 N N . GLN B 1 158 ? 3.985 163.777 75.139 1.00 68.21 158 GLN B N 1
ATOM 2907 C CA . GLN B 1 158 ? 5.224 164.467 74.763 1.00 69.18 158 GLN B CA 1
ATOM 2908 C C . GLN B 1 158 ? 6.417 163.680 75.308 1.00 65.34 158 GLN B C 1
ATOM 2909 O O . GLN B 1 158 ? 7.465 163.589 74.669 1.00 77.02 158 GLN B O 1
ATOM 2915 N N . LEU B 1 159 ? 6.229 163.109 76.493 1.00 46.57 159 LEU B N 1
ATOM 2916 C CA . LEU B 1 159 ? 7.245 162.313 77.173 1.00 45.82 159 LEU B CA 1
ATOM 2917 C C . LEU B 1 159 ? 7.552 161.045 76.400 1.00 59.16 159 LEU B C 1
ATOM 2918 O O . LEU B 1 159 ? 8.687 160.803 75.987 1.00 79.62 159 LEU B O 1
ATOM 2923 N N . ARG B 1 160 ? 6.517 160.221 76.247 1.00 64.91 160 ARG B N 1
ATOM 2924 C CA . ARG B 1 160 ? 6.615 158.943 75.547 1.00 54.59 160 ARG B CA 1
ATOM 2925 C C . ARG B 1 160 ? 7.057 159.074 74.102 1.00 43.78 160 ARG B C 1
ATOM 2926 O O . ARG B 1 160 ? 7.148 158.078 73.396 1.00 59.27 160 ARG B O 1
ATOM 2934 N N . GLY B 1 161 ? 7.309 160.299 73.660 1.00 40.23 161 GLY B N 1
ATOM 2935 C CA . GLY B 1 161 ? 7.759 160.512 72.298 1.00 40.49 161 GLY B CA 1
ATOM 2936 C C . GLY B 1 161 ? 6.632 160.630 71.308 1.00 42.75 161 GLY B C 1
ATOM 2937 O O . GLY B 1 161 ? 6.827 160.407 70.111 1.00 62.55 161 GLY B O 1
ATOM 2938 N N . ILE B 1 162 ? 5.455 161.002 71.804 1.00 54.76 162 ILE B N 1
ATOM 2939 C CA . ILE B 1 162 ? 4.256 161.142 70.973 1.00 59.08 162 ILE B CA 1
ATOM 2940 C C . ILE B 1 162 ? 3.811 162.584 70.853 1.00 49.63 162 ILE B C 1
ATOM 2941 O O . ILE B 1 162 ? 3.443 163.200 71.842 1.00 47.12 162 ILE B O 1
ATOM 2946 N N . GLU B 1 163 ? 3.821 163.119 69.641 1.00 71.43 163 GLU B N 1
ATOM 2947 C CA . GLU B 1 163 ? 3.379 164.487 69.451 1.00 80.15 163 GLU B CA 1
ATOM 2948 C C . GLU B 1 163 ? 1.867 164.486 69.351 1.00 77.49 163 GLU B C 1
ATOM 2949 O O . GLU B 1 163 ? 1.279 163.661 68.657 1.00 94.38 163 GLU B O 1
ATOM 2955 N N . SER B 1 164 ? 1.237 165.395 70.080 1.00 71.82 164 SER B N 1
ATOM 2956 C CA . SER B 1 164 ? -0.213 165.498 70.073 1.00 64.08 164 SER B CA 1
ATOM 2957 C C . SER B 1 164 ? -0.615 166.951 70.194 1.00 47.89 164 SER B C 1
ATOM 2958 O O . SER B 1 164 ? 0.096 167.756 70.783 1.00 62.19 164 SER B O 1
ATOM 2961 N N . ASN B 1 165 ? -1.749 167.286 69.604 1.00 43.86 165 ASN B N 1
ATOM 2962 C CA . ASN B 1 165 ? -2.262 168.639 69.646 1.00 43.34 165 ASN B CA 1
ATOM 2963 C C . ASN B 1 165 ? -3.227 168.740 70.830 1.00 47.56 165 ASN B C 1
ATOM 2964 O O . ASN B 1 165 ? -4.244 168.040 70.870 1.00 50.08 165 ASN B O 1
ATOM 2969 N N . PHE B 1 166 ? -2.903 169.611 71.785 1.00 47.02 166 PHE B N 1
ATOM 2970 C CA . PHE B 1 166 ? -3.715 169.774 72.974 1.00 42.65 166 PHE B CA 1
ATOM 2971 C C . PHE B 1 166 ? -5.206 169.931 72.741 1.00 43.48 166 PHE B C 1
ATOM 2972 O O . PHE B 1 166 ? -6.011 169.255 73.385 1.00 45.59 166 PHE B O 1
ATOM 2980 N N . GLU B 1 167 ? -5.584 170.816 71.830 1.00 45.29 167 GLU B N 1
ATOM 2981 C CA . GLU B 1 167 ? -6.994 171.030 71.570 1.00 43.96 167 GLU B CA 1
ATOM 2982 C C . GLU B 1 167 ? -7.699 169.781 71.056 1.00 41.29 167 GLU B C 1
ATOM 2983 O O . GLU B 1 167 ? -8.823 169.499 71.459 1.00 44.47 167 GLU B O 1
ATOM 2989 N N . ASP B 1 168 ? -7.048 169.028 70.176 1.00 43.74 168 ASP B N 1
ATOM 2990 C CA . ASP B 1 168 ? -7.643 167.794 69.668 1.00 46.39 168 ASP B CA 1
ATOM 2991 C C . ASP B 1 168 ? -7.804 166.799 70.818 1.00 38.95 168 ASP B C 1
ATOM 2992 O O . ASP B 1 168 ? -8.831 166.134 70.950 1.00 39.75 168 ASP B O 1
ATOM 2997 N N . LEU B 1 169 ? -6.766 166.703 71.637 1.00 32.43 169 LEU B N 1
ATOM 2998 C CA . LEU B 1 169 ? -6.762 165.812 72.785 1.00 26.69 169 LEU B CA 1
ATOM 2999 C C . LEU B 1 169 ? -7.955 166.117 73.693 1.00 33.50 169 LEU B C 1
ATOM 3000 O O . LEU B 1 169 ? -8.729 165.223 74.034 1.00 45.70 169 LEU B O 1
ATOM 3005 N N . LYS B 1 170 ? -8.102 167.387 74.064 1.00 33.56 170 LYS B N 1
ATOM 3006 C CA . LYS B 1 170 ? -9.185 167.832 74.932 1.00 29.96 170 LYS B CA 1
ATOM 3007 C C . LYS B 1 170 ? -10.542 167.531 74.287 1.00 29.55 170 LYS B C 1
ATOM 3008 O O . LYS B 1 170 ? -11.461 166.991 74.920 1.00 25.13 170 LYS B O 1
ATOM 3014 N N . ARG B 1 171 ? -10.646 167.855 73.008 1.00 17.26 171 ARG B N 1
ATOM 3015 C CA . ARG B 1 171 ? -11.859 167.636 72.253 1.00 23.28 171 ARG B CA 1
ATOM 3016 C C . ARG B 1 171 ? -12.255 166.147 72.222 1.00 34.77 171 ARG B C 1
ATOM 3017 O O . ARG B 1 171 ? -13.416 165.782 72.480 1.00 32.66 171 ARG B O 1
ATOM 3025 N N . ASP B 1 172 ? -11.292 165.286 71.903 1.00 35.69 172 ASP B N 1
ATOM 3026 C CA . ASP B 1 172 ? -11.549 163.844 71.844 1.00 32.93 172 ASP B CA 1
ATOM 3027 C C . ASP B 1 172 ? -11.907 163.246 73.201 1.00 24.48 172 ASP B C 1
ATOM 3028 O O . ASP B 1 172 ? -12.805 162.406 73.289 1.00 25.58 172 ASP B O 1
ATOM 3033 N N . ILE B 1 173 ? -11.215 163.669 74.253 1.00 23.51 173 ILE B N 1
ATOM 3034 C CA . ILE B 1 173 ? -11.510 163.156 75.586 1.00 19.69 173 ILE B CA 1
ATOM 3035 C C . ILE B 1 173 ? -12.922 163.561 75.995 1.00 23.07 173 ILE B C 1
ATOM 3036 O O . ILE B 1 173 ? -13.648 162.778 76.594 1.00 29.66 173 ILE B O 1
ATOM 3041 N N . GLU B 1 174 ? -13.305 164.785 75.652 1.00 26.71 174 GLU B N 1
ATOM 3042 C CA . GLU B 1 174 ? -14.623 165.307 75.994 1.00 34.70 174 GLU B CA 1
ATOM 3043 C C . GLU B 1 174 ? -15.693 164.487 75.294 1.00 23.89 174 GLU B C 1
ATOM 3044 O O . GLU B 1 174 ? -16.690 164.087 75.887 1.00 28.81 174 GLU B O 1
ATOM 3050 N N . ALA B 1 175 ? -15.476 164.255 74.007 1.00 21.71 175 ALA B N 1
ATOM 3051 C CA . ALA B 1 175 ? -16.421 163.496 73.205 1.00 23.12 175 ALA B CA 1
ATOM 3052 C C . ALA B 1 175 ? -16.553 162.038 73.645 1.00 27.23 175 ALA B C 1
ATOM 3053 O O . ALA B 1 175 ? -17.655 161.487 73.612 1.00 23.74 175 ALA B O 1
ATOM 3055 N N . ARG B 1 176 ? -15.446 161.409 74.044 1.00 31.96 176 ARG B N 1
ATOM 3056 C CA . ARG B 1 176 ? -15.496 160.014 74.491 1.00 16.27 176 ARG B CA 1
ATOM 3057 C C . ARG B 1 176 ? -16.271 159.942 75.801 1.00 15.56 176 ARG B C 1
ATOM 3058 O O . ARG B 1 176 ? -17.165 159.099 75.944 1.00 25.97 176 ARG B O 1
ATOM 3066 N N . ASP B 1 177 ? -15.951 160.831 76.744 1.00 19.69 177 ASP B N 1
ATOM 3067 C CA . ASP B 1 177 ? -16.661 160.865 78.023 1.00 22.83 177 ASP B CA 1
ATOM 3068 C C . ASP B 1 177 ? -18.155 161.076 77.803 1.00 21.77 177 ASP B C 1
ATOM 3069 O O . ASP B 1 177 ? -18.997 160.403 78.395 1.00 22.86 177 ASP B O 1
ATOM 3074 N N . GLN B 1 178 ? -18.485 162.007 76.926 1.00 28.63 178 GLN B N 1
ATOM 3075 C CA . GLN B 1 178 ? -19.882 162.317 76.668 1.00 29.87 178 GLN B CA 1
ATOM 3076 C C . GLN B 1 178 ? -20.599 161.081 76.151 1.00 31.04 178 GLN B C 1
ATOM 3077 O O . GLN B 1 178 ? -21.671 160.693 76.627 1.00 25.69 178 GLN B O 1
ATOM 3083 N N . TYR B 1 179 ? -19.995 160.456 75.152 1.00 28.76 179 TYR B N 1
ATOM 3084 C CA . TYR B 1 179 ? -20.596 159.272 74.568 1.00 13.74 179 TYR B CA 1
ATOM 3085 C C . TYR B 1 179 ? -20.763 158.155 75.613 1.00 22.61 179 TYR B C 1
ATOM 3086 O O . TYR B 1 179 ? -21.814 157.521 75.673 1.00 28.56 179 TYR B O 1
ATOM 3095 N N . ASP B 1 180 ? -19.732 157.923 76.430 1.00 29.09 180 ASP B N 1
ATOM 3096 C CA . ASP B 1 180 ? -19.787 156.890 77.466 1.00 14.17 180 ASP B CA 1
ATOM 3097 C C . ASP B 1 180 ? -20.781 157.179 78.593 1.00 22.39 180 ASP B C 1
ATOM 3098 O O . ASP B 1 180 ? -21.294 156.250 79.211 1.00 23.92 180 ASP B O 1
ATOM 3103 N N . MET B 1 181 ? -21.037 158.458 78.866 1.00 28.76 181 MET B N 1
ATOM 3104 C CA . MET B 1 181 ? -21.972 158.854 79.931 1.00 33.00 181 MET B CA 1
ATOM 3105 C C . MET B 1 181 ? -23.406 158.768 79.442 1.00 24.88 181 MET B C 1
ATOM 3106 O O . MET B 1 181 ? -24.320 158.590 80.225 1.00 38.01 181 MET B O 1
ATOM 3111 N N . ASN B 1 182 ? -23.585 158.927 78.136 1.00 27.06 182 ASN B N 1
ATOM 3112 C CA . ASN B 1 182 ? -24.914 158.921 77.543 1.00 27.40 182 ASN B CA 1
ATOM 3113 C C . ASN B 1 182 ? -25.390 157.658 76.857 1.00 35.65 182 ASN B C 1
ATOM 3114 O O . ASN B 1 182 ? -26.555 157.583 76.487 1.00 31.16 182 ASN B O 1
ATOM 3119 N N . ARG B 1 183 ? -24.518 156.669 76.676 1.00 36.60 183 ARG B N 1
ATOM 3120 C CA . ARG B 1 183 ? -24.954 155.449 76.008 1.00 31.40 183 ARG B CA 1
ATOM 3121 C C . ARG B 1 183 ? -26.036 154.756 76.822 1.00 29.04 183 ARG B C 1
ATOM 3122 O O . ARG B 1 183 ? -26.112 154.908 78.034 1.00 35.75 183 ARG B O 1
ATOM 3130 N N . GLU B 1 184 ? -26.855 153.976 76.131 1.00 30.59 184 GLU B N 1
ATOM 3131 C CA . GLU B 1 184 ? -27.961 153.244 76.738 1.00 27.30 184 GLU B CA 1
ATOM 3132 C C . GLU B 1 184 ? -27.555 152.169 77.742 1.00 31.05 184 GLU B C 1
ATOM 3133 O O . GLU B 1 184 ? -28.150 152.052 78.809 1.00 38.25 184 GLU B O 1
ATOM 3139 N N . ILE B 1 185 ? -26.557 151.371 77.384 1.00 23.36 185 ILE B N 1
ATOM 3140 C CA . ILE B 1 185 ? -26.111 150.275 78.244 1.00 20.22 185 ILE B CA 1
ATOM 3141 C C . ILE B 1 185 ? -24.925 150.614 79.162 1.00 32.65 185 ILE B C 1
ATOM 3142 O O . ILE B 1 185 ? -23.890 151.101 78.699 1.00 33.41 185 ILE B O 1
ATOM 3147 N N . SER B 1 186 ? -25.100 150.351 80.461 1.00 31.55 186 SER B N 1
ATOM 3148 C CA . SER B 1 186 ? -24.068 150.579 81.484 1.00 28.73 186 SER B CA 1
ATOM 3149 C C . SER B 1 186 ? -23.217 151.829 81.267 1.00 24.15 186 SER B C 1
ATOM 3150 O O . SER B 1 186 ? -21.996 151.747 81.194 1.00 32.07 186 SER B O 1
ATOM 3153 N N . PRO B 1 187 ? -23.849 153.001 81.158 1.00 35.84 187 PRO B N 1
ATOM 3154 C CA . PRO B 1 187 ? -23.024 154.191 80.954 1.00 35.06 187 PRO B CA 1
ATOM 3155 C C . PRO B 1 187 ? -22.146 154.482 82.166 1.00 32.35 187 PRO B C 1
ATOM 3156 O O . PRO B 1 187 ? -22.369 153.951 83.253 1.00 41.27 187 PRO B O 1
ATOM 3160 N N . LEU B 1 188 ? -21.133 155.312 81.953 1.00 21.74 188 LEU B N 1
ATOM 3161 C CA . LEU B 1 188 ? -20.218 155.707 83.012 1.00 29.29 188 LEU B CA 1
ATOM 3162 C C . LEU B 1 188 ? -21.019 156.476 84.051 1.00 29.86 188 LEU B C 1
ATOM 3163 O O . LEU B 1 188 ? -21.665 157.473 83.726 1.00 26.52 188 LEU B O 1
ATOM 3168 N N . ARG B 1 189 ? -21.008 155.994 85.284 1.00 34.50 189 ARG B N 1
ATOM 3169 C CA . ARG B 1 189 ? -21.672 156.702 86.358 1.00 27.16 189 ARG B CA 1
ATOM 3170 C C . ARG B 1 189 ? -21.245 156.135 87.704 1.00 31.15 189 ARG B C 1
ATOM 3171 O O . ARG B 1 189 ? -20.865 154.968 87.809 1.00 41.66 189 ARG B O 1
ATOM 3179 N N . LYS B 1 190 ? -21.274 156.986 88.721 1.00 28.24 190 LYS B N 1
ATOM 3180 C CA . LYS B 1 190 ? -20.878 156.606 90.065 1.00 21.88 190 LYS B CA 1
ATOM 3181 C C . LYS B 1 190 ? -21.865 155.678 90.781 1.00 28.19 190 LYS B C 1
ATOM 3182 O O . LYS B 1 190 ? -23.069 155.946 90.817 1.00 34.77 190 LYS B O 1
ATOM 3188 N N . ALA B 1 191 ? -21.348 154.588 91.349 1.00 28.52 191 ALA B N 1
ATOM 3189 C CA . ALA B 1 191 ? -22.185 153.651 92.105 1.00 35.82 191 ALA B CA 1
ATOM 3190 C C . ALA B 1 191 ? -22.591 154.374 93.387 1.00 33.06 191 ALA B C 1
ATOM 3191 O O . ALA B 1 191 ? -21.883 155.282 93.824 1.00 29.25 191 ALA B O 1
ATOM 3193 N N . ASP B 1 192 ? -23.708 153.977 93.989 1.00 43.87 192 ASP B N 1
ATOM 3194 C CA . ASP B 1 192 ? -24.164 154.636 95.206 1.00 33.23 192 ASP B CA 1
ATOM 3195 C C . ASP B 1 192 ? -23.196 154.498 96.362 1.00 34.55 192 ASP B C 1
ATOM 3196 O O . ASP B 1 192 ? -23.090 155.410 97.174 1.00 41.85 192 ASP B O 1
ATOM 3201 N N . ASP B 1 193 ? -22.473 153.384 96.438 1.00 29.15 193 ASP B N 1
ATOM 3202 C CA . ASP B 1 193 ? -21.544 153.189 97.544 1.00 20.83 193 ASP B CA 1
ATOM 3203 C C . ASP B 1 193 ? -20.097 153.504 97.170 1.00 24.87 193 ASP B C 1
ATOM 3204 O O . ASP B 1 193 ? -19.160 153.105 97.865 1.00 36.70 193 ASP B O 1
ATOM 3209 N N . ALA B 1 194 ? -19.912 154.221 96.069 1.00 22.49 194 ALA B N 1
ATOM 3210 C CA . ALA B 1 194 ? -18.567 154.590 95.628 1.00 27.72 194 ALA B CA 1
ATOM 3211 C C . ALA B 1 194 ? -18.121 155.883 96.296 1.00 33.37 194 ALA B C 1
ATOM 3212 O O . ALA B 1 194 ? -18.936 156.686 96.737 1.00 41.86 194 ALA B O 1
ATOM 3214 N N . VAL B 1 195 ? -16.811 156.080 96.344 1.00 26.45 195 VAL B N 1
ATOM 3215 C CA . VAL B 1 195 ? -16.208 157.264 96.951 1.00 24.12 195 VAL B CA 1
ATOM 3216 C C . VAL B 1 195 ? -15.587 158.141 95.866 1.00 33.24 195 VAL B C 1
ATOM 3217 O O . VAL B 1 195 ? -14.727 157.691 95.096 1.00 34.68 195 VAL B O 1
ATOM 3221 N N . THR B 1 196 ? -15.995 159.399 95.798 1.00 29.31 196 THR B N 1
ATOM 3222 C CA . THR B 1 196 ? -15.419 160.279 94.790 1.00 26.29 196 THR B CA 1
ATOM 3223 C C . THR B 1 196 ? -14.001 160.630 95.177 1.00 26.09 196 THR B C 1
ATOM 3224 O O . THR B 1 196 ? -13.705 160.841 96.343 1.00 24.99 196 THR B O 1
ATOM 3228 N N . LEU B 1 197 ? -13.110 160.671 94.197 1.00 28.10 197 LEU B N 1
ATOM 3229 C CA . LEU B 1 197 ? -11.717 161.027 94.480 1.00 20.71 197 LEU B CA 1
ATOM 3230 C C . LEU B 1 197 ? -11.216 161.888 93.338 1.00 21.99 197 LEU B C 1
ATOM 3231 O O . LEU B 1 197 ? -11.071 161.428 92.196 1.00 27.92 197 LEU B O 1
ATOM 3236 N N . ASP B 1 198 ? -10.962 163.147 93.657 1.00 26.72 198 ASP B N 1
ATOM 3237 C CA . ASP B 1 198 ? -10.472 164.092 92.671 1.00 25.99 198 ASP B CA 1
ATOM 3238 C C . ASP B 1 198 ? -8.982 163.891 92.584 1.00 35.15 198 ASP B C 1
ATOM 3239 O O . ASP B 1 198 ? -8.297 163.897 93.603 1.00 23.32 198 ASP B O 1
ATOM 3244 N N . THR B 1 199 ? -8.456 163.715 91.379 1.00 37.94 199 THR B N 1
ATOM 3245 C CA . THR B 1 199 ? -7.018 163.540 91.281 1.00 28.20 199 THR B CA 1
ATOM 3246 C C . THR B 1 199 ? -6.298 164.814 90.892 1.00 33.23 199 THR B C 1
ATOM 3247 O O . THR B 1 199 ? -5.063 164.826 90.868 1.00 26.40 199 THR B O 1
ATOM 3251 N N . THR B 1 200 ? -7.019 165.894 90.603 1.00 38.31 200 THR B N 1
ATOM 3252 C CA . THR B 1 200 ? -6.273 167.073 90.195 1.00 33.07 200 THR B CA 1
ATOM 3253 C C . THR B 1 200 ? -5.297 167.593 91.233 1.00 35.91 200 THR B C 1
ATOM 3254 O O . THR B 1 200 ? -5.525 167.547 92.445 1.00 30.90 200 THR B O 1
ATOM 3258 N N . GLY B 1 201 ? -4.172 168.074 90.727 1.00 44.70 201 GLY B N 1
ATOM 3259 C CA . GLY B 1 201 ? -3.137 168.608 91.591 1.00 42.56 201 GLY B CA 1
ATOM 3260 C C . GLY B 1 201 ? -2.646 167.602 92.607 1.00 54.02 201 GLY B C 1
ATOM 3261 O O . GLY B 1 201 ? -2.292 167.967 93.726 1.00 62.91 201 GLY B O 1
ATOM 3262 N N . LYS B 1 202 ? -2.626 166.331 92.227 1.00 61.49 202 LYS B N 1
ATOM 3263 C CA . LYS B 1 202 ? -2.164 165.282 93.126 1.00 47.78 202 LYS B CA 1
ATOM 3264 C C . LYS B 1 202 ? -1.201 164.334 92.432 1.00 52.25 202 LYS B C 1
ATOM 3265 O O . LYS B 1 202 ? -1.458 163.854 91.324 1.00 51.22 202 LYS B O 1
ATOM 3271 N N . SER B 1 203 ? -0.090 164.064 93.109 1.00 45.78 203 SER B N 1
ATOM 3272 C CA . SER B 1 203 ? 0.930 163.159 92.606 1.00 46.10 203 SER B CA 1
ATOM 3273 C C . SER B 1 203 ? 0.368 161.760 92.431 1.00 45.07 203 SER B C 1
ATOM 3274 O O . SER B 1 203 ? -0.453 161.305 93.232 1.00 45.34 203 SER B O 1
ATOM 3277 N N . ILE B 1 204 ? 0.826 161.071 91.392 1.00 50.81 204 ILE B N 1
ATOM 3278 C CA . ILE B 1 204 ? 0.368 159.711 91.138 1.00 51.54 204 ILE B CA 1
ATOM 3279 C C . ILE B 1 204 ? 0.519 158.879 92.412 1.00 49.11 204 ILE B C 1
ATOM 3280 O O . ILE B 1 204 ? -0.197 157.902 92.627 1.00 42.46 204 ILE B O 1
ATOM 3285 N N . GLU B 1 205 ? 1.456 159.281 93.259 1.00 55.01 205 GLU B N 1
ATOM 3286 C CA . GLU B 1 205 ? 1.699 158.579 94.507 1.00 49.31 205 GLU B CA 1
ATOM 3287 C C . GLU B 1 205 ? 0.690 158.982 95.578 1.00 50.64 205 GLU B C 1
ATOM 3288 O O . GLU B 1 205 ? 0.190 158.136 96.325 1.00 46.06 205 GLU B O 1
ATOM 3294 N N . GLU B 1 206 ? 0.390 160.274 95.651 1.00 49.14 206 GLU B N 1
ATOM 3295 C CA . GLU B 1 206 ? -0.560 160.758 96.634 1.00 32.87 206 GLU B CA 1
ATOM 3296 C C . GLU B 1 206 ? -1.932 160.103 96.442 1.00 32.38 206 GLU B C 1
ATOM 3297 O O . GLU B 1 206 ? -2.549 159.683 97.413 1.00 37.41 206 GLU B O 1
ATOM 3303 N N . VAL B 1 207 ? -2.384 159.986 95.197 1.00 33.60 207 VAL B N 1
ATOM 3304 C CA . VAL B 1 207 ? -3.666 159.355 94.892 1.00 42.56 207 VAL B CA 1
ATOM 3305 C C . VAL B 1 207 ? -3.631 157.895 95.334 1.00 47.82 207 VAL B C 1
ATOM 3306 O O . VAL B 1 207 ? -4.614 157.369 95.861 1.00 46.43 207 VAL B O 1
ATOM 3310 N N . THR B 1 208 ? -2.492 157.243 95.100 1.00 47.53 208 THR B N 1
ATOM 3311 C CA . THR B 1 208 ? -2.302 155.840 95.487 1.00 45.66 208 THR B CA 1
ATOM 3312 C C . THR B 1 208 ? -2.417 155.732 97.006 1.00 35.29 208 THR B C 1
ATOM 3313 O O . THR B 1 208 ? -3.093 154.847 97.538 1.00 36.18 208 THR B O 1
ATOM 3317 N N . ASP B 1 209 ? -1.730 156.626 97.708 1.00 28.91 209 ASP B N 1
ATOM 3318 C CA . ASP B 1 209 ? -1.781 156.600 99.162 1.00 29.99 209 ASP B CA 1
ATOM 3319 C C . ASP B 1 209 ? -3.195 156.805 99.690 1.00 38.98 209 ASP B C 1
ATOM 3320 O O . ASP B 1 209 ? -3.575 156.194 100.693 1.00 32.39 209 ASP B O 1
ATOM 3325 N N . GLU B 1 210 ? -3.969 157.666 99.030 1.00 39.33 210 GLU B N 1
ATOM 3326 C CA . GLU B 1 210 ? -5.334 157.901 99.475 1.00 31.86 210 GLU B CA 1
ATOM 3327 C C . GLU B 1 210 ? -6.159 156.641 99.359 1.00 25.02 210 GLU B C 1
ATOM 3328 O O . GLU B 1 210 ? -6.888 156.290 100.287 1.00 30.55 210 GLU B O 1
ATOM 3334 N N . ILE B 1 211 ? -6.042 155.958 98.227 1.00 25.08 211 ILE B N 1
ATOM 3335 C CA . ILE B 1 211 ? -6.802 154.733 98.025 1.00 30.89 211 ILE B CA 1
ATOM 3336 C C . ILE B 1 211 ? -6.369 153.678 99.033 1.00 26.26 211 ILE B C 1
ATOM 3337 O O . ILE B 1 211 ? -7.191 152.959 99.599 1.00 29.80 211 ILE B O 1
ATOM 3342 N N . LEU B 1 212 ? -5.070 153.590 99.269 1.00 25.03 212 LEU B N 1
ATOM 3343 C CA . LEU B 1 212 ? -4.571 152.612 100.222 1.00 30.57 212 LEU B CA 1
ATOM 3344 C C . LEU B 1 212 ? -5.149 152.918 101.594 1.00 41.83 212 LEU B C 1
ATOM 3345 O O . LEU B 1 212 ? -5.527 152.008 102.340 1.00 40.08 212 LEU B O 1
ATOM 3350 N N . ALA B 1 213 ? -5.222 154.204 101.929 1.00 50.44 213 ALA B N 1
ATOM 3351 C CA . ALA B 1 213 ? -5.775 154.605 103.217 1.00 32.84 213 ALA B CA 1
ATOM 3352 C C . ALA B 1 213 ? -7.208 154.112 103.344 1.00 32.06 213 ALA B C 1
ATOM 3353 O O . ALA B 1 213 ? -7.611 153.689 104.422 1.00 32.13 213 ALA B O 1
ATOM 3355 N N . MET B 1 214 ? -7.976 154.156 102.256 1.00 33.51 214 MET B N 1
ATOM 3356 C CA . MET B 1 214 ? -9.353 153.659 102.307 1.00 24.63 214 MET B CA 1
ATOM 3357 C C . MET B 1 214 ? -9.347 152.144 102.455 1.00 33.22 214 MET B C 1
ATOM 3358 O O . MET B 1 214 ? -10.169 151.574 103.173 1.00 33.92 214 MET B O 1
ATOM 3363 N N . VAL B 1 215 ? -8.421 151.496 101.760 1.00 33.01 215 VAL B N 1
ATOM 3364 C CA . VAL B 1 215 ? -8.323 150.043 101.801 1.00 34.26 215 VAL B CA 1
ATOM 3365 C C . VAL B 1 215 ? -8.035 149.556 103.214 1.00 34.53 215 VAL B C 1
ATOM 3366 O O . VAL B 1 215 ? -8.585 148.553 103.659 1.00 34.84 215 VAL B O 1
ATOM 3370 N N . SER B 1 216 ? -7.169 150.273 103.918 1.00 36.49 216 SER B N 1
ATOM 3371 C CA . SER B 1 216 ? -6.822 149.891 105.281 1.00 42.46 216 SER B CA 1
ATOM 3372 C C . SER B 1 216 ? -8.049 149.899 106.184 1.00 44.80 216 SER B C 1
ATOM 3373 O O . SER B 1 216 ? -8.088 149.207 107.200 1.00 40.84 216 SER B O 1
ATOM 3376 N N . GLN B 1 217 ? -9.052 150.688 105.835 1.00 50.42 217 GLN B N 1
ATOM 3377 C CA . GLN B 1 217 ? -10.224 150.711 106.687 1.00 38.76 217 GLN B CA 1
ATOM 3378 C C . GLN B 1 217 ? -11.247 149.658 106.299 1.00 55.43 217 GLN B C 1
ATOM 3379 O O . GLN B 1 217 ? -12.324 149.577 106.885 1.00 54.47 217 GLN B O 1
ATOM 3385 N N . ILE B 1 218 ? -10.875 148.811 105.344 1.00 67.88 218 ILE B N 1
ATOM 3386 C CA . ILE B 1 218 ? -11.764 147.763 104.845 1.00 67.03 218 ILE B CA 1
ATOM 3387 C C . ILE B 1 218 ? -11.050 146.414 104.882 1.00 61.13 218 ILE B C 1
ATOM 3388 O O . ILE B 1 218 ? -11.569 145.490 105.541 1.00 63.90 218 ILE B O 1
ATOM 3393 N N . ALA C 1 3 ? -32.500 110.798 41.129 1.00 44.32 3 ALA C N 1
ATOM 3394 C CA . ALA C 1 3 ? -31.687 111.067 42.356 1.00 50.39 3 ALA C CA 1
ATOM 3395 C C . ALA C 1 3 ? -30.939 109.800 42.762 1.00 48.62 3 ALA C C 1
ATOM 3396 O O . ALA C 1 3 ? -31.507 108.901 43.379 1.00 42.96 3 ALA C O 1
ATOM 3398 N N . ILE C 1 4 ? -29.656 109.752 42.433 1.00 41.35 4 ILE C N 1
ATOM 3399 C CA . ILE C 1 4 ? -28.834 108.588 42.716 1.00 34.52 4 ILE C CA 1
ATOM 3400 C C . ILE C 1 4 ? -27.448 109.002 43.223 1.00 35.73 4 ILE C C 1
ATOM 3401 O O . ILE C 1 4 ? -26.979 110.100 42.934 1.00 34.75 4 ILE C O 1
ATOM 3406 N N . ASN C 1 5 ? -26.811 108.127 44.000 1.00 35.57 5 ASN C N 1
ATOM 3407 C CA . ASN C 1 5 ? -25.450 108.355 44.485 1.00 29.44 5 ASN C CA 1
ATOM 3408 C C . ASN C 1 5 ? -24.608 107.210 43.940 1.00 36.44 5 ASN C C 1
ATOM 3409 O O . ASN C 1 5 ? -25.043 106.059 43.948 1.00 38.54 5 ASN C O 1
ATOM 3414 N N . ILE C 1 6 ? -23.414 107.532 43.458 1.00 25.98 6 ILE C N 1
ATOM 3415 C CA . ILE C 1 6 ? -22.522 106.535 42.917 1.00 19.38 6 ILE C CA 1
ATOM 3416 C C . ILE C 1 6 ? -21.216 106.540 43.705 1.00 24.09 6 ILE C C 1
ATOM 3417 O O . ILE C 1 6 ? -20.555 107.573 43.820 1.00 33.84 6 ILE C O 1
ATOM 3422 N N . ALA C 1 7 ? -20.863 105.389 44.267 1.00 23.62 7 ALA C N 1
ATOM 3423 C CA . ALA C 1 7 ? -19.627 105.260 45.027 1.00 16.29 7 ALA C CA 1
ATOM 3424 C C . ALA C 1 7 ? -18.553 104.681 44.112 1.00 17.03 7 ALA C C 1
ATOM 3425 O O . ALA C 1 7 ? -18.761 103.664 43.443 1.00 41.96 7 ALA C O 1
ATOM 3427 N N . LEU C 1 8 ? -17.402 105.341 44.096 1.00 15.85 8 LEU C N 1
ATOM 3428 C CA . LEU C 1 8 ? -16.284 104.938 43.261 1.00 21.05 8 LEU C CA 1
ATOM 3429 C C . LEU C 1 8 ? -15.055 104.758 44.132 1.00 27.12 8 LEU C C 1
ATOM 3430 O O . LEU C 1 8 ? -14.373 105.742 44.441 1.00 26.98 8 LEU C O 1
ATOM 3435 N N . ASP C 1 9 ? -14.770 103.527 44.542 1.00 21.35 9 ASP C N 1
ATOM 3436 C CA . ASP C 1 9 ? -13.600 103.271 45.380 1.00 17.14 9 ASP C CA 1
ATOM 3437 C C . ASP C 1 9 ? -12.480 102.628 44.593 1.00 18.72 9 ASP C C 1
ATOM 3438 O O . ASP C 1 9 ? -12.726 101.967 43.597 1.00 29.15 9 ASP C O 1
ATOM 3443 N N . GLY C 1 10 ? -11.245 102.816 45.052 1.00 27.14 10 GLY C N 1
ATOM 3444 C CA . GLY C 1 10 ? -10.113 102.241 44.346 1.00 31.78 10 GLY C CA 1
ATOM 3445 C C . GLY C 1 10 ? -8.779 102.700 44.892 1.00 30.28 10 GLY C C 1
ATOM 3446 O O . GLY C 1 10 ? -8.725 103.664 45.656 1.00 27.29 10 GLY C O 1
ATOM 3447 N N . PRO C 1 11 ? -7.675 102.044 44.497 1.00 32.43 11 PRO C N 1
ATOM 3448 C CA . PRO C 1 11 ? -6.312 102.358 44.942 1.00 28.22 11 PRO C CA 1
ATOM 3449 C C . PRO C 1 11 ? -5.779 103.668 44.338 1.00 41.76 11 PRO C C 1
ATOM 3450 O O . PRO C 1 11 ? -6.464 104.349 43.569 1.00 33.37 11 PRO C O 1
ATOM 3454 N N . ALA C 1 12 ? -4.540 104.008 44.671 1.00 40.70 12 ALA C N 1
ATOM 3455 C CA . ALA C 1 12 ? -3.930 105.232 44.154 1.00 25.17 12 ALA C CA 1
ATOM 3456 C C . ALA C 1 12 ? -3.652 105.196 42.645 1.00 23.12 12 ALA C C 1
ATOM 3457 O O . ALA C 1 12 ? -3.334 104.155 42.063 1.00 34.26 12 ALA C O 1
ATOM 3459 N N . ALA C 1 13 ? -3.803 106.355 42.017 1.00 34.34 13 ALA C N 1
ATOM 3460 C CA . ALA C 1 13 ? -3.581 106.524 40.582 1.00 35.05 13 ALA C CA 1
ATOM 3461 C C . ALA C 1 13 ? -4.352 105.541 39.732 1.00 39.57 13 ALA C C 1
ATOM 3462 O O . ALA C 1 13 ? -3.870 105.130 38.682 1.00 57.10 13 ALA C O 1
ATOM 3464 N N . ALA C 1 14 ? -5.555 105.185 40.180 1.00 50.14 14 ALA C N 1
ATOM 3465 C CA . ALA C 1 14 ? -6.415 104.235 39.470 1.00 62.44 14 ALA C CA 1
ATOM 3466 C C . ALA C 1 14 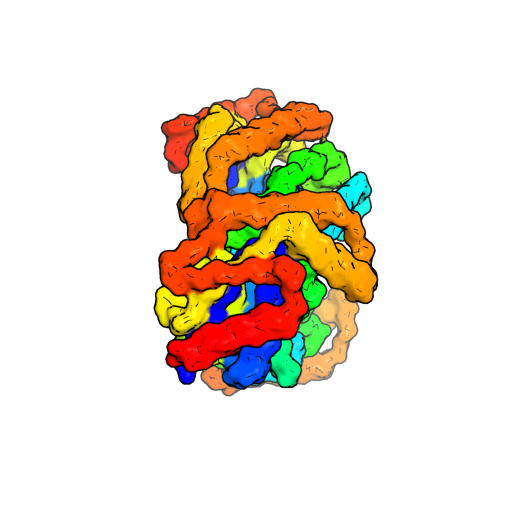? -7.255 104.909 38.389 1.00 63.78 14 ALA C C 1
ATOM 3467 O O . ALA C 1 14 ? -7.900 104.231 37.577 1.00 77.77 14 ALA C O 1
ATOM 3469 N N . GLY C 1 15 ? -7.245 106.239 38.392 1.00 50.62 15 GLY C N 1
ATOM 3470 C CA . GLY C 1 15 ? -8.026 107.007 37.430 1.00 59.21 15 GLY C CA 1
ATOM 3471 C C . GLY C 1 15 ? -9.297 107.629 38.018 1.00 59.70 15 GLY C C 1
ATOM 3472 O O . GLY C 1 15 ? -9.856 108.581 37.468 1.00 40.24 15 GLY C O 1
ATOM 3473 N N . LYS C 1 16 ? -9.735 107.085 39.151 1.00 67.52 16 LYS C N 1
ATOM 3474 C CA . LYS C 1 16 ? -10.936 107.516 39.869 1.00 55.13 16 LYS C CA 1
ATOM 3475 C C . LYS C 1 16 ? -11.485 108.913 39.575 1.00 45.44 16 LYS C C 1
ATOM 3476 O O . LYS C 1 16 ? -12.579 109.065 39.012 1.00 49.10 16 LYS C O 1
ATOM 3482 N N . SER C 1 17 ? -10.736 109.936 39.979 1.00 40.90 17 SER C N 1
ATOM 3483 C CA . SER C 1 17 ? -11.198 111.310 39.796 1.00 35.44 17 SER C CA 1
ATOM 3484 C C . SER C 1 17 ? -11.479 111.696 38.347 1.00 35.76 17 SER C C 1
ATOM 3485 O O . SER C 1 17 ? -12.470 112.371 38.085 1.00 32.71 17 SER C O 1
ATOM 3488 N N . THR C 1 18 ? -10.647 111.271 37.403 1.00 43.65 18 THR C N 1
ATOM 3489 C CA . THR C 1 18 ? -10.935 111.625 36.020 1.00 48.16 18 THR C CA 1
ATOM 3490 C C . THR C 1 18 ? -12.231 110.945 35.617 1.00 45.82 18 THR C C 1
ATOM 3491 O O . THR C 1 18 ? -13.148 111.602 35.133 1.00 43.74 18 THR C O 1
ATOM 3495 N N . ILE C 1 19 ? -12.308 109.640 35.853 1.00 40.63 19 ILE C N 1
ATOM 3496 C CA . ILE C 1 19 ? -13.500 108.856 35.568 1.00 35.64 19 ILE C CA 1
ATOM 3497 C C . ILE C 1 19 ? -14.737 109.505 36.196 1.00 26.31 19 ILE C C 1
ATOM 3498 O O . ILE C 1 19 ? -15.756 109.721 35.543 1.00 40.37 19 ILE C O 1
ATOM 3503 N N . ALA C 1 20 ? -14.635 109.793 37.490 1.00 20.25 20 ALA C N 1
ATOM 3504 C CA . ALA C 1 20 ? -15.742 110.364 38.231 1.00 25.41 20 ALA C CA 1
ATOM 3505 C C . ALA C 1 20 ? -16.226 111.687 37.676 1.00 36.96 20 ALA C C 1
ATOM 3506 O O . ALA C 1 20 ? -17.404 112.024 37.804 1.00 37.33 20 ALA C O 1
ATOM 3508 N N . LYS C 1 21 ? -15.333 112.449 37.060 1.00 46.57 21 LYS C N 1
ATOM 3509 C CA . LYS C 1 21 ? -15.765 113.726 36.527 1.00 34.54 21 LYS C CA 1
ATOM 3510 C C . LYS C 1 21 ? -16.599 113.499 35.277 1.00 31.85 21 LYS C C 1
ATOM 3511 O O . LYS C 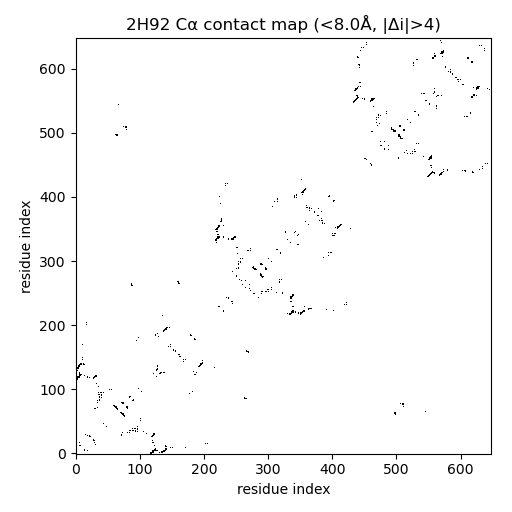1 21 ? -17.690 114.070 35.155 1.00 32.05 21 LYS C O 1
ATOM 3517 N N . ARG C 1 22 ? -16.106 112.661 34.363 1.00 30.84 22 ARG C N 1
ATOM 3518 C CA . ARG C 1 22 ? -16.845 112.386 33.138 1.00 25.48 22 ARG C CA 1
ATOM 3519 C C . ARG C 1 22 ? -18.218 111.794 33.434 1.00 32.51 22 ARG C C 1
ATOM 3520 O O . ARG C 1 22 ? -19.218 112.269 32.900 1.00 39.26 22 ARG C O 1
ATOM 3528 N N . VAL C 1 23 ? -18.260 110.787 34.305 1.00 30.30 23 VAL C N 1
ATOM 3529 C CA . VAL C 1 23 ? -19.517 110.154 34.697 1.00 29.30 23 VAL C CA 1
ATOM 3530 C C . VAL C 1 23 ? -20.488 111.207 35.211 1.00 28.38 23 VAL C C 1
ATOM 3531 O O . VAL C 1 23 ? -21.636 111.278 34.782 1.00 37.04 23 VAL C O 1
ATOM 3535 N N . ALA C 1 24 ? -20.015 112.029 36.141 1.00 35.38 24 ALA C N 1
ATOM 3536 C CA . ALA C 1 24 ? -20.850 113.078 36.723 1.00 26.35 24 ALA C CA 1
ATOM 3537 C C . ALA C 1 24 ? -21.377 114.011 35.648 1.00 32.39 24 ALA C C 1
ATOM 3538 O O . ALA C 1 24 ? -22.545 114.413 35.671 1.00 27.47 24 ALA C O 1
ATOM 3540 N N . SER C 1 25 ? -20.499 114.368 34.719 1.00 29.70 25 SER C N 1
ATOM 3541 C CA . SER C 1 25 ? -20.865 115.247 33.619 1.00 27.32 25 SER C CA 1
ATOM 3542 C C . SER C 1 25 ? -21.992 114.636 32.777 1.00 36.52 25 SER C C 1
ATOM 3543 O O . SER C 1 25 ? -23.025 115.267 32.565 1.00 45.60 25 SER C O 1
ATOM 3546 N N . GLU C 1 26 ? -21.793 113.404 32.319 1.00 40.20 26 GLU C N 1
ATOM 3547 C CA . GLU C 1 26 ? -22.796 112.699 31.510 1.00 34.04 26 GLU C CA 1
ATOM 3548 C C . GLU C 1 26 ? -24.145 112.528 32.208 1.00 29.91 26 GLU C C 1
ATOM 3549 O O . GLU C 1 26 ? -25.186 112.496 31.559 1.00 44.71 26 GLU C O 1
ATOM 3555 N N . LEU C 1 27 ? -24.130 112.427 33.531 1.00 30.51 27 LEU C N 1
ATOM 3556 C CA . LEU C 1 27 ? -25.370 112.237 34.285 1.00 28.69 27 LEU C CA 1
ATOM 3557 C C . LEU C 1 27 ? -25.871 113.513 34.933 1.00 32.43 27 LEU C C 1
ATOM 3558 O O . LEU C 1 27 ? -26.805 113.480 35.745 1.00 27.25 27 LEU C O 1
ATOM 3563 N N . SER C 1 28 ? -25.255 114.633 34.574 1.00 38.08 28 SER C N 1
ATOM 3564 C CA . SER C 1 28 ? -25.624 115.911 35.164 1.00 38.61 28 SER C CA 1
ATOM 3565 C C . SER C 1 28 ? -25.614 115.796 36.685 1.00 37.85 28 SER C C 1
ATOM 3566 O O . SER C 1 28 ? -26.544 116.235 37.370 1.00 42.26 28 SER C O 1
ATOM 3569 N N . MET C 1 29 ? -24.559 115.183 37.212 1.00 31.66 29 MET C N 1
ATOM 3570 C CA . MET C 1 29 ? -24.409 115.036 38.655 1.00 35.56 29 MET C CA 1
ATOM 3571 C C . MET C 1 29 ? -23.130 115.755 39.092 1.00 44.21 29 MET C C 1
ATOM 3572 O O . MET C 1 29 ? -22.384 116.288 38.266 1.00 39.17 29 MET C O 1
ATOM 3577 N N . ILE C 1 30 ? -22.876 115.765 40.393 1.00 39.21 30 ILE C N 1
ATOM 3578 C CA . ILE C 1 30 ? -21.677 116.405 40.901 1.00 38.92 30 ILE C CA 1
ATOM 3579 C C . ILE C 1 30 ? -20.662 115.368 41.356 1.00 29.94 30 ILE C C 1
ATOM 3580 O O . ILE C 1 30 ? -21.007 114.379 41.997 1.00 34.69 30 ILE C O 1
ATOM 3585 N N . TYR C 1 31 ? -19.413 115.622 41.015 1.00 26.57 31 TYR C N 1
ATOM 3586 C CA . TYR C 1 31 ? -18.293 114.774 41.368 1.00 29.46 31 TYR C CA 1
ATOM 3587 C C . TYR C 1 31 ? -17.641 115.273 42.670 1.00 41.55 31 TYR C C 1
ATOM 3588 O O . TYR C 1 31 ? -17.278 116.447 42.765 1.00 42.50 31 TYR C O 1
ATOM 3597 N N . VAL C 1 32 ? -17.532 114.405 43.678 1.00 29.77 32 VAL C N 1
ATOM 3598 C CA . VAL C 1 32 ? -16.848 114.783 44.914 1.00 24.16 32 VAL C CA 1
ATOM 3599 C C . VAL C 1 32 ? -15.598 113.914 45.067 1.00 26.05 32 VAL C C 1
ATOM 3600 O O . VAL C 1 32 ? -15.689 112.690 45.174 1.00 32.36 32 VAL C O 1
ATOM 3604 N N . ASP C 1 33 ? -14.435 114.557 45.073 1.00 29.87 33 ASP C N 1
ATOM 3605 C CA . ASP C 1 33 ? -13.153 113.864 45.237 1.00 24.07 33 ASP C CA 1
ATOM 3606 C C . ASP C 1 33 ? -12.781 113.941 46.722 1.00 27.46 33 ASP C C 1
ATOM 3607 O O . ASP C 1 33 ? -12.301 114.977 47.197 1.00 25.79 33 ASP C O 1
ATOM 3612 N N . THR C 1 34 ? -13.004 112.852 47.455 1.00 17.93 34 THR C N 1
ATOM 3613 C CA . THR C 1 34 ? -12.724 112.857 48.883 1.00 16.64 34 THR C CA 1
ATOM 3614 C C . THR C 1 34 ? -11.242 112.827 49.199 1.00 15.37 34 THR C C 1
ATOM 3615 O O . THR C 1 34 ? -10.821 113.239 50.278 1.00 23.09 34 THR C O 1
ATOM 3619 N N . GLY C 1 35 ? -10.440 112.357 48.257 1.00 13.74 35 GLY C N 1
ATOM 3620 C CA . GLY C 1 35 ? -9.006 112.353 48.487 1.00 17.12 35 GLY C CA 1
ATOM 3621 C C . GLY C 1 35 ? -8.523 113.787 48.730 1.00 17.24 35 GLY C C 1
ATOM 3622 O O . GLY C 1 35 ? -7.653 114.037 49.570 1.00 26.07 35 GLY C O 1
ATOM 3623 N N . ALA C 1 36 ? -9.099 114.736 47.996 1.00 21.08 36 ALA C N 1
ATOM 3624 C CA . ALA C 1 36 ? -8.705 116.137 48.120 1.00 20.27 36 ALA C CA 1
ATOM 3625 C C . ALA C 1 36 ? -8.918 116.614 49.547 1.00 19.67 36 ALA C C 1
ATOM 3626 O O . ALA C 1 36 ? -8.136 117.402 50.067 1.00 25.20 36 ALA C O 1
ATOM 3628 N N . MET C 1 37 ? -9.964 116.112 50.186 1.00 20.34 37 MET C N 1
ATOM 3629 C CA . MET C 1 37 ? -10.252 116.483 51.557 1.00 20.84 37 MET C CA 1
ATOM 3630 C C . MET C 1 37 ? -9.154 116.015 52.504 1.00 21.57 37 MET C C 1
ATOM 3631 O O . MET C 1 37 ? -8.633 116.808 53.289 1.00 24.64 37 MET C O 1
ATOM 3636 N N . TYR C 1 38 ? -8.784 114.738 52.421 1.00 20.65 38 TYR C N 1
ATOM 3637 C CA . TYR C 1 38 ? -7.735 114.227 53.297 1.00 21.90 38 TYR C CA 1
ATOM 3638 C C . TYR C 1 38 ? -6.407 114.910 53.007 1.00 9.85 38 TYR C C 1
ATOM 3639 O O . TYR C 1 38 ? -5.629 115.171 53.918 1.00 17.83 38 TYR C O 1
ATOM 3648 N N . ARG C 1 39 ? -6.156 115.205 51.734 1.00 14.88 39 ARG C N 1
ATOM 3649 C CA . ARG C 1 39 ? -4.920 115.887 51.353 1.00 15.75 39 ARG C CA 1
ATOM 3650 C C . ARG C 1 39 ? -4.884 117.314 51.947 1.00 21.28 39 ARG C C 1
ATOM 3651 O O . ARG C 1 39 ? -3.840 117.766 52.419 1.00 24.77 39 ARG C O 1
ATOM 3659 N N . ALA C 1 40 ? -6.018 118.011 51.917 1.00 15.06 40 ALA C N 1
ATOM 3660 C CA . ALA C 1 40 ? -6.109 119.356 52.476 1.00 17.04 40 ALA C CA 1
ATOM 3661 C C . ALA C 1 40 ? -5.804 119.317 53.975 1.00 15.80 40 ALA C C 1
ATOM 3662 O O . ALA C 1 40 ? -5.037 120.141 54.479 1.00 22.61 40 ALA C O 1
ATOM 3664 N N . LEU C 1 41 ? -6.376 118.341 54.681 1.00 19.73 41 LEU C N 1
ATOM 3665 C CA . LEU C 1 41 ? -6.131 118.205 56.119 1.00 16.32 41 LEU C CA 1
ATOM 3666 C C . LEU C 1 41 ? -4.644 117.867 56.350 1.00 17.29 41 LEU C C 1
ATOM 3667 O O . LEU C 1 41 ? -4.053 118.274 57.348 1.00 16.75 41 LEU C O 1
ATOM 3672 N N . THR C 1 42 ? -4.048 117.116 55.419 1.00 18.60 42 THR C N 1
ATOM 3673 C CA . THR C 1 42 ? -2.628 116.751 55.512 1.00 25.90 42 THR C CA 1
ATOM 3674 C C . THR C 1 42 ? -1.781 118.023 55.318 1.00 23.78 42 THR C C 1
ATOM 3675 O O . THR C 1 42 ? -0.731 118.207 55.946 1.00 22.68 42 THR C O 1
ATOM 3679 N N . TYR C 1 43 ? -2.254 118.882 54.423 1.00 18.82 43 TYR C N 1
ATOM 3680 C CA . TYR C 1 43 ? -1.599 120.154 54.137 1.00 18.74 43 TYR C CA 1
ATOM 3681 C C . TYR C 1 43 ? -1.566 120.989 55.439 1.00 20.97 43 TYR C C 1
ATOM 3682 O O . TYR C 1 43 ? -0.540 121.573 55.788 1.00 23.58 43 TYR C O 1
ATOM 3691 N N . LYS C 1 44 ? -2.683 121.002 56.165 1.00 17.19 44 LYS C N 1
ATOM 3692 C CA . LYS C 1 44 ? -2.785 121.734 57.425 1.00 20.37 44 LYS C CA 1
ATOM 3693 C C . LYS C 1 44 ? -1.859 121.110 58.463 1.00 23.40 44 LYS C C 1
ATOM 3694 O O . LYS C 1 44 ? -1.219 121.809 59.244 1.00 32.00 44 LYS C O 1
ATOM 3700 N N . TYR C 1 45 ? -1.797 119.783 58.444 1.00 24.17 45 TYR C N 1
ATOM 3701 C CA . TYR C 1 45 ? -0.961 118.997 59.347 1.00 21.52 45 TYR C CA 1
ATOM 3702 C C . TYR C 1 45 ? 0.501 119.410 59.195 1.00 10.29 45 TYR C C 1
ATOM 3703 O O . TYR C 1 45 ? 1.202 119.638 60.184 1.00 17.12 45 TYR C O 1
ATOM 3712 N N . LEU C 1 46 ? 0.942 119.506 57.948 1.00 19.40 46 LEU C N 1
ATOM 3713 C CA . LEU C 1 46 ? 2.312 119.881 57.639 1.00 21.87 46 LEU C CA 1
ATOM 3714 C C . LEU C 1 46 ? 2.578 121.321 58.077 1.00 19.83 46 LEU C C 1
ATOM 3715 O O . LEU C 1 46 ? 3.638 121.626 58.625 1.00 31.51 46 LEU C O 1
ATOM 3720 N N . LYS C 1 47 ? 1.614 122.201 57.834 1.00 27.07 47 LYS C N 1
ATOM 3721 C CA . LYS C 1 47 ? 1.750 123.599 58.235 1.00 17.26 47 LYS C CA 1
ATOM 3722 C C . LYS C 1 47 ? 1.876 123.679 59.761 1.00 14.93 47 LYS C C 1
ATOM 3723 O O . LYS C 1 47 ? 2.583 124.520 60.291 1.00 23.80 47 LYS C O 1
ATOM 3729 N N . LEU C 1 48 ? 1.200 122.779 60.464 1.00 16.45 48 LEU C N 1
ATOM 3730 C CA . LEU C 1 48 ? 1.266 122.761 61.922 1.00 9.25 48 LEU C CA 1
ATOM 3731 C C . LEU C 1 48 ? 2.414 121.904 62.496 1.00 12.94 48 LEU C C 1
ATOM 3732 O O . LEU C 1 48 ? 2.289 121.326 63.577 1.00 22.34 48 LEU C O 1
ATOM 3737 N N . ASN C 1 49 ? 3.529 121.827 61.770 1.00 17.68 49 ASN C N 1
ATOM 3738 C CA . ASN C 1 49 ? 4.691 121.063 62.229 1.00 13.94 49 ASN C CA 1
ATOM 3739 C C . ASN C 1 49 ? 4.352 119.583 62.537 1.00 23.93 49 ASN C C 1
ATOM 3740 O O . ASN C 1 49 ? 4.821 119.006 63.526 1.00 16.19 49 ASN C O 1
ATOM 3745 N N . LYS C 1 50 ? 3.529 118.987 61.679 1.00 29.17 50 LYS C N 1
ATOM 3746 C CA . LYS C 1 50 ? 3.096 117.590 61.814 1.00 16.48 50 LYS C CA 1
ATOM 3747 C C . LYS C 1 50 ? 2.613 117.261 63.214 1.00 11.74 50 LYS C C 1
ATOM 3748 O O . LYS C 1 50 ? 3.087 116.334 63.848 1.00 26.53 50 LYS C O 1
ATOM 3754 N N . THR C 1 51 ? 1.647 118.041 63.674 1.00 14.12 51 THR C N 1
ATOM 3755 C CA . THR C 1 51 ? 1.061 117.872 64.994 1.00 19.46 51 THR C CA 1
ATOM 3756 C C . THR C 1 51 ? 0.459 116.475 65.134 1.00 27.93 51 THR C C 1
ATOM 3757 O O . THR C 1 51 ? -0.076 115.918 64.176 1.00 20.99 51 THR C O 1
ATOM 3761 N N . GLU C 1 52 ? 0.551 115.913 66.329 1.00 31.07 52 GLU C N 1
ATOM 3762 C CA . GLU C 1 52 ? -0.024 114.606 66.592 1.00 23.91 52 GLU C CA 1
ATOM 3763 C C . GLU C 1 52 ? -1.398 114.790 67.192 1.00 19.16 52 GLU C C 1
ATOM 3764 O O . GLU C 1 52 ? -2.110 113.824 67.414 1.00 23.69 52 GLU C O 1
ATOM 3770 N N . ASP C 1 53 ? -1.765 116.041 67.442 1.00 19.80 53 ASP C N 1
ATOM 3771 C CA . ASP C 1 53 ? -3.047 116.362 68.057 1.00 17.31 53 ASP C CA 1
ATOM 3772 C C . ASP C 1 53 ? -4.079 116.594 66.962 1.00 28.88 53 ASP C C 1
ATOM 3773 O O . ASP C 1 53 ? -4.443 117.731 66.663 1.00 25.82 53 ASP C O 1
ATOM 3778 N N . PHE C 1 54 ? -4.560 115.505 66.373 1.00 24.07 54 PHE C N 1
ATOM 3779 C CA . PHE C 1 54 ? -5.520 115.596 65.281 1.00 15.67 54 PHE C CA 1
ATOM 3780 C C . PHE C 1 54 ? -6.897 116.095 65.694 1.00 23.37 54 PHE C C 1
ATOM 3781 O O . PHE C 1 54 ? -7.622 116.667 64.870 1.00 26.93 54 PHE C O 1
ATOM 3789 N N . ALA C 1 55 ? -7.266 115.889 66.954 1.00 29.38 55 ALA C N 1
ATOM 3790 C CA . ALA C 1 55 ? -8.560 116.369 67.419 1.00 22.16 55 ALA C CA 1
ATOM 3791 C C . ALA C 1 55 ? -8.504 117.894 67.428 1.00 21.44 55 ALA C C 1
ATOM 3792 O O . ALA C 1 55 ? -9.444 118.547 66.990 1.00 28.42 55 ALA C O 1
ATOM 3794 N N . LYS C 1 56 ? -7.396 118.457 67.899 1.00 31.18 56 LYS C N 1
ATOM 3795 C CA . LYS C 1 56 ? -7.251 119.915 67.933 1.00 24.01 56 LYS C CA 1
ATOM 3796 C C . LYS C 1 56 ? -7.160 120.454 66.500 1.00 31.24 56 LYS C C 1
ATOM 3797 O O . LYS C 1 56 ? -7.759 121.486 66.165 1.00 31.55 56 LYS C O 1
ATOM 3803 N N . LEU C 1 57 ? -6.409 119.758 65.651 1.00 24.02 57 LEU C N 1
ATOM 3804 C CA . LEU C 1 57 ? -6.275 120.203 64.258 1.00 21.64 57 LEU C CA 1
ATOM 3805 C C . LEU C 1 57 ? -7.648 120.359 63.611 1.00 21.39 57 LEU C C 1
ATOM 3806 O O . LEU C 1 57 ? -7.973 121.392 63.036 1.00 28.21 57 LEU C O 1
ATOM 3811 N N . VAL C 1 58 ? -8.457 119.317 63.720 1.00 28.90 58 VAL C N 1
ATOM 3812 C CA . VAL C 1 58 ? -9.777 119.328 63.128 1.00 28.06 58 VAL C CA 1
ATOM 3813 C C . VAL C 1 58 ? -10.729 120.328 63.791 1.00 35.23 58 VAL C C 1
ATOM 3814 O O . VAL C 1 58 ? -11.548 120.939 63.111 1.00 32.64 58 VAL C O 1
ATOM 3818 N N . ASP C 1 59 ? -10.614 120.515 65.101 1.00 40.12 59 ASP C N 1
ATOM 3819 C CA . ASP C 1 59 ? -11.483 121.456 65.790 1.00 48.02 59 ASP C CA 1
ATOM 3820 C C . ASP C 1 59 ? -11.214 122.900 65.340 1.00 43.90 59 ASP C C 1
ATOM 3821 O O . ASP C 1 59 ? -12.139 123.683 65.172 1.00 44.46 59 ASP C O 1
ATOM 3826 N N . GLN C 1 60 ? -9.946 123.231 65.132 1.00 48.85 60 GLN C N 1
ATOM 3827 C CA . GLN C 1 60 ? -9.562 124.579 64.715 1.00 56.69 60 GLN C CA 1
ATOM 3828 C C . GLN C 1 60 ? -9.380 124.701 63.200 1.00 55.03 60 GLN C C 1
ATOM 3829 O O . GLN C 1 60 ? -8.519 125.445 62.716 1.00 51.52 60 GLN C O 1
ATOM 3835 N N . THR C 1 61 ? -10.218 123.987 62.456 1.00 56.67 61 THR C N 1
ATOM 3836 C CA . THR C 1 61 ? -10.133 123.980 61.000 1.00 50.18 61 THR C CA 1
ATOM 3837 C C . THR C 1 61 ? -11.485 124.046 60.313 1.00 45.18 61 THR C C 1
ATOM 3838 O O . THR C 1 61 ? -12.449 123.430 60.764 1.00 47.52 61 THR C O 1
ATOM 3842 N N . THR C 1 62 ? -11.563 124.805 59.224 1.00 39.00 62 THR C N 1
ATOM 3843 C CA . THR C 1 62 ? -12.807 124.852 58.456 1.00 40.45 62 THR C CA 1
ATOM 3844 C C . THR C 1 62 ? -12.422 124.333 57.074 1.00 34.71 62 THR C C 1
ATOM 3845 O O . THR C 1 62 ? -11.341 124.640 56.547 1.00 40.41 62 THR C O 1
ATOM 3849 N N . LEU C 1 63 ? -13.298 123.530 56.493 1.00 26.82 63 LEU C N 1
ATOM 3850 C CA . LEU C 1 63 ? -13.014 122.960 55.192 1.00 31.65 63 LEU C CA 1
ATOM 3851 C C . LEU C 1 63 ? -14.307 122.829 54.419 1.00 29.27 63 LEU C C 1
ATOM 3852 O O . LEU C 1 63 ? -15.255 122.231 54.893 1.00 40.62 63 LEU C O 1
ATOM 3857 N N . ASP C 1 64 ? -14.327 123.392 53.221 1.00 27.07 64 ASP C N 1
ATOM 3858 C CA . ASP C 1 64 ? -15.490 123.339 52.351 1.00 22.85 64 ASP C CA 1
ATOM 3859 C C . ASP C 1 64 ? -15.054 122.921 50.969 1.00 25.07 64 ASP C C 1
ATOM 3860 O O . ASP C 1 64 ? -13.971 123.289 50.506 1.00 36.26 64 ASP C O 1
ATOM 3865 N N . LEU C 1 65 ? -15.928 122.191 50.295 1.00 28.24 65 LEU C N 1
ATOM 3866 C CA . LEU C 1 65 ? -15.676 121.776 48.930 1.00 35.74 65 LEU C CA 1
ATOM 3867 C C . LEU C 1 65 ? -16.605 122.675 48.139 1.00 37.86 65 LEU C C 1
ATOM 3868 O O . LEU C 1 65 ? -17.765 122.825 48.507 1.00 32.85 65 LEU C O 1
ATOM 3873 N N . THR C 1 66 ? -16.097 123.321 47.093 1.00 28.79 66 THR C N 1
ATOM 3874 C CA . THR C 1 66 ? -16.956 124.170 46.267 1.00 27.16 66 THR C CA 1
ATOM 3875 C C . THR C 1 66 ? -16.663 123.841 44.820 1.00 26.86 66 THR C C 1
ATOM 3876 O O . THR C 1 66 ? -15.641 123.214 44.515 1.00 29.99 66 THR C O 1
ATOM 3880 N N . TYR C 1 67 ? -17.551 124.266 43.924 1.00 24.48 67 TYR C N 1
ATOM 3881 C CA . TYR C 1 67 ? -17.400 123.943 42.512 1.00 26.95 67 TYR C CA 1
ATOM 3882 C C . TYR C 1 67 ? -17.465 125.125 41.566 1.00 29.24 67 TYR C C 1
ATOM 3883 O O . TYR C 1 67 ? -18.312 126.004 41.702 1.00 31.26 67 TYR C O 1
ATOM 3892 N N . LYS C 1 68 ? -16.565 125.122 40.592 1.00 38.59 68 LYS C N 1
ATOM 3893 C CA . LYS C 1 68 ? -16.486 126.186 39.604 1.00 44.47 68 LYS C CA 1
ATOM 3894 C C . LYS C 1 68 ? -17.506 126.074 38.481 1.00 55.18 68 LYS C C 1
ATOM 3895 O O . LYS C 1 68 ? -18.499 125.343 38.577 1.00 55.50 68 LYS C O 1
ATOM 3901 N N . ALA C 1 69 ? -17.239 126.823 37.414 1.00 66.02 69 ALA C N 1
ATOM 3902 C CA . ALA C 1 69 ? -18.096 126.848 36.237 1.00 67.17 69 ALA C CA 1
ATOM 3903 C C . ALA C 1 69 ? -18.045 125.485 35.558 1.00 72.38 69 ALA C C 1
ATOM 3904 O O . ALA C 1 69 ? -19.082 124.882 35.269 1.00 77.27 69 ALA C O 1
ATOM 3906 N N . ASP C 1 70 ? -16.829 125.010 35.311 1.00 61.12 70 ASP C N 1
ATOM 3907 C CA . ASP C 1 70 ? -16.605 123.713 34.688 1.00 64.27 70 ASP C CA 1
ATOM 3908 C C . ASP C 1 70 ? -16.945 122.561 35.640 1.00 64.54 70 ASP C C 1
ATOM 3909 O O . ASP C 1 70 ? -16.661 121.402 35.348 1.00 76.56 70 ASP C O 1
ATOM 3914 N N . LYS C 1 71 ? -17.556 122.898 36.772 1.00 57.60 71 LYS C N 1
ATOM 3915 C CA . LYS C 1 71 ? -17.937 121.927 37.791 1.00 61.43 71 LYS C CA 1
ATOM 3916 C C . LYS C 1 71 ? -16.716 121.297 38.470 1.00 59.02 71 LYS C C 1
ATOM 3917 O O . LYS C 1 71 ? -16.844 120.315 39.202 1.00 69.82 71 LYS C O 1
ATOM 3923 N N . GLY C 1 72 ? -15.536 121.865 38.224 1.00 47.13 72 GLY C N 1
ATOM 3924 C CA . GLY C 1 72 ? -14.329 121.364 38.862 1.00 35.64 72 GLY C CA 1
ATOM 3925 C C . GLY C 1 72 ? -14.380 121.660 40.360 1.00 35.25 72 GLY C C 1
ATOM 3926 O O . GLY C 1 72 ? -14.841 122.729 40.781 1.00 28.47 72 GLY C O 1
ATOM 3927 N N . GLN C 1 73 ? -13.902 120.719 41.165 1.00 27.38 73 GLN C N 1
ATOM 3928 C CA . GLN C 1 73 ? -13.916 120.853 42.617 1.00 30.36 73 GLN C CA 1
ATOM 3929 C C . GLN C 1 73 ? -12.814 121.757 43.168 1.00 34.08 73 GLN C C 1
ATOM 3930 O O . GLN C 1 73 ? -11.661 121.658 42.749 1.00 28.58 73 GLN C O 1
ATOM 3936 N N . CYS C 1 74 ? -13.184 122.629 44.108 1.00 31.90 74 CYS C N 1
ATOM 3937 C CA . CYS C 1 74 ? -12.232 123.525 44.765 1.00 27.98 74 CYS C CA 1
ATOM 3938 C C . CYS C 1 74 ? -12.281 123.241 46.243 1.00 27.21 74 CYS C C 1
ATOM 3939 O O . CYS C 1 74 ? -13.360 123.040 46.804 1.00 36.03 74 CYS C O 1
ATOM 3942 N N . VAL C 1 75 ? -11.109 123.208 46.875 1.00 28.78 75 VAL C N 1
ATOM 3943 C CA . VAL C 1 75 ? -11.054 122.945 48.302 1.00 27.19 75 VAL C CA 1
ATOM 3944 C C . VAL C 1 75 ? -10.699 124.212 49.066 1.00 19.72 75 VAL C C 1
ATOM 3945 O O . VAL C 1 75 ? -9.610 124.775 48.897 1.00 22.76 75 VAL C O 1
ATOM 3949 N N . ILE C 1 76 ? -11.617 124.650 49.917 1.00 18.85 76 ILE C N 1
ATOM 3950 C CA . ILE C 1 76 ? -11.395 125.854 50.697 1.00 24.98 76 ILE C CA 1
ATOM 3951 C C . ILE C 1 76 ? -11.057 125.448 52.125 1.00 25.83 76 ILE C C 1
ATOM 3952 O O . ILE C 1 76 ? -11.929 125.006 52.862 1.00 24.50 76 ILE C O 1
ATOM 3957 N N . LEU C 1 77 ? -9.785 125.596 52.493 1.00 26.77 77 LEU C N 1
ATOM 3958 C CA . LEU C 1 77 ? -9.308 125.249 53.820 1.00 22.61 77 LEU C CA 1
ATOM 3959 C C . LEU C 1 77 ? -9.020 126.546 54.575 1.00 26.63 77 LEU C C 1
ATOM 3960 O O . LEU C 1 77 ? -8.204 127.356 54.134 1.00 27.46 77 LEU C O 1
ATOM 3965 N N . ASP C 1 78 ? -9.680 126.724 55.714 1.00 26.30 78 ASP C N 1
ATOM 3966 C CA . ASP C 1 78 ? -9.509 127.930 56.529 1.00 35.30 78 ASP C CA 1
ATOM 3967 C C . ASP C 1 78 ? -9.546 129.167 55.635 1.00 28.42 78 ASP C C 1
ATOM 3968 O O . ASP C 1 78 ? -8.678 130.035 55.698 1.00 42.35 78 ASP C O 1
ATOM 3973 N N . ASN C 1 79 ? -10.569 129.214 54.786 1.00 28.79 79 ASN C N 1
ATOM 3974 C CA . ASN C 1 79 ? -10.808 130.325 53.855 1.00 31.11 79 ASN C CA 1
ATOM 3975 C C . ASN C 1 79 ? -9.773 130.548 52.766 1.00 28.61 79 ASN C C 1
ATOM 3976 O O . ASN C 1 79 ? -9.744 131.613 52.156 1.00 30.00 79 ASN C O 1
ATOM 3981 N N . GLU C 1 80 ? -8.923 129.558 52.523 1.00 25.68 80 GLU C N 1
ATOM 3982 C CA . GLU C 1 80 ? -7.936 129.672 51.449 1.00 29.68 80 GLU C CA 1
ATOM 3983 C C . GLU C 1 80 ? -8.221 128.570 50.432 1.00 30.93 80 GLU C C 1
ATOM 3984 O O . GLU C 1 80 ? -8.572 127.440 50.802 1.00 24.23 80 GLU C O 1
ATOM 3990 N N . ASP C 1 81 ? -8.092 128.895 49.152 1.00 21.81 81 ASP C N 1
ATOM 3991 C CA . ASP C 1 81 ? -8.281 127.880 48.130 1.00 24.84 81 ASP C CA 1
ATOM 3992 C C . ASP C 1 81 ? -6.928 127.149 48.009 1.00 28.20 81 ASP C C 1
ATOM 3993 O O . ASP C 1 81 ? -5.968 127.680 47.457 1.00 22.85 81 ASP C O 1
ATOM 3998 N N . VAL C 1 82 ? -6.865 125.928 48.529 1.00 29.52 82 VAL C N 1
ATOM 3999 C CA . VAL C 1 82 ? -5.625 125.157 48.515 1.00 19.94 82 VAL C CA 1
ATOM 4000 C C . VAL C 1 82 ? -5.637 124.034 47.470 1.00 21.01 82 VAL C C 1
ATOM 4001 O O . VAL C 1 82 ? -4.757 123.158 47.458 1.00 28.61 82 VAL C O 1
ATOM 4005 N N . THR C 1 83 ? -6.634 124.091 46.589 1.00 29.06 83 THR C N 1
ATOM 4006 C CA . THR C 1 83 ? -6.835 123.105 45.527 1.00 21.70 83 THR C CA 1
ATOM 4007 C C . THR C 1 83 ? -5.571 122.682 44.800 1.00 22.29 83 THR C C 1
ATOM 4008 O O . THR C 1 83 ? -5.353 121.498 44.570 1.00 31.53 83 THR C O 1
ATOM 4012 N N . ASP C 1 84 ? -4.725 123.643 44.457 1.00 21.80 84 ASP C N 1
ATOM 4013 C CA . ASP C 1 84 ? -3.509 123.325 43.710 1.00 25.09 84 ASP C CA 1
ATOM 4014 C C . ASP C 1 84 ? -2.284 122.950 44.522 1.00 22.68 84 ASP C C 1
ATOM 4015 O O . ASP C 1 84 ? -1.201 122.809 43.955 1.00 31.94 84 ASP C O 1
ATOM 4020 N N . PHE C 1 85 ? -2.438 122.762 45.828 1.00 21.08 85 PHE C N 1
ATOM 4021 C CA . PHE C 1 85 ? -1.282 122.457 46.680 1.00 21.19 85 PHE C CA 1
ATOM 4022 C C . PHE C 1 85 ? -1.386 121.103 47.329 1.00 22.41 85 PHE C C 1
ATOM 4023 O O . PHE C 1 85 ? -0.736 120.860 48.345 1.00 20.52 85 PHE C O 1
ATOM 4031 N N . LEU C 1 86 ? -2.192 120.224 46.762 1.00 23.43 86 LEU C N 1
ATOM 4032 C CA . LEU C 1 86 ? -2.447 118.947 47.402 1.00 21.83 86 LEU C CA 1
ATOM 4033 C C . LEU C 1 86 ? -1.771 117.707 46.835 1.00 29.24 86 LEU C C 1
ATOM 4034 O O . LEU C 1 86 ? -2.006 116.599 47.320 1.00 30.85 86 LEU C O 1
ATOM 4039 N N . ARG C 1 87 ? -0.938 117.883 45.814 1.00 31.08 87 ARG C N 1
ATOM 4040 C CA . ARG C 1 87 ? -0.274 116.739 45.201 1.00 25.55 87 ARG C CA 1
ATOM 4041 C C . ARG C 1 87 ? 1.091 117.041 44.611 1.00 23.80 87 ARG C C 1
ATOM 4042 O O . ARG C 1 87 ? 1.500 118.191 44.528 1.00 29.53 87 ARG C O 1
ATOM 4050 N N . ASN C 1 88 ? 1.789 115.989 44.196 1.00 25.39 88 ASN C N 1
ATOM 4051 C CA . ASN C 1 88 ? 3.128 116.121 43.632 1.00 22.63 88 ASN C CA 1
ATOM 4052 C C . ASN C 1 88 ? 4.033 116.874 44.601 1.00 30.38 88 ASN C C 1
ATOM 4053 O O . ASN C 1 88 ? 4.881 117.667 44.172 1.00 30.14 88 ASN C O 1
ATOM 4058 N N . ASN C 1 89 ? 3.842 116.645 45.900 1.00 30.90 89 ASN C N 1
ATOM 4059 C CA . ASN C 1 89 ? 4.649 117.304 46.934 1.00 25.79 89 ASN C CA 1
ATOM 4060 C C . ASN C 1 89 ? 4.606 116.499 48.229 1.00 21.98 89 ASN C C 1
ATOM 4061 O O . ASN C 1 89 ? 4.167 115.361 48.228 1.00 29.63 89 ASN C O 1
ATOM 4066 N N . ASP C 1 90 ? 5.054 117.088 49.332 1.00 29.13 90 ASP C N 1
ATOM 4067 C CA . ASP C 1 90 ? 5.082 116.364 50.603 1.00 18.21 90 ASP C CA 1
ATOM 4068 C C . ASP C 1 90 ? 3.712 115.913 51.112 1.00 20.27 90 ASP C C 1
ATOM 4069 O O . ASP C 1 90 ? 3.634 115.047 51.978 1.00 21.30 90 ASP C O 1
ATOM 4074 N N . VAL C 1 91 ? 2.637 116.513 50.611 1.00 29.16 91 VAL C N 1
ATOM 4075 C CA . VAL C 1 91 ? 1.305 116.119 51.058 1.00 32.85 91 VAL C CA 1
ATOM 4076 C C . VAL C 1 91 ? 1.082 114.632 50.755 1.00 22.97 91 VAL C C 1
ATOM 4077 O O . VAL C 1 91 ? 0.604 113.884 51.595 1.00 27.31 91 VAL C O 1
ATOM 4081 N N . THR C 1 92 ? 1.468 114.226 49.551 1.00 29.11 92 THR C N 1
ATOM 4082 C CA . THR C 1 92 ? 1.309 112.859 49.102 1.00 24.80 92 THR C CA 1
ATOM 4083 C C . THR C 1 92 ? 2.013 111.861 50.007 1.00 24.80 92 THR C C 1
ATOM 4084 O O . THR C 1 92 ? 1.509 110.765 50.227 1.00 23.55 92 THR C O 1
ATOM 4088 N N . GLN C 1 93 ? 3.170 112.247 50.533 1.00 19.81 93 GLN C N 1
ATOM 4089 C CA . GLN C 1 93 ? 3.945 111.349 51.392 1.00 21.86 93 GLN C CA 1
ATOM 4090 C C . GLN C 1 93 ? 3.423 111.218 52.819 1.00 26.34 93 GLN C C 1
ATOM 4091 O O . GLN C 1 93 ? 3.869 110.344 53.561 1.00 30.45 93 GLN C O 1
ATOM 4097 N N . HIS C 1 94 ? 2.472 112.062 53.206 1.00 20.26 94 HIS C N 1
ATOM 4098 C CA . HIS C 1 94 ? 1.951 112.009 54.571 1.00 15.41 94 HIS C CA 1
ATOM 4099 C C . HIS C 1 94 ? 0.438 111.795 54.650 1.00 16.94 94 HIS C C 1
ATOM 4100 O O . HIS C 1 94 ? -0.102 111.507 55.719 1.00 20.40 94 HIS C O 1
ATOM 4107 N N . VAL C 1 95 ? -0.261 111.938 53.531 1.00 12.78 95 VAL C N 1
ATOM 4108 C CA . VAL C 1 95 ? -1.711 111.810 53.580 1.00 14.67 95 VAL C CA 1
ATOM 4109 C C . VAL C 1 95 ? -2.233 110.463 54.151 1.00 23.18 95 VAL C C 1
ATOM 4110 O O . VAL C 1 95 ? -3.196 110.457 54.925 1.00 23.18 95 VAL C O 1
ATOM 4114 N N . SER C 1 96 ? -1.599 109.340 53.806 1.00 19.74 96 SER C N 1
ATOM 4115 C CA . SER C 1 96 ? -2.026 108.039 54.336 1.00 13.90 96 SER C CA 1
ATOM 4116 C C . SER C 1 96 ? -1.999 108.028 55.849 1.00 11.91 96 SER C C 1
ATOM 4117 O O . SER C 1 96 ? -2.908 107.513 56.495 1.00 25.53 96 SER C O 1
ATOM 4120 N N . TYR C 1 97 ? -0.933 108.580 56.417 1.00 19.03 97 TYR C N 1
ATOM 4121 C CA . TYR C 1 97 ? -0.811 108.631 57.866 1.00 16.33 97 TYR C CA 1
ATOM 4122 C C . TYR C 1 97 ? -1.928 109.493 58.474 1.00 18.05 97 TYR C C 1
ATOM 4123 O O . TYR C 1 97 ? -2.623 109.077 59.409 1.00 20.17 97 TYR C O 1
ATOM 4132 N N . VAL C 1 98 ? -2.124 110.686 57.919 1.00 18.21 98 VAL C N 1
ATOM 4133 C CA . VAL C 1 98 ? -3.140 111.587 58.453 1.00 14.66 98 VAL C CA 1
ATOM 4134 C C . VAL C 1 98 ? -4.556 111.009 58.285 1.00 16.09 98 VAL C C 1
ATOM 4135 O O . VAL C 1 98 ? -5.406 111.119 59.173 1.00 24.24 98 VAL C O 1
ATOM 4139 N N . ALA C 1 99 ? -4.811 110.393 57.140 1.00 22.65 99 ALA C N 1
ATOM 4140 C CA . ALA C 1 99 ? -6.135 109.819 56.881 1.00 23.18 99 ALA C CA 1
ATOM 4141 C C . ALA C 1 99 ? -6.459 108.633 57.786 1.00 22.14 99 ALA C C 1
ATOM 4142 O O . ALA C 1 99 ? -7.612 108.236 57.890 1.00 24.33 99 ALA C O 1
ATOM 4144 N N . SER C 1 100 ? -5.452 108.075 58.449 1.00 19.13 100 SER C N 1
ATOM 4145 C CA . SER C 1 100 ? -5.691 106.931 59.324 1.00 21.40 100 SER C CA 1
ATOM 4146 C C . SER C 1 100 ? -6.182 107.334 60.704 1.00 24.34 100 SER C C 1
ATOM 4147 O O . SER C 1 100 ? -6.618 106.488 61.476 1.00 27.42 100 SER C O 1
ATOM 4150 N N . LYS C 1 101 ? -6.132 108.628 60.998 1.00 22.16 101 LYS C N 1
ATOM 4151 C CA . LYS C 1 101 ? -6.526 109.139 62.299 1.00 16.04 101 LYS C CA 1
ATOM 4152 C C . LYS C 1 101 ? -8.035 109.350 62.474 1.00 30.20 101 LYS C C 1
ATOM 4153 O O . LYS C 1 101 ? -8.685 109.997 61.646 1.00 37.02 101 LYS C O 1
ATOM 4159 N N . GLU C 1 102 ? -8.584 108.819 63.566 1.00 21.44 102 GLU C N 1
ATOM 4160 C CA . GLU C 1 102 ? -10.023 108.917 63.825 1.00 19.28 102 GLU C CA 1
ATOM 4161 C C . GLU C 1 102 ? -10.659 110.305 63.722 1.00 21.56 102 GLU C C 1
ATOM 4162 O O . GLU C 1 102 ? -11.696 110.474 63.081 1.00 31.93 102 GLU C O 1
ATOM 4168 N N . PRO C 1 103 ? -10.052 111.318 64.356 1.00 32.84 103 PRO C N 1
ATOM 4169 C CA . PRO C 1 103 ? -10.614 112.673 64.303 1.00 25.45 103 PRO C CA 1
ATOM 4170 C C . PRO C 1 103 ? -10.696 113.193 62.864 1.00 19.75 103 PRO C C 1
ATOM 4171 O O . PRO C 1 103 ? -11.627 113.913 62.492 1.00 33.21 103 PRO C O 1
ATOM 4175 N N . VAL C 1 104 ? -9.711 112.819 62.061 1.00 18.96 104 VAL C N 1
ATOM 4176 C CA . VAL C 1 104 ? -9.653 113.249 60.680 1.00 22.67 104 VAL C CA 1
ATOM 4177 C C . VAL C 1 104 ? -10.753 112.579 59.865 1.00 26.56 104 VAL C C 1
ATOM 4178 O O . VAL C 1 104 ? -11.474 113.250 59.117 1.00 22.39 104 VAL C O 1
ATOM 4182 N N . ARG C 1 105 ? -10.897 111.264 60.018 1.00 28.27 105 ARG C N 1
ATOM 4183 C CA . ARG C 1 105 ? -11.932 110.539 59.275 1.00 22.44 105 ARG C CA 1
ATOM 4184 C C . ARG C 1 105 ? -13.350 110.936 59.686 1.00 24.10 105 ARG C C 1
ATOM 4185 O O . ARG C 1 105 ? -14.222 111.060 58.835 1.00 31.62 105 ARG C O 1
ATOM 4193 N N . SER C 1 106 ? -13.576 111.157 60.979 1.00 25.06 106 SER C N 1
ATOM 4194 C CA . SER C 1 106 ? -14.902 111.548 61.454 1.00 25.00 106 SER C CA 1
ATOM 4195 C C . SER C 1 106 ? -15.287 112.904 60.902 1.00 25.27 106 SER C C 1
ATOM 4196 O O . SER C 1 106 ? -16.423 113.118 60.491 1.00 31.83 106 SER C O 1
ATOM 4199 N N . PHE C 1 107 ? -14.321 113.815 60.884 1.00 32.25 107 PHE C N 1
ATOM 4200 C CA . PHE C 1 107 ? -14.539 115.154 60.363 1.00 28.07 107 PHE C CA 1
ATOM 4201 C C . PHE C 1 107 ? -14.882 115.091 58.872 1.00 28.68 107 PHE C C 1
ATOM 4202 O O . PHE C 1 107 ? -15.868 115.681 58.422 1.00 27.27 107 PHE C O 1
ATOM 4210 N N . ALA C 1 108 ? -14.052 114.376 58.114 1.00 35.51 108 ALA C N 1
ATOM 4211 C CA . ALA C 1 108 ? -14.230 114.261 56.660 1.00 29.33 108 ALA C CA 1
ATOM 4212 C C . ALA C 1 108 ? -15.511 113.547 56.270 1.00 22.90 108 ALA C C 1
ATOM 4213 O O . ALA C 1 108 ? -16.251 114.000 55.399 1.00 27.18 108 ALA C O 1
ATOM 4215 N N . VAL C 1 109 ? -15.760 112.419 56.923 1.00 24.74 109 VAL C N 1
ATOM 4216 C CA . VAL C 1 109 ? -16.936 111.611 56.613 1.00 23.17 109 VAL C CA 1
ATOM 4217 C C . VAL C 1 109 ? -18.225 112.387 56.819 1.00 26.48 109 VAL C C 1
ATOM 4218 O O . VAL C 1 109 ? -19.112 112.381 55.959 1.00 27.10 109 VAL C O 1
ATOM 4222 N N . LYS C 1 110 ? -18.320 113.072 57.954 1.00 30.27 110 LYS C N 1
ATOM 4223 C CA . LYS C 1 110 ? -19.516 113.851 58.246 1.00 31.21 110 LYS C CA 1
ATOM 4224 C C . LYS C 1 110 ? -19.784 114.856 57.133 1.00 32.21 110 LYS C C 1
ATOM 4225 O O . LYS C 1 110 ? -20.922 114.996 56.686 1.00 38.60 110 LYS C O 1
ATOM 4231 N N . LYS C 1 111 ? -18.737 115.538 56.670 1.00 30.91 111 LYS C N 1
ATOM 4232 C CA . LYS C 1 111 ? -18.908 116.509 55.593 1.00 30.00 111 LYS C CA 1
ATOM 4233 C C . LYS C 1 111 ? -19.311 115.809 54.300 1.00 30.46 111 LYS C C 1
ATOM 4234 O O . LYS C 1 111 ? -20.098 116.334 53.524 1.00 32.81 111 LYS C O 1
ATOM 4240 N N . GLN C 1 112 ? -18.760 114.622 54.072 1.00 26.11 112 GLN C N 1
ATOM 4241 C CA . GLN C 1 112 ? -19.038 113.872 52.851 1.00 16.65 112 GLN C CA 1
ATOM 4242 C C . GLN C 1 112 ? -20.491 113.419 52.789 1.00 22.04 112 GLN C C 1
ATOM 4243 O O . GLN C 1 112 ? -21.120 113.471 51.743 1.00 33.85 112 GLN C O 1
ATOM 4249 N N . LYS C 1 113 ? -21.032 113.003 53.923 1.00 22.79 113 LYS C N 1
ATOM 4250 C CA . LYS C 1 113 ? -22.426 112.578 53.968 1.00 26.42 113 LYS C CA 1
ATOM 4251 C C . LYS C 1 113 ? -23.338 113.770 53.704 1.00 38.07 113 LYS C C 1
ATOM 4252 O O . LYS C 1 113 ? -24.292 113.675 52.931 1.00 45.66 113 LYS C O 1
ATOM 4258 N N . GLU C 1 114 ? -23.041 114.891 54.353 1.00 37.73 114 GLU C N 1
ATOM 4259 C CA . GLU C 1 114 ? -23.849 116.087 54.165 1.00 36.86 114 GLU C CA 1
ATOM 4260 C C . GLU C 1 114 ? -23.891 116.472 52.689 1.00 36.89 114 GLU C C 1
ATOM 4261 O O . GLU C 1 114 ? -24.947 116.822 52.156 1.00 40.56 114 GLU C O 1
ATOM 4267 N N . LEU C 1 115 ? -22.748 116.383 52.023 1.00 25.61 115 LEU C N 1
ATOM 4268 C CA . LEU C 1 115 ? -22.691 116.715 50.605 1.00 24.41 115 LEU C CA 1
ATOM 4269 C C . LEU C 1 115 ? -23.565 115.790 49.749 1.00 26.68 115 LEU C C 1
ATOM 4270 O O . LEU C 1 115 ? -24.063 116.197 48.705 1.00 42.54 115 LEU C O 1
ATOM 4275 N N . ALA C 1 116 ? -23.750 114.552 50.200 1.00 39.64 116 ALA C N 1
ATOM 4276 C CA . ALA C 1 116 ? -24.524 113.565 49.446 1.00 34.50 116 ALA C CA 1
ATOM 4277 C C . ALA C 1 116 ? -25.943 113.318 49.949 1.00 34.15 116 ALA C C 1
ATOM 4278 O O . ALA C 1 116 ? -26.644 112.458 49.426 1.00 41.16 116 ALA C O 1
ATOM 4280 N N . ALA C 1 117 ? -26.365 114.055 50.964 1.00 43.94 117 ALA C N 1
ATOM 4281 C CA . ALA C 1 117 ? -27.695 113.867 51.539 1.00 46.74 117 ALA C CA 1
ATOM 4282 C C . ALA C 1 117 ? -28.842 113.920 50.525 1.00 43.18 117 ALA C C 1
ATOM 4283 O O . ALA C 1 117 ? -29.807 113.167 50.635 1.00 44.32 117 ALA C O 1
ATOM 4285 N N . GLU C 1 118 ? -28.735 114.810 49.548 1.00 43.30 118 GLU C N 1
ATOM 4286 C CA . GLU C 1 118 ? -29.756 114.960 48.514 1.00 47.25 118 GLU C CA 1
ATOM 4287 C C . GLU C 1 118 ? -29.410 114.154 47.266 1.00 45.98 118 GLU C C 1
ATOM 4288 O O . GLU C 1 118 ? -29.990 114.370 46.201 1.00 53.84 118 GLU C O 1
ATOM 4294 N N . LYS C 1 119 ? -28.456 113.240 47.397 1.00 37.16 119 LYS C N 1
ATOM 4295 C CA . LYS C 1 119 ? -28.018 112.415 46.283 1.00 34.24 119 LYS C CA 1
ATOM 4296 C C . LYS C 1 119 ? -27.526 113.279 45.122 1.00 36.80 119 LYS C C 1
ATOM 4297 O O . LYS C 1 119 ? -27.313 114.486 45.279 1.00 34.92 119 LYS C O 1
ATOM 4303 N N . GLY C 1 120 ? -27.347 112.655 43.963 1.00 31.51 120 GLY C N 1
ATOM 4304 C CA . GLY C 1 120 ? -26.863 113.377 42.798 1.00 28.61 120 GLY C CA 1
ATOM 4305 C C . GLY C 1 120 ? -25.352 113.484 42.819 1.00 28.35 120 GLY C C 1
ATOM 4306 O O . GLY C 1 120 ? -24.757 114.226 42.031 1.00 32.72 120 GLY C O 1
ATOM 4307 N N . ILE C 1 121 ? -24.725 112.716 43.707 1.00 34.90 121 ILE C N 1
ATOM 4308 C CA . ILE C 1 121 ? -23.277 112.744 43.859 1.00 29.43 121 ILE C CA 1
ATOM 4309 C C . ILE C 1 121 ? -22.524 111.512 43.332 1.00 27.61 121 ILE C C 1
ATOM 4310 O O . ILE C 1 121 ? -22.945 110.384 43.565 1.00 30.74 121 ILE C O 1
ATOM 4315 N N . VAL C 1 122 ? -21.415 111.744 42.626 1.00 26.66 122 VAL C N 1
ATOM 4316 C CA . VAL C 1 122 ? -20.535 110.673 42.161 1.00 25.32 122 VAL C CA 1
ATOM 4317 C C . VAL C 1 122 ? -19.306 110.888 43.034 1.00 24.08 122 VAL C C 1
ATOM 4318 O O . VAL C 1 122 ? -18.453 111.721 42.721 1.00 28.84 122 VAL C O 1
ATOM 4322 N N . MET C 1 123 ? -19.228 110.140 44.131 1.00 20.79 123 MET C N 1
ATOM 4323 C CA . MET C 1 123 ? -18.143 110.267 45.102 1.00 19.19 123 MET C CA 1
ATOM 4324 C C . MET C 1 123 ? -17.060 109.186 45.026 1.00 18.40 123 MET C C 1
ATOM 4325 O O . MET C 1 123 ? -17.354 107.996 45.142 1.00 27.10 123 MET C O 1
ATOM 4330 N N . ASP C 1 124 ? -15.810 109.605 44.831 1.00 18.99 124 ASP C N 1
ATOM 4331 C CA . ASP C 1 124 ? -14.694 108.666 44.765 1.00 21.27 124 ASP C CA 1
ATOM 4332 C C . ASP C 1 124 ? -13.936 108.700 46.084 1.00 21.66 124 ASP C C 1
ATOM 4333 O O . ASP C 1 124 ? -14.014 109.678 46.822 1.00 30.10 124 ASP C O 1
ATOM 4338 N N . GLY C 1 125 ? -13.213 107.628 46.384 1.00 28.44 125 GLY C N 1
ATOM 4339 C CA . GLY C 1 125 ? -12.472 107.548 47.625 1.00 21.61 125 GLY C CA 1
ATOM 4340 C C . GLY C 1 125 ? -11.962 106.142 47.897 1.00 17.42 125 GLY C C 1
ATOM 4341 O O . GLY C 1 125 ? -11.616 105.419 46.968 1.00 21.47 125 GLY C O 1
ATOM 4342 N N . ARG C 1 126 ? -11.928 105.762 49.171 1.00 16.66 126 ARG C N 1
ATOM 4343 C CA . ARG C 1 126 ? -11.452 104.450 49.571 1.00 17.70 126 ARG C CA 1
ATOM 4344 C C . ARG C 1 126 ? -12.519 103.705 50.348 1.00 19.86 126 ARG C C 1
ATOM 4345 O O . ARG C 1 126 ? -12.632 102.490 50.243 1.00 26.48 126 ARG C O 1
ATOM 4353 N N . ASP C 1 127 ? -13.305 104.441 51.127 1.00 19.71 127 ASP C N 1
ATOM 4354 C CA . ASP C 1 127 ? -14.340 103.840 51.977 1.00 16.04 127 ASP C CA 1
ATOM 4355 C C . ASP C 1 127 ? -15.727 104.395 51.677 1.00 13.74 127 ASP C C 1
ATOM 4356 O O . ASP C 1 127 ? -16.579 104.465 52.568 1.00 17.37 127 ASP C O 1
ATOM 4361 N N . ILE C 1 128 ? -15.955 104.808 50.437 1.00 18.23 128 ILE C N 1
ATOM 4362 C CA . ILE C 1 128 ? -17.261 105.365 50.095 1.00 17.33 128 ILE C CA 1
ATOM 4363 C C . ILE C 1 128 ? -18.356 104.275 50.088 1.00 20.38 128 ILE C C 1
ATOM 4364 O O . ILE C 1 128 ? -19.408 104.440 50.696 1.00 21.95 128 ILE C O 1
ATOM 4369 N N . GLY C 1 129 ? -18.102 103.167 49.403 1.00 26.07 129 GLY C N 1
ATOM 4370 C CA . GLY C 1 129 ? -19.097 102.107 49.343 1.00 18.99 129 GLY C CA 1
ATOM 4371 C C . GLY C 1 129 ? -19.276 101.356 50.645 1.00 26.31 129 GLY C C 1
ATOM 4372 O O . GLY C 1 129 ? -20.311 100.733 50.884 1.00 35.78 129 GLY C O 1
ATOM 4373 N N . THR C 1 130 ? -18.276 101.427 51.507 1.00 30.47 130 THR C N 1
ATOM 4374 C CA . THR C 1 130 ? -18.330 100.715 52.767 1.00 19.96 130 THR C CA 1
ATOM 4375 C C . THR C 1 130 ? -18.739 101.544 53.971 1.00 24.49 130 THR C C 1
ATOM 4376 O O . THR C 1 130 ? -19.464 101.063 54.820 1.00 39.05 130 THR C O 1
ATOM 4380 N N . VAL C 1 131 ? -18.287 102.790 54.045 1.00 32.35 131 VAL C N 1
ATOM 4381 C CA . VAL C 1 131 ? -18.591 103.615 55.214 1.00 26.76 131 VAL C CA 1
ATOM 4382 C C . VAL C 1 131 ? -19.374 104.902 54.962 1.00 25.21 131 VAL C C 1
ATOM 4383 O O . VAL C 1 131 ? -20.330 105.192 55.673 1.00 25.63 131 VAL C O 1
ATOM 4387 N N . VAL C 1 132 ? -18.988 105.663 53.942 1.00 21.40 132 VAL C N 1
ATOM 4388 C CA . VAL C 1 132 ? -19.671 106.923 53.688 1.00 25.53 132 VAL C CA 1
ATOM 4389 C C . VAL C 1 132 ? -21.073 106.815 53.085 1.00 30.64 132 VAL C C 1
ATOM 4390 O O . VAL C 1 132 ? -22.003 107.419 53.612 1.00 33.01 132 VAL C O 1
ATOM 4394 N N . LEU C 1 133 ? -21.221 106.068 51.989 1.00 29.98 133 LEU C N 1
ATOM 4395 C CA . LEU C 1 133 ? -22.523 105.914 51.339 1.00 29.61 133 LEU C CA 1
ATOM 4396 C C . LEU C 1 133 ? -22.859 104.423 51.242 1.00 40.74 133 LEU C C 1
ATOM 4397 O O . LEU C 1 133 ? -22.926 103.837 50.148 1.00 36.20 133 LEU C O 1
ATOM 4402 N N . PRO C 1 134 ? -23.078 103.788 52.396 1.00 34.86 134 PRO C N 1
ATOM 4403 C CA . PRO C 1 134 ? -23.404 102.357 52.447 1.00 33.40 134 PRO C CA 1
ATOM 4404 C C . PRO C 1 134 ? -24.655 101.986 51.638 1.00 29.12 134 PRO C C 1
ATOM 4405 O O . PRO C 1 134 ? -24.852 100.827 51.294 1.00 30.39 134 PRO C O 1
ATOM 4409 N N . ASP C 1 135 ? -25.487 102.976 51.331 1.00 26.77 135 ASP C N 1
ATOM 4410 C CA . ASP C 1 135 ? -26.704 102.744 50.569 1.00 24.01 135 ASP C CA 1
ATOM 4411 C C . ASP C 1 135 ? -26.643 103.347 49.169 1.00 29.81 135 ASP C C 1
ATOM 4412 O O . ASP C 1 135 ? -27.674 103.571 48.548 1.00 30.06 135 ASP C O 1
ATOM 4417 N N . ALA C 1 136 ? -25.437 103.617 48.680 1.00 27.88 136 ALA C N 1
ATOM 4418 C CA . ALA C 1 136 ? -25.282 104.179 47.346 1.00 24.13 136 ALA C CA 1
ATOM 4419 C C . ALA C 1 136 ? -25.965 103.232 46.366 1.00 30.26 136 ALA C C 1
ATOM 4420 O O . ALA C 1 136 ? -25.927 102.018 46.545 1.00 25.32 136 ALA C O 1
ATOM 4422 N N . ASP C 1 137 ? -26.587 103.797 45.340 1.00 32.34 137 ASP C N 1
ATOM 4423 C CA . ASP C 1 137 ? -27.304 103.000 44.354 1.00 33.14 137 ASP C CA 1
ATOM 4424 C C . ASP C 1 137 ? -26.363 102.171 43.504 1.00 32.67 137 ASP C C 1
ATOM 4425 O O . ASP C 1 137 ? -26.752 101.133 42.972 1.00 42.57 137 ASP C O 1
ATOM 4430 N N . LEU C 1 138 ? -25.128 102.634 43.370 1.00 26.94 138 LEU C N 1
ATOM 4431 C CA . LEU C 1 138 ? -24.114 101.902 42.625 1.00 22.39 138 LEU C CA 1
ATOM 4432 C C . LEU C 1 138 ? -22.756 102.066 43.308 1.00 31.16 138 LEU C C 1
ATOM 4433 O O . LEU C 1 138 ? -22.319 103.184 43.616 1.00 26.23 138 LEU C O 1
ATOM 4438 N N . LYS C 1 139 ? -22.094 100.944 43.545 1.00 31.31 139 LYS C N 1
ATOM 4439 C CA . LYS C 1 139 ? -20.785 100.951 44.163 1.00 24.04 139 LYS C CA 1
ATOM 4440 C C . LYS C 1 139 ? -19.807 100.268 43.224 1.00 29.67 139 LYS C C 1
ATOM 4441 O O . LYS C 1 139 ? -19.953 99.088 42.913 1.00 34.31 139 LYS C O 1
ATOM 4447 N N . VAL C 1 140 ? -18.817 101.020 42.754 1.00 26.14 140 VAL C N 1
ATOM 4448 C CA . VAL C 1 140 ? -17.827 100.444 41.865 1.00 17.85 140 VAL C CA 1
ATOM 4449 C C . VAL C 1 140 ? -16.508 100.354 42.600 1.00 26.10 140 VAL C C 1
ATOM 4450 O O . VAL C 1 140 ? -16.161 101.230 43.396 1.00 29.07 140 VAL C O 1
ATOM 4454 N N . TYR C 1 141 ? -15.777 99.282 42.344 1.00 23.26 141 TYR C N 1
ATOM 4455 C CA . TYR C 1 141 ? -14.487 99.078 42.982 1.00 17.26 141 TYR C CA 1
ATOM 4456 C C . TYR C 1 141 ? -13.471 98.952 41.841 1.00 28.39 141 TYR C C 1
ATOM 4457 O O . TYR C 1 141 ? -13.343 97.888 41.234 1.00 33.70 141 TYR C O 1
ATOM 4466 N N . MET C 1 142 ? -12.778 100.051 41.540 1.00 37.41 142 MET C N 1
ATOM 4467 C CA . MET C 1 142 ? -11.806 100.087 40.452 1.00 44.34 142 MET C CA 1
ATOM 4468 C C . MET C 1 142 ? -10.468 99.510 40.849 1.00 41.18 142 MET C C 1
ATOM 4469 O O . MET C 1 142 ? -9.957 99.796 41.930 1.00 40.49 142 MET C O 1
ATOM 4474 N N . ILE C 1 143 ? -9.892 98.704 39.965 1.00 41.97 143 ILE C N 1
ATOM 4475 C CA . ILE C 1 143 ? -8.590 98.108 40.227 1.00 25.18 143 ILE C CA 1
ATOM 4476 C C . ILE C 1 143 ? -7.751 98.071 38.966 1.00 27.50 143 ILE C C 1
ATOM 4477 O O . ILE C 1 143 ? -8.266 98.187 37.845 1.00 39.76 143 ILE C O 1
ATOM 4482 N N . ALA C 1 144 ? -6.451 97.889 39.166 1.00 29.97 144 ALA C N 1
ATOM 4483 C CA . ALA C 1 144 ? -5.490 97.816 38.074 1.00 30.02 144 ALA C CA 1
ATOM 4484 C C . ALA C 1 144 ? -4.168 97.453 38.731 1.00 24.44 144 ALA C C 1
ATOM 4485 O O . ALA C 1 144 ? -3.993 97.698 39.919 1.00 31.91 144 ALA C O 1
ATOM 4487 N N . SER C 1 145 ? -3.245 96.859 37.979 1.00 27.13 145 SER C N 1
ATOM 4488 C CA . SER C 1 145 ? -1.965 96.474 38.573 1.00 31.54 145 SER C CA 1
ATOM 4489 C C . SER C 1 145 ? -1.230 97.725 38.999 1.00 37.20 145 SER C C 1
ATOM 4490 O O . SER C 1 145 ? -1.449 98.808 38.435 1.00 30.11 145 SER C O 1
ATOM 4493 N N . VAL C 1 146 ? -0.350 97.579 39.982 1.00 36.79 146 VAL C N 1
ATOM 4494 C CA . VAL C 1 146 ? 0.441 98.715 40.441 1.00 36.13 146 VAL C CA 1
ATOM 4495 C C . VAL C 1 146 ? 1.275 99.241 39.270 1.00 29.66 146 VAL C C 1
ATOM 4496 O O . VAL C 1 146 ? 1.400 100.450 39.076 1.00 35.03 146 VAL C O 1
ATOM 4500 N N . GLU C 1 147 ? 1.839 98.325 38.494 1.00 37.27 147 GLU C N 1
ATOM 4501 C CA . GLU C 1 147 ? 2.661 98.677 37.338 1.00 40.41 147 GLU C CA 1
ATOM 4502 C C . GLU C 1 147 ? 1.860 99.492 36.330 1.00 32.01 147 GLU C C 1
ATOM 4503 O O . GLU C 1 147 ? 2.333 100.502 35.811 1.00 38.29 147 GLU C O 1
ATOM 4509 N N . GLU C 1 148 ? 0.643 99.039 36.055 1.00 48.99 148 GLU C N 1
ATOM 4510 C CA . GLU C 1 148 ? -0.247 99.727 35.128 1.00 43.50 148 GLU C CA 1
ATOM 4511 C C . GLU C 1 148 ? -0.517 101.143 35.636 1.00 43.92 148 GLU C C 1
ATOM 4512 O O . GLU C 1 148 ? -0.341 102.120 34.900 1.00 27.28 148 GLU C O 1
ATOM 4518 N N . ARG C 1 149 ? -0.928 101.258 36.896 1.00 42.72 149 ARG C N 1
ATOM 4519 C CA . ARG C 1 149 ? -1.226 102.570 37.451 1.00 40.21 149 ARG C CA 1
ATOM 4520 C C . ARG C 1 149 ? 0.011 103.457 37.522 1.00 42.96 149 ARG C C 1
ATOM 4521 O O . ARG C 1 149 ? -0.057 104.658 37.232 1.00 30.15 149 ARG C O 1
ATOM 4529 N N . ALA C 1 150 ? 1.156 102.879 37.872 1.00 42.75 150 ALA C N 1
ATOM 4530 C CA . ALA C 1 150 ? 2.369 103.680 37.951 1.00 33.86 150 ALA C CA 1
ATOM 4531 C C . ALA C 1 150 ? 2.671 104.258 36.582 1.00 40.23 150 ALA C C 1
ATOM 4532 O O . ALA C 1 150 ? 2.946 105.447 36.451 1.00 49.40 150 ALA C O 1
ATOM 4534 N N . GLU C 1 151 ? 2.614 103.415 35.555 1.00 49.42 151 GLU C N 1
ATOM 4535 C CA . GLU C 1 151 ? 2.882 103.865 34.193 1.00 39.24 151 GLU C CA 1
ATOM 4536 C C . GLU C 1 151 ? 1.944 104.974 33.763 1.00 44.21 151 GLU C C 1
ATOM 4537 O O . GLU C 1 151 ? 2.371 105.936 33.131 1.00 35.94 151 GLU C O 1
ATOM 4543 N N . ARG C 1 152 ? 0.666 104.820 34.096 1.00 52.57 152 ARG C N 1
ATOM 4544 C CA . ARG C 1 152 ? -0.347 105.801 33.760 1.00 59.25 152 ARG C CA 1
ATOM 4545 C C . ARG C 1 152 ? -0.044 107.134 34.452 1.00 57.15 152 ARG C C 1
ATOM 4546 O O . ARG C 1 152 ? -0.102 108.190 33.825 1.00 47.95 152 ARG C O 1
ATOM 4554 N N . ARG C 1 153 ? 0.306 107.085 35.734 1.00 57.35 153 ARG C N 1
ATOM 4555 C CA . ARG C 1 153 ? 0.606 108.315 36.464 1.00 54.19 153 ARG C CA 1
ATOM 4556 C C . ARG C 1 153 ? 1.852 108.963 35.893 1.00 45.33 153 ARG C C 1
ATOM 4557 O O . ARG C 1 153 ? 1.920 110.178 35.708 1.00 45.48 153 ARG C O 1
ATOM 4565 N N . TYR C 1 154 ? 2.849 108.140 35.615 1.00 38.01 154 TYR C N 1
ATOM 4566 C CA . TYR C 1 154 ? 4.093 108.632 35.061 1.00 40.49 154 TYR C CA 1
ATOM 4567 C C . TYR C 1 154 ? 3.857 109.372 33.738 1.00 52.38 154 TYR C C 1
ATOM 4568 O O . TYR C 1 154 ? 4.400 110.462 33.522 1.00 44.00 154 TYR C O 1
ATOM 4577 N N . LYS C 1 155 ? 3.046 108.792 32.856 1.00 62.22 155 LYS C N 1
ATOM 4578 C CA . LYS C 1 155 ? 2.804 109.452 31.584 1.00 57.76 155 LYS C CA 1
ATOM 4579 C C . LYS C 1 155 ? 2.050 110.759 31.780 1.00 61.21 155 LYS C C 1
ATOM 4580 O O . LYS C 1 155 ? 2.440 111.771 31.201 1.00 59.77 155 LYS C O 1
ATOM 4586 N N . ASP C 1 156 ? 1.003 110.757 32.608 1.00 61.39 156 ASP C N 1
ATOM 4587 C CA . ASP C 1 156 ? 0.258 111.983 32.879 1.00 49.69 156 ASP C CA 1
ATOM 4588 C C . ASP C 1 156 ? 1.248 113.044 33.352 1.00 47.51 156 ASP C C 1
ATOM 4589 O O . ASP C 1 156 ? 1.259 114.157 32.841 1.00 51.17 156 ASP C O 1
ATOM 4594 N N . ASN C 1 157 ? 2.083 112.690 34.326 1.00 43.37 157 ASN C N 1
ATOM 4595 C CA . ASN C 1 157 ? 3.074 113.614 34.866 1.00 49.15 157 ASN C CA 1
ATOM 4596 C C . ASN C 1 157 ? 3.924 114.246 33.789 1.00 50.32 157 ASN C C 1
ATOM 4597 O O . ASN C 1 157 ? 4.048 115.469 33.712 1.00 44.72 157 ASN C O 1
ATOM 4602 N N . GLN C 1 158 ? 4.547 113.404 32.978 1.00 59.44 158 GLN C N 1
ATOM 4603 C CA . GLN C 1 158 ? 5.406 113.898 31.915 1.00 48.96 158 GLN C CA 1
ATOM 4604 C C . GLN C 1 158 ? 4.632 114.865 31.028 1.00 50.54 158 GLN C C 1
ATOM 4605 O O . GLN C 1 158 ? 5.183 115.865 30.569 1.00 39.11 158 GLN C O 1
ATOM 4611 N N . LEU C 1 159 ? 3.352 114.585 30.798 1.00 63.03 159 LEU C N 1
ATOM 4612 C CA . LEU C 1 159 ? 2.565 115.479 29.970 1.00 60.85 159 LEU C CA 1
ATOM 4613 C C . LEU C 1 159 ? 2.275 116.798 30.678 1.00 71.43 159 LEU C C 1
ATOM 4614 O O . LEU C 1 159 ? 2.534 117.857 30.112 1.00 72.08 159 LEU C O 1
ATOM 4619 N N . ARG C 1 160 ? 1.776 116.743 31.914 1.00 80.28 160 ARG C N 1
ATOM 4620 C CA . ARG C 1 160 ? 1.464 117.954 32.664 1.00 75.87 160 ARG C CA 1
ATOM 4621 C C . ARG C 1 160 ? 2.708 118.790 32.999 1.00 64.64 160 ARG C C 1
ATOM 4622 O O . ARG C 1 160 ? 2.622 119.812 33.683 1.00 76.36 160 ARG C O 1
ATOM 4630 N N . GLY C 1 161 ? 3.855 118.361 32.470 1.00 47.89 161 GLY C N 1
ATOM 4631 C CA . GLY C 1 161 ? 5.108 119.074 32.674 1.00 40.90 161 GLY C CA 1
ATOM 4632 C C . GLY C 1 161 ? 5.807 118.761 33.983 1.00 48.69 161 GLY C C 1
ATOM 4633 O O . GLY C 1 161 ? 6.624 119.541 34.482 1.00 47.20 161 GLY C O 1
ATOM 4634 N N . ILE C 1 162 ? 5.496 117.599 34.537 1.00 61.82 162 ILE C N 1
ATOM 4635 C CA . ILE C 1 162 ? 6.079 117.188 35.807 1.00 57.94 162 ILE C CA 1
ATOM 4636 C C . ILE C 1 162 ? 7.006 115.989 35.645 1.00 61.10 162 ILE C C 1
ATOM 4637 O O . ILE C 1 162 ? 6.586 114.912 35.218 1.00 82.77 162 ILE C O 1
ATOM 4642 N N . GLU C 1 163 ? 8.274 116.190 35.976 1.00 55.06 163 GLU C N 1
ATOM 4643 C CA . GLU C 1 163 ? 9.269 115.129 35.887 1.00 79.25 163 GLU C CA 1
ATOM 4644 C C . GLU C 1 163 ? 9.107 114.220 37.095 1.00 77.85 163 GLU C C 1
ATOM 4645 O O . GLU C 1 163 ? 9.013 114.701 38.223 1.00 67.57 163 GLU C O 1
ATOM 4651 N N . SER C 1 164 ? 9.079 112.913 36.867 1.00 80.22 164 SER C N 1
ATOM 4652 C CA . SER C 1 164 ? 8.962 111.967 37.967 1.00 65.90 164 SER C CA 1
ATOM 4653 C C . SER C 1 164 ? 9.734 110.709 37.623 1.00 50.86 164 SER C C 1
ATOM 4654 O O . SER C 1 164 ? 9.898 110.378 36.452 1.00 57.14 164 SER C O 1
ATOM 4657 N N . ASN C 1 165 ? 10.247 110.033 38.644 1.00 52.98 165 ASN C N 1
ATOM 4658 C CA . ASN C 1 165 ? 10.976 108.788 38.425 1.00 56.73 165 ASN C CA 1
ATOM 4659 C C . ASN C 1 165 ? 10.018 107.622 38.595 1.00 57.99 165 ASN C C 1
ATOM 4660 O O . ASN C 1 165 ? 9.430 107.447 39.666 1.00 52.83 165 ASN C O 1
ATOM 4665 N N . PHE C 1 166 ? 9.881 106.826 37.537 1.00 52.05 166 PHE C N 1
ATOM 4666 C CA . PHE C 1 166 ? 8.998 105.661 37.512 1.00 42.56 166 PHE C CA 1
ATOM 4667 C C . PHE C 1 166 ? 9.082 104.775 38.751 1.00 51.52 166 PHE C C 1
ATOM 4668 O O . PHE C 1 166 ? 8.066 104.432 39.359 1.00 64.98 166 PHE C O 1
ATOM 4676 N N . GLU C 1 167 ? 10.297 104.388 39.108 1.00 55.71 167 GLU C N 1
ATOM 4677 C CA . GLU C 1 167 ? 10.520 103.526 40.258 1.00 55.37 167 GLU C CA 1
ATOM 4678 C C . GLU C 1 167 ? 9.993 104.116 41.557 1.00 48.73 167 GLU C C 1
ATOM 4679 O O . GLU C 1 167 ? 9.389 103.411 42.360 1.00 53.37 167 GLU C O 1
ATOM 4685 N N . ASP C 1 168 ? 10.244 105.403 41.777 1.00 49.83 168 ASP C N 1
ATOM 4686 C CA . ASP C 1 168 ? 9.772 106.045 42.997 1.00 56.30 168 ASP C CA 1
ATOM 4687 C C . ASP C 1 168 ? 8.252 106.102 42.988 1.00 42.95 168 ASP C C 1
ATOM 4688 O O . ASP C 1 168 ? 7.603 105.849 44.001 1.00 47.78 168 ASP C O 1
ATOM 4693 N N . LEU C 1 169 ? 7.697 106.422 41.826 1.00 43.91 169 LEU C N 1
ATOM 4694 C CA . LEU C 1 169 ? 6.259 106.521 41.646 1.00 47.22 169 LEU C CA 1
ATOM 4695 C C . LEU C 1 169 ? 5.605 105.191 42.021 1.00 57.81 169 LEU C C 1
ATOM 4696 O O . LEU C 1 169 ? 4.665 105.141 42.821 1.00 64.99 169 LEU C O 1
ATOM 4701 N N . LYS C 1 170 ? 6.130 104.112 41.449 1.00 53.22 170 LYS C N 1
ATOM 4702 C CA . LYS C 1 170 ? 5.611 102.774 41.705 1.00 51.14 170 LYS C CA 1
ATOM 4703 C C . LYS C 1 170 ? 5.737 102.419 43.176 1.00 55.65 170 LYS C C 1
ATOM 4704 O O . LYS C 1 170 ? 4.805 101.894 43.789 1.00 64.14 170 LYS C O 1
ATOM 4710 N N . ARG C 1 171 ? 6.901 102.716 43.739 1.00 52.83 171 ARG C N 1
ATOM 4711 C CA . ARG C 1 171 ? 7.171 102.426 45.134 1.00 47.35 171 ARG C CA 1
ATOM 4712 C C . ARG C 1 171 ? 6.213 103.175 46.066 1.00 50.75 171 ARG C C 1
ATOM 4713 O O . ARG C 1 171 ? 5.650 102.578 46.985 1.00 47.60 171 ARG C O 1
ATOM 4721 N N . ASP C 1 172 ? 6.014 104.470 45.816 1.00 41.05 172 ASP C N 1
ATOM 4722 C CA . ASP C 1 172 ? 5.131 105.271 46.663 1.00 43.59 172 ASP C CA 1
ATOM 4723 C C . ASP C 1 172 ? 3.666 104.851 46.539 1.00 36.97 172 ASP C C 1
ATOM 4724 O O . ASP C 1 172 ? 2.934 104.818 47.529 1.00 35.72 172 ASP C O 1
ATOM 4729 N N . ILE C 1 173 ? 3.252 104.512 45.324 1.00 26.31 173 ILE C N 1
ATOM 4730 C CA . ILE C 1 173 ? 1.887 104.075 45.066 1.00 27.88 173 ILE C CA 1
ATOM 4731 C C . ILE C 1 173 ? 1.602 102.792 45.842 1.00 34.84 173 ILE C C 1
ATOM 4732 O O . ILE C 1 173 ? 0.551 102.636 46.479 1.00 35.09 173 ILE C O 1
ATOM 4737 N N . GLU C 1 174 ? 2.563 101.879 45.797 1.00 34.64 174 GLU C N 1
ATOM 4738 C CA . GLU C 1 174 ? 2.426 100.601 46.478 1.00 24.91 174 GLU C CA 1
ATOM 4739 C C . GLU C 1 174 ? 2.340 100.820 47.977 1.00 32.46 174 GLU C C 1
ATOM 4740 O O . GLU C 1 174 ? 1.490 100.233 48.648 1.00 30.15 174 GLU C O 1
ATOM 4746 N N . ALA C 1 175 ? 3.221 101.671 48.496 1.00 37.44 175 ALA C N 1
ATOM 4747 C CA . ALA C 1 175 ? 3.251 101.960 49.923 1.00 28.99 175 ALA C CA 1
ATOM 4748 C C . ALA C 1 175 ? 1.952 102.598 50.408 1.00 26.06 175 ALA C C 1
ATOM 4749 O O . ALA C 1 175 ? 1.465 102.259 51.486 1.00 33.25 175 ALA C O 1
ATOM 4751 N N . ARG C 1 176 ? 1.391 103.522 49.628 1.00 27.61 176 ARG C N 1
ATOM 4752 C CA . ARG C 1 176 ? 0.152 104.163 50.059 1.00 33.54 176 ARG C CA 1
ATOM 4753 C C . ARG C 1 176 ? -0.991 103.162 50.063 1.00 25.95 176 ARG C C 1
ATOM 4754 O O . ARG C 1 176 ? -1.757 103.086 51.029 1.00 30.69 176 ARG C O 1
ATOM 4762 N N . ASP C 1 177 ? -1.102 102.381 48.992 1.00 22.03 177 ASP C N 1
ATOM 4763 C CA . ASP C 1 177 ? -2.164 101.380 48.925 1.00 27.89 177 ASP C CA 1
ATOM 4764 C C . ASP C 1 177 ? -2.029 100.415 50.094 1.00 25.72 177 ASP C C 1
ATOM 4765 O O . ASP C 1 177 ? -3.022 100.086 50.748 1.00 37.26 177 ASP C O 1
ATOM 4770 N N . GLN C 1 178 ? -0.807 99.966 50.374 1.00 29.88 178 GLN C N 1
ATOM 4771 C CA . GLN C 1 178 ? -0.617 99.040 51.482 1.00 26.14 178 GLN C CA 1
ATOM 4772 C C . GLN C 1 178 ? -1.067 99.664 52.787 1.00 28.74 178 GLN C C 1
ATOM 4773 O O . GLN C 1 178 ? -1.825 99.059 53.543 1.00 31.15 178 GLN C O 1
ATOM 4779 N N . TYR C 1 179 ? -0.625 100.887 53.048 1.00 28.59 179 TYR C N 1
ATOM 4780 C CA . TYR C 1 179 ? -1.012 101.527 54.282 1.00 27.21 179 TYR C CA 1
ATOM 4781 C C . TYR C 1 179 ? -2.532 101.698 54.373 1.00 24.25 179 TYR C C 1
ATOM 4782 O O . TYR C 1 179 ? -3.126 101.463 55.426 1.00 25.59 179 TYR C O 1
ATOM 4791 N N . ASP C 1 180 ? -3.150 102.123 53.270 1.00 19.63 180 ASP C N 1
ATOM 4792 C CA . ASP C 1 180 ? -4.602 102.350 53.238 1.00 18.38 180 ASP C CA 1
ATOM 4793 C C . ASP C 1 180 ? -5.403 101.057 53.400 1.00 29.62 180 ASP C C 1
ATOM 4794 O O . ASP C 1 180 ? -6.529 101.077 53.903 1.00 26.38 180 ASP C O 1
ATOM 4799 N N . MET C 1 181 ? -4.837 99.945 52.939 1.00 32.23 181 MET C N 1
ATOM 4800 C CA . MET C 1 181 ? -5.519 98.659 53.050 1.00 30.52 181 MET C CA 1
ATOM 4801 C C . MET C 1 181 ? -5.348 98.033 54.424 1.00 28.64 181 MET C C 1
ATOM 4802 O O . MET C 1 181 ? -6.184 97.244 54.850 1.00 29.50 181 MET C O 1
ATOM 4807 N N . ASN C 1 182 ? -4.286 98.411 55.129 1.00 31.30 182 ASN C N 1
ATOM 4808 C CA . ASN C 1 182 ? -4.011 97.833 56.443 1.00 29.42 182 ASN C CA 1
ATOM 4809 C C . ASN C 1 182 ? -4.340 98.678 57.672 1.00 30.12 182 ASN C C 1
ATOM 4810 O O . ASN C 1 182 ? -4.253 98.183 58.794 1.00 34.94 182 ASN C O 1
ATOM 4815 N N . ARG C 1 183 ? -4.733 99.933 57.478 1.00 32.93 183 ARG C N 1
ATOM 4816 C CA . ARG C 1 183 ? -5.029 100.792 58.616 1.00 31.63 183 ARG C CA 1
ATOM 4817 C C . ARG C 1 183 ? -6.217 100.229 59.370 1.00 34.98 183 ARG C C 1
ATOM 4818 O O . ARG C 1 183 ? -7.057 99.551 58.785 1.00 29.46 183 ARG C O 1
ATOM 4826 N N . GLU C 1 184 ? -6.280 100.519 60.666 1.00 42.80 184 GLU C N 1
ATOM 4827 C CA . GLU C 1 184 ? -7.360 100.031 61.509 1.00 34.44 184 GLU C CA 1
ATOM 4828 C C . GLU C 1 184 ? -8.742 100.592 61.194 1.00 35.96 184 GLU C C 1
ATOM 4829 O O . GLU C 1 184 ? -9.726 99.862 61.257 1.00 47.53 184 GLU C O 1
ATOM 4835 N N . ILE C 1 185 ? -8.823 101.872 60.843 1.00 25.97 185 ILE C N 1
ATOM 4836 C CA . ILE C 1 185 ? -10.118 102.496 60.584 1.00 25.98 185 ILE C CA 1
ATOM 4837 C C . ILE C 1 185 ? -10.474 102.595 59.108 1.00 29.31 185 ILE C C 1
ATOM 4838 O O . ILE C 1 185 ? -9.700 103.111 58.306 1.00 35.62 185 ILE C O 1
ATOM 4843 N N . SER C 1 186 ? -11.653 102.080 58.760 1.00 28.61 186 SER C N 1
ATOM 4844 C CA . SER C 1 186 ? -12.174 102.096 57.390 1.00 16.41 186 SER C CA 1
ATOM 4845 C C . SER C 1 186 ? -11.121 101.886 56.299 1.00 24.42 186 SER C C 1
ATOM 4846 O O . SER C 1 186 ? -10.989 102.702 55.383 1.00 24.22 186 SER C O 1
ATOM 4849 N N . PRO C 1 187 ? -10.362 100.787 56.367 1.00 26.74 187 PRO C N 1
ATOM 4850 C CA . PRO C 1 187 ? -9.354 100.581 55.323 1.00 22.71 187 PRO C CA 1
ATOM 4851 C C . PRO C 1 187 ? -9.995 100.433 53.940 1.00 36.00 187 PRO C C 1
ATOM 4852 O O . PRO C 1 187 ? -11.193 100.176 53.820 1.00 37.85 187 PRO C O 1
ATOM 4856 N N . LEU C 1 188 ? -9.193 100.604 52.893 1.00 31.71 188 LEU C N 1
ATOM 4857 C CA . LEU C 1 188 ? -9.696 100.440 51.538 1.00 27.67 188 LEU C CA 1
ATOM 4858 C C . LEU C 1 188 ? -10.046 98.971 51.355 1.00 36.20 188 LEU C C 1
ATOM 4859 O O . LEU C 1 188 ? -9.200 98.086 51.537 1.00 26.80 188 LEU C O 1
ATOM 4864 N N . ARG C 1 189 ? -11.302 98.725 51.012 1.00 38.90 189 ARG C N 1
ATOM 4865 C CA . ARG C 1 189 ? -11.780 97.363 50.776 1.00 36.31 189 ARG C CA 1
ATOM 4866 C C . ARG C 1 189 ? -13.117 97.388 50.043 1.00 35.07 189 ARG C C 1
ATOM 4867 O O . ARG C 1 189 ? -13.896 98.333 50.166 1.00 32.90 189 ARG C O 1
ATOM 4875 N N . LYS C 1 190 ? -13.376 96.341 49.276 1.00 37.07 190 LYS C N 1
ATOM 4876 C CA . LYS C 1 190 ? -14.599 96.242 48.488 1.00 29.37 190 LYS C CA 1
ATOM 4877 C C . LYS C 1 190 ? -15.840 95.936 49.302 1.00 23.86 190 LYS C C 1
ATOM 4878 O O . LYS C 1 190 ? -15.842 95.019 50.104 1.00 30.23 190 LYS C O 1
ATOM 4884 N N . ALA C 1 191 ? -16.895 96.718 49.098 1.00 27.29 191 ALA C N 1
ATOM 4885 C CA . ALA C 1 191 ? -18.150 96.469 49.804 1.00 27.38 191 ALA C CA 1
ATOM 4886 C C . ALA C 1 191 ? -18.744 95.183 49.214 1.00 32.08 191 ALA C C 1
ATOM 4887 O O . ALA C 1 191 ? -18.416 94.794 48.090 1.00 48.01 191 ALA C O 1
ATOM 4889 N N . ASP C 1 192 ? -19.623 94.539 49.968 1.00 27.82 192 ASP C N 1
ATOM 4890 C CA . ASP C 1 192 ? -20.278 93.297 49.525 1.00 39.14 192 ASP C CA 1
ATOM 4891 C C . ASP C 1 192 ? -21.065 93.449 48.225 1.00 40.62 192 ASP C C 1
ATOM 4892 O O . ASP C 1 192 ? -21.093 92.546 47.391 1.00 43.95 192 ASP C O 1
ATOM 4897 N N . ASP C 1 193 ? -21.749 94.580 48.091 1.00 33.42 193 ASP C N 1
ATOM 4898 C CA . ASP C 1 193 ? -22.561 94.833 46.914 1.00 21.77 193 ASP C CA 1
ATOM 4899 C C . ASP C 1 193 ? -21.886 95.685 45.846 1.00 28.64 193 ASP C C 1
ATOM 4900 O O . ASP C 1 193 ? -22.557 96.228 44.970 1.00 23.55 193 ASP C O 1
ATOM 4905 N N . ALA C 1 194 ? -20.562 95.790 45.916 1.00 26.32 194 ALA C N 1
ATOM 4906 C CA . ALA C 1 194 ? -19.809 96.565 44.929 1.00 30.69 194 ALA C CA 1
ATOM 4907 C C . ALA C 1 194 ? -19.453 95.692 43.724 1.00 31.36 194 ALA C C 1
ATOM 4908 O O . ALA C 1 194 ? -19.407 94.464 43.816 1.00 34.62 194 ALA C O 1
ATOM 4910 N N . VAL C 1 195 ? -19.180 96.341 42.605 1.00 23.41 195 VAL C N 1
ATOM 4911 C CA . VAL C 1 195 ? -18.824 95.655 41.392 1.00 21.06 195 VAL C CA 1
ATOM 4912 C C . VAL C 1 195 ? -17.371 95.963 41.048 1.00 24.79 195 VAL C C 1
ATOM 4913 O O . VAL C 1 195 ? -16.971 97.119 40.961 1.00 26.63 195 VAL C O 1
ATOM 4917 N N . THR C 1 196 ? -16.573 94.933 40.846 1.00 30.45 196 THR C N 1
ATOM 4918 C CA . THR C 1 196 ? -15.201 95.189 40.506 1.00 18.92 196 THR C CA 1
ATOM 4919 C C . THR C 1 196 ? -15.095 95.623 39.067 1.00 23.09 196 THR C C 1
ATOM 4920 O O . THR C 1 196 ? -15.833 95.153 38.200 1.00 31.07 196 THR C O 1
ATOM 4924 N N . LEU C 1 197 ? -14.180 96.551 38.823 1.00 25.16 197 LEU C N 1
ATOM 4925 C CA . LEU C 1 197 ? -13.968 97.051 37.484 1.00 26.09 197 LEU C CA 1
ATOM 4926 C C . LEU C 1 197 ? -12.477 97.226 37.270 1.00 26.95 197 LEU C C 1
ATOM 4927 O O . LEU C 1 197 ? -11.861 98.104 37.871 1.00 30.18 197 LEU C O 1
ATOM 4932 N N . ASP C 1 198 ? -11.896 96.386 36.421 1.00 23.98 198 ASP C N 1
ATOM 4933 C CA . ASP C 1 198 ? -10.481 96.495 36.126 1.00 23.75 198 ASP C CA 1
ATOM 4934 C C . ASP C 1 198 ? -10.347 97.520 35.000 1.00 37.49 198 ASP C C 1
ATOM 4935 O O . ASP C 1 198 ? -11.029 97.434 33.979 1.00 46.19 198 ASP C O 1
ATOM 4940 N N . THR C 1 199 ? -9.484 98.507 35.212 1.00 29.68 199 THR C N 1
ATOM 4941 C CA . THR C 1 199 ? -9.307 99.582 34.253 1.00 37.88 199 THR C CA 1
ATOM 4942 C C . THR C 1 199 ? -8.142 99.399 33.304 1.00 35.83 199 THR C C 1
ATOM 4943 O O . THR C 1 199 ? -7.976 100.166 32.341 1.00 47.47 199 THR C O 1
ATOM 4947 N N . THR C 1 200 ? -7.338 98.374 33.558 1.00 27.59 200 THR C N 1
ATOM 4948 C CA . THR C 1 200 ? -6.175 98.125 32.712 1.00 39.29 200 THR C CA 1
ATOM 4949 C C . THR C 1 200 ? -6.519 98.013 31.227 1.00 36.71 200 THR C C 1
ATOM 4950 O O . THR C 1 200 ? -7.513 97.387 30.860 1.00 53.05 200 THR C O 1
ATOM 4954 N N . GLY C 1 201 ? -5.689 98.619 30.381 1.00 38.56 201 GLY C N 1
ATOM 4955 C CA . GLY C 1 201 ? -5.899 98.564 28.943 1.00 54.76 201 GLY C CA 1
ATOM 4956 C C . GLY C 1 201 ? -7.252 99.071 28.493 1.00 68.94 201 GLY C C 1
ATOM 4957 O O . GLY C 1 201 ? -7.828 98.559 27.526 1.00 86.59 201 GLY C O 1
ATOM 4958 N N . LYS C 1 202 ? 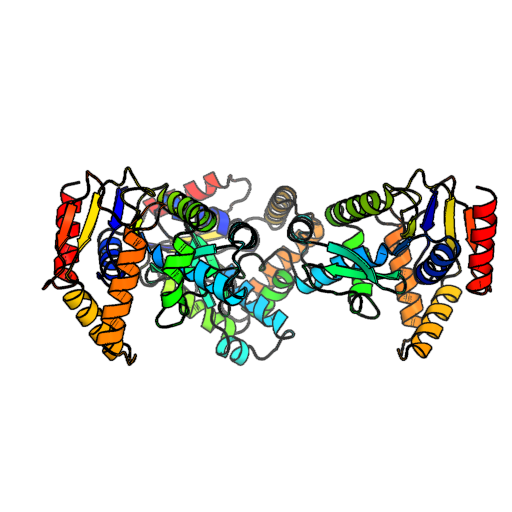-7.763 100.081 29.191 1.00 59.12 202 LYS C N 1
ATOM 4959 C CA . LYS C 1 202 ? -9.063 100.647 28.860 1.00 67.50 202 LYS C CA 1
ATOM 4960 C C . LYS C 1 202 ? -9.009 102.166 28.794 1.00 63.42 202 LYS C C 1
ATOM 4961 O O . LYS C 1 202 ? -8.493 102.818 29.702 1.00 51.27 202 LYS C O 1
ATOM 4967 N N . SER C 1 203 ? -9.540 102.723 27.712 1.00 70.25 203 SER C N 1
ATOM 4968 C CA . SER C 1 203 ? -9.557 104.167 27.540 1.00 63.34 203 SER C CA 1
ATOM 4969 C C . SER C 1 203 ? -10.403 104.806 28.630 1.00 61.98 203 SER C C 1
ATOM 4970 O O . SER C 1 203 ? -11.388 104.231 29.097 1.00 70.76 203 SER C O 1
ATOM 4973 N N . ILE C 1 204 ? -10.004 105.999 29.040 1.00 58.69 204 ILE C N 1
ATOM 4974 C CA . ILE C 1 204 ? -10.724 106.727 30.069 1.00 53.53 204 ILE C CA 1
ATOM 4975 C C . ILE C 1 204 ? -12.216 106.831 29.699 1.00 61.87 204 ILE C C 1
ATOM 4976 O O . ILE C 1 204 ? -13.077 106.960 30.579 1.00 48.81 204 ILE C O 1
ATOM 4981 N N . GLU C 1 205 ? -12.504 106.744 28.398 1.00 69.14 205 GLU C N 1
ATOM 4982 C CA . GLU C 1 205 ? -13.873 106.782 27.884 1.00 63.91 205 GLU C CA 1
ATOM 4983 C C . GLU C 1 205 ? -14.547 105.430 28.069 1.00 58.81 205 GLU C C 1
ATOM 4984 O O . GLU C 1 205 ? -15.699 105.356 28.492 1.00 76.78 205 GLU C O 1
ATOM 4990 N N . GLU C 1 206 ? -13.825 104.369 27.716 1.00 53.82 206 GLU C N 1
ATOM 4991 C CA . GLU C 1 206 ? -14.333 103.008 27.830 1.00 60.52 206 GLU C CA 1
ATOM 4992 C C . GLU C 1 206 ? -14.824 102.736 29.249 1.00 53.59 206 GLU C C 1
ATOM 4993 O O . GLU C 1 206 ? -15.926 102.215 29.451 1.00 63.71 206 GLU C O 1
ATOM 4999 N N . VAL C 1 207 ? -13.986 103.086 30.222 1.00 43.27 207 VAL C N 1
ATOM 5000 C CA . VAL C 1 207 ? -14.284 102.909 31.644 1.00 49.61 207 VAL C CA 1
ATOM 5001 C C . VAL C 1 207 ? -15.557 103.668 32.022 1.00 47.29 207 VAL C C 1
ATOM 5002 O O . VAL C 1 207 ? -16.398 103.174 32.777 1.00 51.84 207 VAL C O 1
ATOM 5006 N N . THR C 1 208 ? -15.670 104.883 31.502 1.00 43.36 208 THR C N 1
ATOM 5007 C CA . THR C 1 208 ? -16.819 105.739 31.759 1.00 35.64 208 THR C CA 1
ATOM 5008 C C . THR C 1 208 ? -18.072 105.095 31.165 1.00 38.05 208 THR C C 1
ATOM 5009 O O . THR C 1 208 ? -19.117 105.067 31.809 1.00 44.99 208 THR C O 1
ATOM 5013 N N . ASP C 1 209 ? -17.953 104.570 29.945 1.00 41.06 209 ASP C N 1
ATOM 5014 C CA . ASP C 1 209 ? -19.070 103.911 29.268 1.00 44.64 209 ASP C CA 1
ATOM 5015 C C . ASP C 1 209 ? -19.556 102.688 30.055 1.00 38.68 209 ASP C C 1
ATOM 5016 O O . ASP C 1 209 ? -20.753 102.419 30.139 1.00 48.48 209 ASP C O 1
ATOM 5021 N N . GLU C 1 210 ? -18.603 101.959 30.625 1.00 31.68 210 GLU C N 1
ATOM 5022 C CA . GLU C 1 210 ? -18.883 100.763 31.409 1.00 41.85 210 GLU C CA 1
ATOM 5023 C C . GLU C 1 210 ? -19.736 101.119 32.626 1.00 38.56 210 GLU C C 1
ATOM 5024 O O . GLU C 1 210 ? -20.778 100.510 32.886 1.00 56.32 210 GLU C O 1
ATOM 5030 N N . ILE C 1 211 ? -19.274 102.124 33.363 1.00 34.70 211 ILE C N 1
ATOM 5031 C CA . ILE C 1 211 ? -19.966 102.605 34.550 1.00 30.96 211 ILE C CA 1
ATOM 5032 C C . ILE C 1 211 ? -21.356 103.132 34.208 1.00 30.19 211 ILE C C 1
ATOM 5033 O O . ILE C 1 211 ? -22.315 102.884 34.936 1.00 34.58 211 ILE C O 1
ATOM 5038 N N . LEU C 1 212 ? -21.460 103.845 33.093 1.00 35.76 212 LEU C N 1
ATOM 5039 C CA . LEU C 1 212 ? -22.737 104.377 32.662 1.00 33.87 212 LEU C CA 1
ATOM 5040 C C . LEU C 1 212 ? -23.673 103.212 32.336 1.00 27.07 212 LEU C C 1
ATOM 5041 O O . LEU C 1 212 ? -24.857 103.245 32.679 1.00 40.75 212 LEU C O 1
ATOM 5046 N N . ALA C 1 213 ? -23.119 102.175 31.714 1.00 31.62 213 ALA C N 1
ATOM 5047 C CA . ALA C 1 213 ? -23.880 100.973 31.358 1.00 36.71 213 ALA C CA 1
ATOM 5048 C C . ALA C 1 213 ? -24.510 100.395 32.624 1.00 30.23 213 ALA C C 1
ATOM 5049 O O . ALA C 1 213 ? -25.675 99.994 32.626 1.00 55.02 213 ALA C O 1
ATOM 5051 N N . MET C 1 214 ? -23.729 100.359 33.703 1.00 24.09 214 MET C N 1
ATOM 5052 C CA . MET C 1 214 ? -24.210 99.851 34.990 1.00 31.71 214 MET C CA 1
ATOM 5053 C C . MET C 1 214 ? -25.309 100.758 35.556 1.00 34.72 214 MET C C 1
ATOM 5054 O O . MET C 1 214 ? -26.318 100.293 36.108 1.00 43.12 214 MET C O 1
ATOM 5059 N N . VAL C 1 215 ? -25.095 102.061 35.415 1.00 34.65 215 VAL C N 1
ATOM 5060 C CA . VAL C 1 215 ? -26.036 103.060 35.914 1.00 30.93 215 VAL C CA 1
ATOM 5061 C C . VAL C 1 215 ? -27.394 102.934 35.234 1.00 28.50 215 VAL C C 1
ATOM 5062 O O . VAL C 1 215 ? -28.426 103.052 35.893 1.00 39.52 215 VAL C O 1
ATOM 5066 N N . SER C 1 216 ? -27.381 102.689 33.925 1.00 28.97 216 SER C N 1
ATOM 5067 C CA . SER C 1 216 ? -28.612 102.545 33.159 1.00 46.87 216 SER C CA 1
ATOM 5068 C C . SER C 1 216 ? -29.462 101.377 33.686 1.00 42.26 216 SER C C 1
ATOM 5069 O O . SER C 1 216 ? -30.687 101.375 33.555 1.00 49.37 2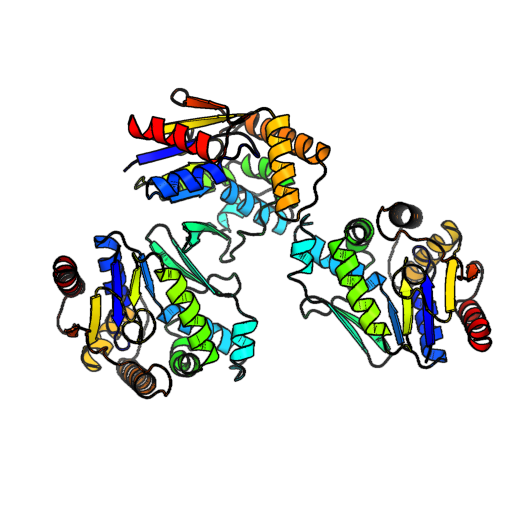16 SER C O 1
ATOM 5072 N N . GLN C 1 217 ? -28.785 100.397 34.285 1.00 28.22 217 GLN C N 1
ATOM 5073 C CA . GLN C 1 217 ? -29.429 99.204 34.845 1.00 39.46 217 GLN C CA 1
ATOM 5074 C C . GLN C 1 217 ? -30.034 99.493 36.220 1.00 45.25 217 GLN C C 1
ATOM 5075 O O . GLN C 1 217 ? -30.704 98.651 36.806 1.00 38.15 217 GLN C O 1
ATOM 5081 N N . ILE C 1 218 ? -29.796 100.699 36.718 1.00 63.67 218 ILE C N 1
ATOM 5082 C CA . ILE C 1 218 ? -30.232 101.086 38.054 1.00 66.02 218 ILE C CA 1
ATOM 5083 C C . ILE C 1 218 ? -31.014 102.404 38.129 1.00 73.48 218 ILE C C 1
ATOM 5084 O O . ILE C 1 218 ? -31.101 103.141 37.123 1.00 77.32 218 ILE C O 1
#

CATH classification: 3.40.50.300

Nearest PDB structures (foldseek):
  2h92-assembly3_C  TM=1.005E+00  e=1.040E-40  Staphylococcus aureus
  1kdp-assembly1_A  TM=9.405E-01  e=4.403E-19  Escherichia coli
  3r20-assembly1_A  TM=9.047E-01  e=8.228E-19  Mycolicibacterium smegmatis MC2 155
  2feo-assembly1_A  TM=9.088E-01  e=1.538E-18  Escherichia coli
  1q3t-assembly1_A  TM=7.920E-01  e=1.495E-19  Streptococcus pneumoniae

Sequence (648 aa):
AINIALDGPAAAGKSTIAKRVASELSMIYVDTGAMYRALTYKYLKLNKTEDFAKLVDQTTLDLTYKADKGQCVILDNEDVTDFLRNNDVTQHVSYVASKEPVRSFAVKKQKELAAEKGIVMDGRDIGTVVLPDADLKVYMIASVEERAERRYKDNQLRGIESNFEDLKRDIEARDQYDMNREISPLRKADDAVTLDTTGKSIEEVTDEILAMVSQIAINIALDGPAAAGKSTIAKRVASELSMIYVDTGAMYRALTYKYLKLNKTEDFAKLVDQTTLDLTYKADKGQCVILDNEDVTDFLRNNDVTQHVSYVASKEPVRSFAVKKQKELAAEKGIVMDGRDIGTVVLPDADLKVYMIASVEERAERRYKDNQLRGIESNFEDLKRDIEARDQYDMNREISPLRKADDAVTLDTTGKSIEEVTDEILAMVSQIAINIALDGPAAAGKSTIAKRVASELSMIYVDTGAMYRALTYKYLKLNKTEDFAKLVDQTTLDLTYKADKGQCVILDNEDVTDFLRNNDVTQHVSYVASKEPVRSFAVKKQKELAAEKGIVMDGRDIGTVVLPDADLKVYMIASVEERAERRYKDNQLRGIESNFEDLKRDIEARDQYDMNREISPLRKADDAVTLDTTGKSIEEVTDEILAMVSQI

Radius of gyration: 30.74 Å; Cα contacts (8 Å, |Δi|>4): 1081; chains: 3; bounding box: 58×78×82 Å